Protein AF-A0A8T5IEB4-F1 (afdb_monomer_lite)

Foldseek 3Di:
DDWPKDKDKDWDDDPAWIKIKMWIFTDDPQVLLLCCLVPQNCSPQVDWDQCCVAQPPFDDDQFDWDDDRQKTKTFPAWDDDPPFIWTWMKIWRVVCVLQVQFTKMKIFTDTPVDSTTQKIWIWDKGAPPDDPDGDDCVVPDDPDDDDHGMDIDTDMDHHPDDDDDPDDDPPPDDDCPPVHLCVLFPPPVQWDPCLVVLHAEAAAPAPLDQQTPVQVLQLVCQDPDLSNCQSPPFSKHFQKWKWQQLDVFWIWIWTWIDGPVQSTWIWIWIAGDRHHDPVGIGTDDIDGDPDDDDADSVLWAIFGYSNCLLPVPQQPCVRVVCCHNCPHPQHHNSHGDSQKMKMKHKFRAPDDDDSSCSSDPDHGRIFIKMKIWGWDDDVQKTKIKIWMATRNRSGTRIMMIMIMGD

pLDDT: mean 74.97, std 18.85, range [31.42, 97.75]

Radius of gyration: 24.38 Å; chains: 1; bounding box: 56×57×67 Å

Structure (mmCIF, N/CA/C/O backbone):
data_AF-A0A8T5IEB4-F1
#
_entry.id   AF-A0A8T5IEB4-F1
#
loop_
_atom_site.group_PDB
_atom_site.id
_atom_site.type_symbol
_atom_site.label_atom_id
_atom_site.label_alt_id
_atom_site.label_comp_id
_atom_site.label_asym_id
_atom_site.label_entity_id
_atom_site.label_seq_id
_atom_site.pdbx_PDB_ins_code
_atom_site.Cartn_x
_atom_site.Cartn_y
_atom_site.Cartn_z
_atom_site.occupancy
_atom_site.B_iso_or_equiv
_atom_site.auth_seq_id
_atom_site.auth_comp_id
_atom_site.auth_asym_id
_atom_site.auth_atom_id
_atom_site.pdbx_PDB_model_num
ATOM 1 N N . GLN A 1 1 ? 4.380 19.940 -11.286 1.00 42.59 1 GLN A N 1
ATOM 2 C CA . GLN A 1 1 ? 5.316 19.016 -10.615 1.00 42.59 1 GLN A CA 1
ATOM 3 C C . GLN A 1 1 ? 5.285 17.727 -11.413 1.00 42.59 1 GLN A C 1
ATOM 5 O O . GLN A 1 1 ? 4.195 17.287 -11.747 1.00 42.59 1 GLN A O 1
ATOM 10 N N . ASN A 1 2 ? 6.443 17.199 -11.809 1.00 40.97 2 ASN A N 1
ATOM 11 C CA . ASN A 1 2 ? 6.516 16.039 -12.698 1.00 40.97 2 ASN A CA 1
ATOM 12 C C . ASN A 1 2 ? 6.726 14.788 -11.843 1.00 40.97 2 ASN A C 1
ATOM 14 O O . ASN A 1 2 ? 7.862 14.468 -11.496 1.00 40.97 2 ASN A O 1
ATOM 18 N N . THR A 1 3 ? 5.641 14.118 -11.463 1.00 50.25 3 THR A N 1
ATOM 19 C CA . THR A 1 3 ? 5.719 12.775 -10.880 1.00 50.25 3 THR A CA 1
ATOM 20 C C . THR A 1 3 ? 5.933 11.788 -12.026 1.00 50.25 3 THR A C 1
ATOM 22 O O . THR A 1 3 ? 5.178 11.803 -12.996 1.00 50.25 3 THR A O 1
ATOM 25 N N . LEU A 1 4 ? 6.979 10.962 -11.951 1.00 52.56 4 LEU A N 1
ATOM 26 C CA . LEU A 1 4 ? 7.161 9.840 -12.875 1.00 52.56 4 LEU A CA 1
ATOM 27 C C . LEU A 1 4 ? 6.049 8.826 -12.598 1.00 52.56 4 LEU A C 1
ATOM 29 O O . LEU A 1 4 ? 6.089 8.156 -11.569 1.00 52.56 4 LEU A O 1
ATOM 33 N N . ARG A 1 5 ? 5.050 8.792 -13.482 1.00 65.81 5 ARG A N 1
ATOM 34 C CA . ARG A 1 5 ? 3.918 7.862 -13.468 1.00 65.81 5 ARG A CA 1
ATOM 35 C C . ARG A 1 5 ? 4.162 6.789 -14.522 1.00 65.81 5 ARG A C 1
ATOM 37 O O . ARG A 1 5 ? 4.405 7.127 -15.680 1.00 65.81 5 ARG A O 1
ATOM 44 N N . SER A 1 6 ? 4.031 5.534 -14.124 1.00 59.50 6 SER A N 1
ATOM 45 C CA . SER A 1 6 ? 3.951 4.391 -15.032 1.00 59.50 6 SER A CA 1
ATOM 46 C C . SER A 1 6 ? 2.578 3.761 -14.875 1.00 59.50 6 SER A C 1
ATOM 48 O O . SER A 1 6 ? 2.150 3.537 -13.746 1.00 59.50 6 SER A O 1
ATOM 50 N N . GLN A 1 7 ? 1.910 3.490 -15.988 1.00 66.81 7 GLN A N 1
ATOM 51 C CA . GLN A 1 7 ? 0.615 2.822 -16.027 1.00 66.81 7 GLN A CA 1
ATOM 52 C C . GLN A 1 7 ? 0.702 1.626 -16.971 1.00 66.81 7 GLN A C 1
ATOM 54 O O . GLN A 1 7 ? 1.338 1.715 -18.024 1.00 66.81 7 GLN A O 1
ATOM 59 N N . PHE A 1 8 ? 0.087 0.523 -16.567 1.00 59.47 8 PHE A N 1
ATOM 60 C CA . PHE A 1 8 ? -0.029 -0.702 -17.337 1.00 59.47 8 PHE A CA 1
ATOM 61 C C . PHE A 1 8 ? -1.463 -1.205 -17.264 1.00 59.47 8 PHE A C 1
ATOM 63 O O . PHE A 1 8 ? -1.978 -1.431 -16.172 1.00 59.47 8 PHE A O 1
ATOM 70 N N . ASP A 1 9 ? -2.058 -1.427 -18.428 1.00 68.31 9 ASP A N 1
ATOM 71 C CA . ASP A 1 9 ? -3.417 -1.932 -18.557 1.00 68.31 9 ASP A CA 1
ATOM 72 C C . ASP A 1 9 ? -3.362 -3.323 -19.202 1.00 68.31 9 ASP A C 1
ATOM 74 O O . ASP A 1 9 ? -2.585 -3.551 -20.137 1.00 68.31 9 ASP A O 1
ATOM 78 N N . TYR A 1 10 ? -4.174 -4.259 -18.714 1.00 53.97 10 TYR A N 1
ATOM 79 C CA . TYR A 1 10 ? -4.272 -5.618 -19.238 1.00 53.97 10 TYR A CA 1
ATOM 80 C C . TYR A 1 10 ? -5.721 -6.092 -19.339 1.00 53.97 10 TYR A C 1
ATOM 82 O O . TYR A 1 10 ? -6.597 -5.675 -18.586 1.00 53.97 10 TYR A O 1
ATOM 90 N N . GLU A 1 11 ? -5.950 -7.007 -20.276 1.00 64.75 11 GLU A N 1
ATOM 91 C CA . GLU A 1 11 ? -7.227 -7.676 -20.501 1.00 64.75 11 GLU A CA 1
ATOM 92 C C . GLU A 1 11 ? -6.958 -9.158 -20.782 1.00 64.75 11 GLU A C 1
ATOM 94 O O . GLU A 1 11 ? -6.132 -9.512 -21.626 1.00 64.75 11 GLU A O 1
ATOM 99 N N . LEU A 1 12 ? -7.659 -10.024 -20.061 1.00 49.59 12 LEU A N 1
ATOM 100 C CA . LEU A 1 12 ? -7.647 -11.471 -20.183 1.00 49.59 12 LEU A CA 1
ATOM 101 C C . LEU A 1 12 ? -9.087 -11.931 -20.425 1.00 49.59 12 LEU A C 1
ATOM 103 O O . LEU A 1 12 ? -9.993 -11.603 -19.668 1.00 49.59 12 LEU A O 1
ATOM 107 N N . THR A 1 13 ? -9.307 -12.691 -21.493 1.00 54.78 13 THR A N 1
ATOM 108 C CA . THR A 1 13 ? -10.626 -13.240 -21.836 1.00 54.78 13 THR A CA 1
ATOM 109 C C . THR A 1 13 ? -10.595 -14.762 -21.716 1.00 54.78 13 THR A C 1
ATOM 111 O O . THR A 1 13 ? -9.750 -15.405 -22.341 1.00 54.78 13 THR A O 1
ATOM 114 N N . HIS A 1 14 ? -11.520 -15.323 -20.938 1.00 47.62 14 HIS A N 1
ATOM 115 C CA . HIS A 1 14 ? -11.763 -16.752 -20.739 1.00 47.62 14 HIS A CA 1
ATOM 116 C C . HIS A 1 14 ? -13.161 -17.125 -21.288 1.00 47.62 14 HIS A C 1
ATOM 118 O O . HIS A 1 14 ? -14.043 -16.270 -21.339 1.00 47.62 14 HIS A O 1
ATOM 124 N N . PRO A 1 15 ? -13.418 -18.381 -21.707 1.00 48.12 15 PRO A N 1
ATOM 125 C CA . PRO A 1 15 ? -14.772 -18.842 -22.047 1.00 48.12 15 PRO A CA 1
ATOM 126 C C . PRO A 1 15 ? -15.841 -18.605 -20.967 1.00 48.12 15 PRO A C 1
ATOM 128 O O . PRO A 1 15 ? -17.014 -18.473 -21.306 1.00 48.12 15 PRO A O 1
ATOM 131 N N . ASP A 1 16 ? -15.411 -18.536 -19.707 1.00 55.03 16 ASP A N 1
ATOM 132 C CA . ASP A 1 16 ? -16.242 -18.369 -18.505 1.00 55.03 16 ASP A CA 1
ATOM 133 C C . ASP A 1 16 ? -16.079 -16.978 -17.862 1.00 55.03 16 ASP A C 1
ATOM 135 O O . ASP A 1 16 ? -16.284 -16.843 -16.660 1.00 55.03 16 ASP A O 1
ATOM 139 N N . GLY A 1 17 ? -15.589 -15.983 -18.614 1.00 58.25 17 GLY A N 1
ATOM 140 C CA . GLY A 1 17 ? -15.538 -14.611 -18.114 1.00 58.25 17 GLY A CA 1
ATOM 141 C C . GLY A 1 17 ? -14.442 -13.724 -18.697 1.00 58.25 17 GLY A C 1
ATOM 142 O O . GLY A 1 17 ? -13.566 -14.145 -19.455 1.00 58.25 17 GLY A O 1
ATOM 143 N N . HIS A 1 18 ? -14.463 -12.457 -18.306 1.00 71.19 18 HIS A N 1
ATOM 144 C CA . HIS A 1 18 ? -13.460 -11.462 -18.675 1.00 71.19 18 HIS A CA 1
ATOM 145 C C . HIS A 1 18 ? -12.782 -10.911 -17.425 1.00 71.19 18 HIS A C 1
ATOM 147 O O . HIS A 1 18 ? -13.446 -10.648 -16.430 1.00 71.19 18 HIS A O 1
ATOM 153 N N . LEU A 1 19 ? -11.475 -10.675 -17.488 1.00 57.91 19 LEU A N 1
ATOM 154 C CA . LEU A 1 19 ? -10.684 -10.032 -16.444 1.00 57.91 19 LEU A CA 1
ATOM 155 C C . LEU A 1 19 ? -9.922 -8.864 -17.059 1.00 57.91 19 LEU A C 1
ATOM 157 O O . LEU A 1 19 ? -9.132 -9.043 -17.979 1.00 57.91 19 LEU A O 1
ATOM 161 N N . LEU A 1 20 ? -10.121 -7.670 -16.529 1.00 73.94 20 LEU A N 1
ATOM 162 C CA . LEU A 1 20 ? -9.359 -6.487 -16.888 1.00 73.94 20 LEU A CA 1
ATOM 163 C C . LEU A 1 20 ? -8.628 -5.973 -15.660 1.00 73.94 20 LEU A C 1
ATOM 165 O O . LEU A 1 20 ? -9.068 -6.167 -14.524 1.00 73.94 20 LEU A O 1
ATOM 169 N N . GLY A 1 21 ? -7.528 -5.273 -15.885 1.00 68.00 21 GLY A N 1
ATOM 170 C CA . GLY A 1 21 ? -6.918 -4.517 -14.818 1.00 68.00 21 GLY A CA 1
ATOM 171 C C . GLY A 1 21 ? -6.023 -3.394 -15.291 1.00 68.00 21 GLY A C 1
ATOM 172 O O . GLY A 1 21 ? -5.499 -3.392 -16.399 1.00 68.00 21 GLY A O 1
ATOM 173 N N . GLU A 1 22 ? -5.849 -2.442 -14.394 1.00 71.69 22 GLU A N 1
ATOM 174 C CA . GLU A 1 22 ? -4.975 -1.295 -14.513 1.00 71.69 22 GLU A CA 1
ATOM 175 C C . GLU A 1 22 ? -4.059 -1.266 -13.292 1.00 71.69 22 GLU A C 1
ATOM 177 O O . GLU A 1 22 ? -4.509 -1.369 -12.152 1.00 71.69 22 GLU A O 1
ATOM 182 N N . VAL A 1 23 ? -2.764 -1.082 -13.520 1.00 64.31 23 VAL A N 1
ATOM 183 C CA . VAL A 1 23 ? -1.768 -0.889 -12.469 1.00 64.31 23 VAL A CA 1
ATOM 184 C C . VAL A 1 23 ? -1.053 0.424 -12.723 1.00 64.31 23 VAL A C 1
ATOM 186 O O . VAL A 1 23 ? -0.411 0.610 -13.755 1.00 64.31 23 VAL A O 1
ATOM 189 N N . THR A 1 24 ? -1.123 1.330 -11.755 1.00 71.25 24 THR A N 1
ATOM 190 C CA . THR A 1 24 ? -0.371 2.582 -11.760 1.00 71.25 24 THR A CA 1
ATOM 191 C C . THR A 1 24 ? 0.684 2.545 -10.664 1.00 71.25 24 THR A C 1
ATOM 193 O O . THR A 1 24 ? 0.413 2.172 -9.527 1.00 71.25 24 THR A O 1
ATOM 196 N N . SER A 1 25 ? 1.895 3.000 -10.973 1.00 65.12 25 SER A N 1
ATOM 197 C CA . SER A 1 25 ? 2.944 3.218 -9.979 1.00 65.12 25 SER A CA 1
ATOM 198 C C . SER A 1 25 ? 3.641 4.557 -10.160 1.00 65.12 25 SER A C 1
ATOM 200 O O . SER A 1 25 ? 3.649 5.135 -11.253 1.00 65.12 25 SER A O 1
ATOM 202 N N . PHE A 1 26 ? 4.267 5.025 -9.085 1.00 65.00 26 PHE A N 1
ATOM 203 C CA . PHE A 1 26 ? 5.059 6.244 -9.071 1.00 65.00 26 PHE A CA 1
ATOM 204 C C . PHE A 1 26 ? 6.486 5.956 -8.618 1.00 65.00 26 PHE A C 1
ATOM 206 O O . PHE A 1 26 ? 6.715 5.343 -7.578 1.00 65.00 26 PHE A O 1
ATOM 213 N N . GLY A 1 27 ? 7.461 6.457 -9.375 1.00 53.88 27 GLY A N 1
ATOM 214 C CA . GLY A 1 27 ? 8.884 6.205 -9.129 1.00 53.88 27 GLY A CA 1
ATOM 215 C C . GLY A 1 27 ? 9.512 5.241 -10.138 1.00 53.88 27 GLY A C 1
ATOM 216 O O . GLY A 1 27 ? 8.890 4.851 -11.119 1.00 53.88 27 GLY A O 1
ATOM 217 N N . LEU A 1 28 ? 10.789 4.909 -9.930 1.00 39.34 28 LEU A N 1
ATOM 218 C CA . LEU A 1 28 ? 11.644 4.269 -10.941 1.00 39.34 28 LEU A CA 1
ATOM 219 C C . LEU A 1 28 ? 11.523 2.728 -11.036 1.00 39.34 28 LEU A C 1
ATOM 221 O O . LEU A 1 28 ? 12.288 2.143 -11.792 1.00 39.34 28 LEU A O 1
ATOM 225 N N . GLY A 1 29 ? 10.571 2.078 -10.344 1.00 48.66 29 GLY A N 1
ATOM 226 C CA . GLY A 1 29 ? 10.439 0.601 -10.350 1.00 48.66 29 GLY A CA 1
ATOM 227 C C . GLY A 1 29 ? 9.028 -0.002 -10.179 1.00 48.66 29 GLY A C 1
ATOM 228 O O . GLY A 1 29 ? 8.851 -1.204 -10.339 1.00 48.66 29 GLY A O 1
ATOM 229 N N . GLY A 1 30 ? 7.981 0.788 -9.911 1.00 42.53 30 GLY A N 1
ATOM 230 C CA . GLY A 1 30 ? 6.790 0.262 -9.215 1.00 42.53 30 GLY A CA 1
ATOM 231 C C . GLY A 1 30 ? 5.849 -0.710 -9.959 1.00 42.53 30 GLY A C 1
ATOM 232 O O . GLY A 1 30 ? 5.304 -1.611 -9.326 1.00 42.53 30 GLY A O 1
ATOM 233 N N . VAL A 1 31 ? 5.648 -0.602 -11.278 1.00 37.06 31 VAL A N 1
ATOM 234 C CA . VAL A 1 31 ? 4.861 -1.612 -12.032 1.00 37.06 31 VAL A CA 1
ATOM 235 C C . VAL A 1 31 ? 5.701 -2.861 -12.322 1.00 37.06 31 VAL A C 1
ATOM 237 O O . VAL A 1 31 ? 5.164 -3.942 -12.501 1.00 37.06 31 VAL A O 1
ATOM 240 N N . ILE A 1 32 ? 7.026 -2.734 -12.356 1.00 41.06 32 ILE A N 1
ATOM 241 C CA . ILE A 1 32 ? 7.934 -3.793 -12.815 1.00 41.06 32 ILE A CA 1
ATOM 242 C C . ILE A 1 32 ? 8.255 -4.759 -11.667 1.00 41.06 32 ILE A C 1
ATOM 244 O O . ILE A 1 32 ? 8.278 -5.970 -11.880 1.00 41.06 32 ILE A O 1
ATOM 248 N N . ASP A 1 33 ? 8.403 -4.230 -10.450 1.00 40.78 33 ASP A N 1
ATOM 249 C CA . ASP A 1 33 ? 8.692 -5.012 -9.242 1.00 40.78 33 ASP A CA 1
ATOM 250 C C . ASP A 1 33 ? 7.463 -5.794 -8.732 1.00 40.78 33 ASP A C 1
ATOM 252 O O . ASP A 1 33 ? 7.596 -6.824 -8.077 1.00 40.78 33 ASP A O 1
ATOM 256 N N . SER A 1 34 ? 6.241 -5.359 -9.066 1.00 37.28 34 SER A N 1
ATOM 257 C CA . SER A 1 34 ? 4.994 -6.025 -8.647 1.00 37.28 34 SER A CA 1
ATOM 258 C C . SER A 1 34 ? 4.655 -7.288 -9.454 1.00 37.28 34 SER A C 1
ATOM 260 O O . SER A 1 34 ? 3.882 -8.120 -8.980 1.00 37.28 34 SER A O 1
ATOM 262 N N . PHE A 1 35 ? 5.273 -7.499 -10.622 1.00 40.47 35 PHE A N 1
ATOM 263 C CA . PHE A 1 35 ? 5.134 -8.740 -11.400 1.00 40.47 35 PHE A CA 1
ATOM 264 C C . PHE A 1 35 ? 6.089 -9.858 -10.963 1.00 40.47 35 PHE A C 1
ATOM 266 O O . PHE A 1 35 ? 5.908 -11.002 -11.384 1.00 40.47 35 PHE A O 1
ATOM 273 N N . ASP A 1 36 ? 7.059 -9.582 -10.084 1.00 38.72 36 ASP A N 1
ATOM 274 C CA . ASP A 1 36 ? 7.892 -10.633 -9.477 1.00 38.72 36 ASP A CA 1
ATOM 275 C C . ASP A 1 36 ? 7.069 -11.562 -8.561 1.00 38.72 36 ASP A C 1
ATOM 277 O O . ASP A 1 36 ? 7.449 -12.712 -8.340 1.00 38.72 36 ASP A O 1
ATOM 281 N N . ALA A 1 37 ? 5.875 -11.123 -8.136 1.00 34.72 37 ALA A N 1
ATOM 282 C CA . ALA A 1 37 ? 4.880 -11.946 -7.448 1.00 34.72 37 ALA A CA 1
ATOM 283 C C . ALA A 1 37 ? 4.325 -13.106 -8.304 1.00 34.72 37 ALA A C 1
ATOM 285 O O . ALA A 1 37 ? 3.775 -14.053 -7.750 1.00 34.72 37 ALA A O 1
ATOM 286 N N . LEU A 1 38 ? 4.499 -13.077 -9.635 1.00 36.97 38 LEU A N 1
ATOM 287 C CA . LEU A 1 38 ? 4.199 -14.217 -10.515 1.00 36.97 38 LEU A CA 1
ATOM 288 C C . LEU A 1 38 ? 5.281 -15.311 -10.466 1.00 36.97 38 LEU A C 1
ATOM 290 O O . LEU A 1 38 ? 5.143 -16.325 -11.146 1.00 36.97 38 LEU A O 1
ATOM 294 N N . GLY A 1 39 ? 6.352 -15.107 -9.687 1.00 41.00 39 GLY A N 1
ATOM 295 C CA . GLY A 1 39 ? 7.313 -16.140 -9.317 1.00 41.00 39 GLY A CA 1
ATOM 296 C C . GLY A 1 39 ? 7.940 -16.856 -10.508 1.00 41.00 39 GLY A C 1
ATOM 297 O O . GLY A 1 39 ? 7.761 -18.054 -10.626 1.00 41.00 39 GLY A O 1
ATOM 298 N N . MET A 1 40 ? 8.646 -16.141 -11.397 1.00 40.06 40 MET A N 1
ATOM 299 C CA . MET A 1 40 ? 9.375 -16.731 -12.548 1.00 40.06 40 MET A CA 1
ATOM 300 C C . MET A 1 40 ? 10.380 -15.760 -13.223 1.00 40.06 40 MET A C 1
ATOM 302 O O . MET A 1 40 ? 10.795 -15.973 -14.364 1.00 40.06 40 MET A O 1
ATOM 306 N N . GLY A 1 41 ? 10.746 -14.646 -12.573 1.00 47.81 41 GLY A N 1
ATOM 307 C CA . GLY A 1 41 ? 11.531 -13.575 -13.211 1.00 47.81 41 GLY A CA 1
ATOM 308 C C . GLY A 1 41 ? 10.791 -12.915 -14.385 1.00 47.81 41 GLY A C 1
ATOM 309 O O . GLY A 1 41 ? 11.411 -12.496 -15.364 1.00 47.81 41 GLY A O 1
ATOM 310 N N . ALA A 1 42 ? 9.454 -12.886 -14.327 1.00 52.91 42 ALA A N 1
ATOM 311 C CA . ALA A 1 42 ? 8.584 -12.370 -15.382 1.00 52.91 42 ALA A CA 1
ATOM 312 C C . ALA A 1 42 ? 8.748 -10.854 -15.584 1.00 52.91 42 ALA A C 1
ATOM 314 O O . ALA A 1 42 ? 8.547 -10.359 -16.689 1.00 52.91 42 ALA A O 1
ATOM 315 N N . SER A 1 43 ? 9.214 -10.126 -14.570 1.00 54.97 43 SER A N 1
ATOM 316 C CA . SER A 1 43 ? 9.605 -8.712 -14.653 1.00 54.97 43 SER A CA 1
ATOM 317 C C . SER A 1 43 ? 10.497 -8.408 -15.873 1.00 54.97 43 SER A C 1
ATOM 319 O O . SER A 1 43 ? 10.263 -7.430 -16.589 1.00 54.97 43 SER A O 1
ATOM 321 N N . MET A 1 44 ? 11.429 -9.311 -16.214 1.00 64.69 44 MET A N 1
ATOM 322 C CA . MET A 1 44 ? 12.304 -9.201 -17.393 1.00 64.69 44 MET A CA 1
ATOM 323 C C . MET A 1 44 ? 11.546 -9.172 -18.731 1.00 64.69 44 MET A C 1
ATOM 325 O O . MET A 1 44 ? 12.021 -8.585 -19.703 1.00 64.69 44 MET A O 1
ATOM 329 N N . THR A 1 45 ? 10.369 -9.800 -18.803 1.00 63.66 45 THR A N 1
ATOM 330 C CA . THR A 1 45 ? 9.556 -9.856 -20.029 1.00 63.66 45 THR A CA 1
ATOM 331 C C . THR A 1 45 ? 8.802 -8.560 -20.305 1.00 63.66 45 THR A C 1
ATOM 333 O O . THR A 1 45 ? 8.555 -8.256 -21.473 1.00 63.66 45 THR A O 1
ATOM 336 N N . PHE A 1 46 ? 8.510 -7.771 -19.269 1.00 58.31 46 PHE A N 1
ATOM 337 C CA . PHE A 1 46 ? 7.632 -6.597 -19.341 1.00 58.31 46 PHE A CA 1
ATOM 338 C C . PHE A 1 46 ? 8.369 -5.255 -19.248 1.00 58.31 46 PHE A C 1
ATOM 340 O O . PHE A 1 46 ? 7.787 -4.217 -19.554 1.00 58.31 46 PHE A O 1
ATOM 347 N N . ALA A 1 47 ? 9.653 -5.260 -18.880 1.00 60.62 47 ALA A N 1
ATOM 348 C CA . ALA A 1 47 ? 10.454 -4.052 -18.714 1.00 60.62 47 ALA A CA 1
ATOM 349 C C . ALA A 1 47 ? 11.733 -4.054 -19.559 1.00 60.62 47 ALA A C 1
ATOM 351 O O . ALA A 1 47 ? 12.292 -5.121 -19.821 1.00 60.62 47 ALA A O 1
ATOM 352 N N . PRO A 1 48 ? 12.251 -2.869 -19.939 1.00 61.84 48 PRO A N 1
ATOM 353 C CA . PRO A 1 48 ? 13.580 -2.753 -20.525 1.00 61.84 48 PRO A CA 1
ATOM 354 C C . PRO A 1 48 ? 14.651 -3.295 -19.571 1.00 61.84 48 PRO A C 1
ATOM 356 O O . PRO A 1 48 ? 14.760 -2.835 -18.435 1.00 61.84 48 PRO A O 1
ATOM 359 N N . LEU A 1 49 ? 15.480 -4.227 -20.039 1.00 68.31 49 LEU A N 1
ATOM 360 C CA . LEU A 1 49 ? 16.560 -4.789 -19.231 1.00 68.31 49 LEU A CA 1
ATOM 361 C C . LEU A 1 49 ? 17.661 -3.752 -18.966 1.00 68.31 49 LEU A C 1
ATOM 363 O O . LEU A 1 49 ? 18.246 -3.184 -19.901 1.00 68.31 49 LEU A O 1
ATOM 367 N N . GLN A 1 50 ? 17.990 -3.562 -17.686 1.00 71.31 50 GLN A N 1
ATOM 368 C CA . GLN A 1 50 ? 19.231 -2.916 -17.268 1.00 71.31 50 GLN A CA 1
ATOM 369 C C . GLN A 1 50 ? 20.383 -3.899 -17.438 1.00 71.31 50 GLN A C 1
ATOM 371 O O . GLN A 1 50 ? 20.391 -4.996 -16.885 1.00 71.31 50 GLN A O 1
ATOM 376 N N . VAL A 1 51 ? 21.375 -3.503 -18.230 1.00 77.19 51 VAL A N 1
ATOM 377 C CA . VAL A 1 51 ? 22.474 -4.382 -18.643 1.00 77.19 51 VAL A CA 1
ATOM 378 C C . VAL A 1 51 ? 23.277 -4.839 -17.428 1.00 77.19 51 VAL A C 1
ATOM 380 O O . VAL A 1 51 ? 23.629 -6.011 -17.330 1.00 77.19 51 VAL A O 1
ATOM 383 N N . HIS A 1 52 ? 23.544 -3.924 -16.494 1.00 69.88 52 HIS A N 1
ATOM 384 C CA . HIS A 1 52 ? 24.337 -4.227 -15.308 1.00 69.88 52 HIS A CA 1
ATOM 385 C C . HIS A 1 52 ? 23.594 -5.125 -14.317 1.00 69.88 52 HIS A C 1
ATOM 387 O O . HIS A 1 52 ? 24.186 -6.073 -13.814 1.00 69.88 52 HIS A O 1
ATOM 393 N N . ASP A 1 53 ? 22.303 -4.887 -14.094 1.00 65.12 53 ASP A N 1
ATOM 394 C CA . ASP A 1 53 ? 21.508 -5.689 -13.156 1.00 65.12 53 ASP A CA 1
ATOM 395 C C . ASP A 1 53 ? 21.406 -7.148 -13.618 1.00 65.12 53 ASP A C 1
ATOM 397 O O . ASP A 1 53 ? 21.414 -8.073 -12.811 1.00 65.12 53 ASP A O 1
ATOM 401 N N . VAL A 1 54 ? 21.368 -7.357 -14.937 1.00 69.69 54 VAL A N 1
ATOM 402 C CA . VAL A 1 54 ? 21.130 -8.673 -15.533 1.00 69.69 54 VAL A CA 1
ATOM 403 C C . VAL A 1 54 ? 22.423 -9.433 -15.843 1.00 69.69 54 VAL A C 1
ATOM 405 O O . VAL A 1 54 ? 22.491 -10.652 -15.689 1.00 69.69 54 VAL A O 1
ATOM 408 N N . LEU A 1 55 ? 23.460 -8.732 -16.304 1.00 76.81 55 LEU A N 1
ATOM 409 C CA . LEU A 1 5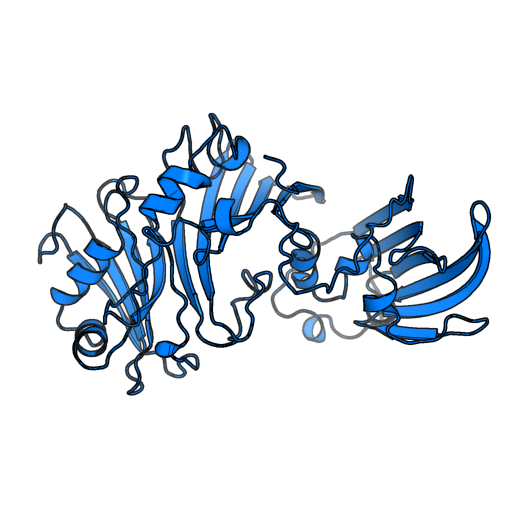5 ? 24.726 -9.339 -16.740 1.00 76.81 55 LEU A CA 1
ATOM 410 C C . LEU A 1 55 ? 25.857 -9.148 -15.717 1.00 76.81 55 LEU A C 1
ATOM 412 O O . LEU A 1 55 ? 26.933 -9.743 -15.849 1.00 76.81 55 LEU A O 1
ATOM 416 N N . GLY A 1 56 ? 25.628 -8.335 -14.683 1.00 72.62 56 GLY A N 1
ATOM 417 C CA . GLY A 1 56 ? 26.592 -8.019 -13.638 1.00 72.62 56 GLY A CA 1
ATOM 418 C C . GLY A 1 56 ? 27.847 -7.346 -14.191 1.00 72.62 56 GLY A C 1
ATOM 419 O O . GLY A 1 56 ? 27.796 -6.399 -14.977 1.00 72.62 56 GLY A O 1
ATOM 420 N N . ASN A 1 57 ? 28.999 -7.869 -13.768 1.00 74.44 57 ASN A N 1
ATOM 421 C CA . ASN A 1 57 ? 30.324 -7.454 -14.236 1.00 74.44 57 ASN A CA 1
ATOM 422 C C . ASN A 1 57 ? 30.871 -8.351 -15.360 1.00 74.44 57 ASN A C 1
ATOM 424 O O . ASN A 1 57 ? 32.074 -8.333 -15.628 1.00 74.44 57 ASN A O 1
ATOM 428 N N . THR A 1 58 ? 30.026 -9.179 -15.979 1.00 75.38 58 THR A N 1
ATOM 429 C CA . THR A 1 58 ? 30.469 -10.107 -17.024 1.00 75.38 58 THR A CA 1
ATOM 430 C C . THR A 1 58 ? 30.874 -9.322 -18.264 1.00 75.38 58 THR A C 1
ATOM 432 O O . THR A 1 58 ? 30.113 -8.494 -18.765 1.00 75.38 58 THR A O 1
ATOM 435 N N . LEU A 1 59 ? 32.083 -9.579 -18.766 1.00 80.00 59 LEU A N 1
ATOM 436 C CA . LEU A 1 59 ? 32.510 -9.025 -20.044 1.00 80.00 59 LEU A CA 1
ATOM 437 C C . LEU A 1 59 ? 31.637 -9.625 -21.153 1.00 80.00 59 LEU A C 1
ATOM 439 O O . LEU A 1 59 ? 31.526 -10.842 -21.258 1.00 80.00 59 LEU A O 1
ATOM 443 N N . ILE A 1 60 ? 31.008 -8.766 -21.954 1.00 81.50 60 ILE A N 1
ATOM 444 C CA . ILE A 1 60 ? 30.178 -9.185 -23.087 1.00 81.50 60 ILE A CA 1
ATOM 445 C C . ILE A 1 60 ? 31.082 -9.302 -24.315 1.00 81.50 60 ILE A C 1
ATOM 447 O O . ILE A 1 60 ? 31.499 -8.286 -24.878 1.00 81.50 60 ILE A O 1
ATOM 451 N N . ASP A 1 61 ? 31.382 -10.533 -24.712 1.00 83.12 61 ASP A N 1
ATOM 452 C CA . ASP A 1 61 ? 32.148 -10.881 -25.907 1.00 83.12 61 ASP A CA 1
ATOM 453 C C . ASP A 1 61 ? 31.506 -12.050 -26.678 1.00 83.12 61 ASP A C 1
ATOM 455 O O . ASP A 1 61 ? 30.412 -12.524 -26.350 1.00 83.12 61 ASP A O 1
ATOM 459 N N . GLU A 1 62 ? 32.152 -12.461 -27.771 1.00 77.25 62 GLU A N 1
ATOM 460 C CA . GLU A 1 62 ? 31.738 -13.632 -28.544 1.00 77.25 62 GLU A CA 1
ATOM 461 C C . GLU A 1 62 ? 31.819 -14.866 -27.631 1.00 77.25 62 GLU A C 1
ATOM 463 O O . GLU A 1 62 ? 32.884 -15.176 -27.112 1.00 77.25 62 GLU A O 1
ATOM 468 N N . ASP A 1 63 ? 30.682 -15.539 -27.434 1.00 83.81 63 ASP A N 1
ATOM 469 C CA . ASP A 1 63 ? 30.479 -16.705 -26.555 1.00 83.81 63 ASP A CA 1
ATOM 470 C C . ASP A 1 63 ? 30.172 -16.427 -25.066 1.00 83.81 63 ASP A C 1
ATOM 472 O O . ASP A 1 63 ? 29.952 -17.381 -24.311 1.00 83.81 63 ASP A O 1
ATOM 476 N N . ALA A 1 64 ? 30.050 -15.166 -24.629 1.00 87.31 64 ALA A N 1
ATOM 477 C CA . ALA A 1 64 ? 29.617 -14.867 -23.260 1.00 87.31 64 ALA A CA 1
ATOM 478 C C . ALA A 1 64 ? 28.210 -15.424 -22.961 1.00 87.31 64 ALA A C 1
ATOM 480 O O . ALA A 1 64 ? 27.274 -15.278 -23.754 1.00 87.31 64 ALA A O 1
ATOM 481 N N . ALA A 1 65 ? 28.049 -16.043 -21.790 1.00 90.12 65 ALA A N 1
ATOM 482 C CA . ALA A 1 65 ? 26.795 -16.634 -21.333 1.00 90.12 65 ALA A CA 1
ATOM 483 C C . ALA A 1 65 ? 26.696 -16.651 -19.801 1.00 90.12 65 ALA A C 1
ATOM 485 O O . ALA A 1 65 ? 27.708 -16.600 -19.100 1.00 90.12 65 ALA A O 1
ATOM 486 N N . GLY A 1 66 ? 25.479 -16.783 -19.278 1.00 86.88 66 GLY A N 1
ATOM 487 C CA . GLY A 1 66 ? 25.227 -16.845 -17.841 1.00 86.88 66 GLY A CA 1
ATOM 488 C C . GLY A 1 66 ? 23.796 -17.249 -17.500 1.00 86.88 66 GLY A C 1
ATOM 489 O O . GLY A 1 66 ? 23.006 -17.583 -18.381 1.00 86.88 66 GLY A O 1
ATOM 490 N N . ASN A 1 67 ? 23.471 -17.235 -16.206 1.00 81.25 67 ASN A N 1
ATOM 491 C CA . ASN A 1 67 ? 22.123 -17.495 -15.705 1.00 81.25 67 ASN A CA 1
ATOM 492 C C . ASN A 1 67 ? 21.744 -16.462 -14.639 1.00 81.25 67 ASN A C 1
ATOM 494 O O . ASN A 1 67 ? 22.595 -16.085 -13.833 1.00 81.25 67 ASN A O 1
ATOM 498 N N . ILE A 1 68 ? 20.480 -16.045 -14.614 1.00 70.69 68 ILE A N 1
ATOM 499 C CA . ILE A 1 68 ? 19.916 -15.127 -13.621 1.00 70.69 68 ILE A CA 1
ATOM 500 C C . ILE A 1 68 ? 18.417 -15.397 -13.439 1.00 70.69 68 ILE A C 1
ATOM 502 O O . ILE A 1 68 ? 17.690 -15.473 -14.420 1.00 70.69 68 ILE A O 1
ATOM 506 N N . SER A 1 69 ? 17.958 -15.570 -12.195 1.00 65.50 69 SER A N 1
ATOM 507 C CA . SER A 1 69 ? 16.528 -15.655 -11.829 1.00 65.50 69 SER A CA 1
ATOM 508 C C . SER A 1 69 ? 15.660 -16.569 -12.722 1.00 65.50 69 SER A C 1
ATOM 510 O O . SER A 1 69 ? 14.587 -16.166 -13.157 1.00 65.50 69 SER A O 1
ATOM 512 N N . GLY A 1 70 ? 16.137 -17.780 -13.047 1.00 67.31 70 GLY A N 1
ATOM 513 C CA . GLY A 1 70 ? 15.427 -18.747 -13.916 1.00 67.31 70 GLY A CA 1
ATOM 514 C C . GLY A 1 70 ? 15.681 -18.581 -15.426 1.00 67.31 70 GLY A C 1
ATOM 515 O O . GLY A 1 70 ? 15.298 -19.425 -16.243 1.00 67.31 70 GLY A O 1
ATOM 516 N N . TRP A 1 71 ? 16.404 -17.532 -15.819 1.00 78.00 71 TRP A N 1
ATOM 517 C CA . TRP A 1 71 ? 16.776 -17.235 -17.199 1.00 78.00 71 TRP A CA 1
ATOM 518 C C . TRP A 1 71 ? 18.217 -17.622 -17.494 1.00 78.00 71 TRP A C 1
ATOM 520 O O . TRP A 1 71 ? 19.144 -17.225 -16.794 1.00 78.00 71 TRP A O 1
ATOM 530 N N . SER A 1 72 ? 18.415 -18.343 -18.590 1.00 88.12 72 SER A N 1
ATOM 531 C CA . SER A 1 72 ? 19.726 -18.521 -19.216 1.00 88.12 72 SER A CA 1
ATOM 532 C C . SER A 1 72 ? 19.927 -17.461 -20.287 1.00 88.12 72 SER A C 1
ATOM 534 O O . SER A 1 72 ? 19.000 -17.179 -21.046 1.00 88.12 72 SER A O 1
ATOM 536 N N . TRP A 1 73 ? 21.118 -16.880 -20.379 1.00 91.88 73 TRP A N 1
ATOM 537 C CA . TRP A 1 73 ? 21.436 -15.886 -21.396 1.00 91.88 73 TRP A CA 1
ATOM 538 C C . TRP A 1 73 ? 22.727 -16.210 -22.127 1.00 91.88 73 TRP A C 1
ATOM 540 O O . TRP A 1 73 ? 23.637 -16.819 -21.565 1.00 91.88 73 TRP A O 1
ATOM 550 N N . ARG A 1 74 ? 22.804 -15.811 -23.399 1.00 93.38 74 ARG A N 1
ATOM 551 C CA . ARG A 1 74 ? 24.009 -15.954 -24.225 1.00 93.38 74 ARG A CA 1
ATOM 552 C C . ARG A 1 74 ? 24.106 -14.883 -25.299 1.00 93.38 74 ARG A C 1
ATOM 554 O O . ARG A 1 74 ? 23.093 -14.474 -25.872 1.00 93.38 74 ARG A O 1
ATOM 561 N N . VAL A 1 75 ? 25.329 -14.491 -25.629 1.00 93.50 75 VAL A N 1
ATOM 562 C CA . VAL A 1 75 ? 25.626 -13.686 -26.812 1.00 93.50 75 VAL A CA 1
ATOM 563 C C . VAL A 1 75 ? 25.446 -14.557 -28.054 1.00 93.50 75 VAL A C 1
ATOM 565 O O . VAL A 1 75 ? 25.913 -15.689 -28.130 1.00 93.50 75 VAL A O 1
ATOM 568 N N . THR A 1 76 ? 24.711 -14.035 -29.029 1.00 94.00 76 THR A N 1
ATOM 569 C CA . THR A 1 76 ? 24.371 -14.723 -30.287 1.00 94.00 76 THR A CA 1
ATOM 570 C C . THR A 1 76 ? 25.020 -14.075 -31.506 1.00 94.00 76 THR A C 1
ATOM 572 O O . THR A 1 76 ? 24.919 -14.596 -32.615 1.00 94.00 76 THR A O 1
ATOM 575 N N . GLY A 1 77 ? 25.689 -12.940 -31.308 1.00 92.44 77 GLY A N 1
ATOM 576 C CA . GLY A 1 77 ? 26.408 -12.200 -32.333 1.00 92.44 77 GLY A CA 1
ATOM 577 C C . GLY A 1 77 ? 26.372 -10.706 -32.053 1.00 92.44 77 GLY A C 1
ATOM 578 O O . GLY A 1 77 ? 26.053 -10.269 -30.947 1.00 92.44 77 GLY A O 1
ATOM 579 N N . SER A 1 78 ? 26.652 -9.918 -33.080 1.00 91.56 78 SER A N 1
ATOM 580 C CA . SER A 1 78 ? 26.603 -8.461 -33.030 1.00 91.56 78 SER A CA 1
ATOM 581 C C . SER A 1 78 ? 25.944 -7.889 -34.287 1.00 91.56 78 SER A C 1
ATOM 583 O O . SER A 1 78 ? 25.760 -8.584 -35.290 1.00 91.56 78 SER A O 1
ATOM 585 N N . GLU A 1 79 ? 25.509 -6.635 -34.220 1.00 92.44 79 GLU A N 1
ATOM 586 C CA . GLU A 1 79 ? 25.097 -5.850 -35.385 1.00 92.44 79 GLU A CA 1
ATOM 587 C C . GLU A 1 79 ? 25.406 -4.369 -35.210 1.00 92.44 79 GLU A C 1
ATOM 589 O O . GLU A 1 79 ? 25.602 -3.894 -34.094 1.00 92.44 79 GLU A O 1
ATOM 594 N N . ASP A 1 80 ? 25.401 -3.634 -36.317 1.00 89.44 80 ASP A N 1
ATOM 595 C CA . ASP A 1 80 ? 25.479 -2.181 -36.279 1.00 89.44 80 ASP A CA 1
ATOM 596 C C . ASP A 1 80 ? 24.150 -1.595 -35.783 1.00 89.44 80 ASP A C 1
ATOM 598 O O . ASP A 1 80 ? 23.081 -1.861 -36.340 1.00 89.44 80 ASP A O 1
ATOM 602 N N . PHE A 1 81 ? 24.220 -0.751 -34.754 1.00 82.81 81 PHE A N 1
ATOM 603 C CA . PHE A 1 81 ? 23.096 0.028 -34.247 1.00 82.81 81 PHE A CA 1
ATOM 604 C C . PHE A 1 81 ? 23.477 1.513 -34.229 1.00 82.81 81 PHE A C 1
ATOM 606 O O . PHE A 1 81 ? 24.148 2.014 -33.323 1.00 82.81 81 PHE A O 1
ATOM 613 N N . GLY A 1 82 ? 23.064 2.237 -35.271 1.00 83.69 82 GLY A N 1
ATOM 614 C CA . GLY A 1 82 ? 23.521 3.607 -35.501 1.00 83.69 82 GLY A CA 1
ATOM 615 C C . GLY A 1 82 ? 25.008 3.637 -35.862 1.00 83.69 82 GLY A C 1
ATOM 616 O O . GLY A 1 82 ? 25.391 3.117 -36.903 1.00 83.69 82 GLY A O 1
ATOM 617 N N . ASN A 1 83 ? 25.832 4.250 -35.007 1.00 85.06 83 ASN A N 1
ATOM 618 C CA . ASN A 1 83 ? 27.288 4.359 -35.193 1.00 85.06 83 ASN A CA 1
ATOM 619 C C . ASN A 1 83 ? 28.087 3.446 -34.242 1.00 85.06 83 ASN A C 1
ATOM 621 O O . ASN A 1 83 ? 29.305 3.589 -34.139 1.00 85.06 83 ASN A O 1
ATOM 625 N N . GLU A 1 84 ? 27.413 2.565 -33.502 1.00 85.81 84 GLU A N 1
ATOM 626 C CA . GLU A 1 84 ? 28.022 1.663 -32.523 1.00 85.81 84 GLU A CA 1
ATOM 627 C C . GLU A 1 84 ? 27.713 0.205 -32.864 1.00 85.81 84 GLU A C 1
ATOM 629 O O . GLU A 1 84 ? 26.687 -0.099 -33.474 1.00 85.81 84 GLU A O 1
ATOM 634 N N . ILE A 1 85 ? 28.589 -0.698 -32.424 1.00 87.75 85 ILE A N 1
ATOM 635 C CA . ILE A 1 85 ? 28.341 -2.138 -32.479 1.00 87.75 85 ILE A CA 1
ATOM 636 C C . ILE A 1 85 ? 27.481 -2.512 -31.270 1.00 87.75 85 ILE A C 1
ATOM 638 O O . ILE A 1 85 ? 27.853 -2.243 -30.125 1.00 87.75 85 ILE A O 1
ATOM 642 N N . ALA A 1 86 ? 26.341 -3.139 -31.535 1.00 91.25 86 ALA A N 1
ATOM 643 C CA . ALA A 1 86 ? 25.461 -3.719 -30.538 1.00 91.25 86 ALA A CA 1
ATOM 644 C C . ALA A 1 86 ? 25.669 -5.230 -30.440 1.00 91.25 86 ALA A C 1
ATOM 646 O O . ALA A 1 86 ? 25.675 -5.934 -31.449 1.00 91.25 86 ALA A O 1
ATOM 647 N N . TRP A 1 87 ? 25.770 -5.741 -29.218 1.00 93.00 87 TRP A N 1
ATOM 648 C CA . TRP A 1 87 ? 25.755 -7.172 -28.940 1.00 93.00 87 TRP A CA 1
ATOM 649 C C . TRP A 1 87 ? 24.322 -7.693 -28.901 1.00 93.00 87 TRP A C 1
ATOM 651 O O . TRP A 1 87 ? 23.467 -7.124 -28.221 1.00 93.00 87 TRP A O 1
ATOM 661 N N . LYS A 1 88 ? 24.076 -8.789 -29.620 1.00 94.56 88 LYS A N 1
ATOM 662 C CA . LYS A 1 88 ? 22.812 -9.528 -29.628 1.00 94.56 88 LYS A CA 1
ATOM 663 C C . LYS A 1 88 ? 22.837 -10.557 -28.522 1.00 94.56 88 LYS A C 1
ATOM 665 O O . LYS A 1 88 ? 23.603 -11.518 -28.600 1.00 94.56 88 LYS A O 1
ATOM 670 N N . ILE A 1 89 ? 21.972 -10.408 -27.534 1.00 93.50 89 ILE A N 1
ATOM 671 C CA . ILE A 1 89 ? 21.894 -11.334 -26.405 1.00 93.50 89 ILE A CA 1
ATOM 672 C C . ILE A 1 89 ? 20.510 -11.972 -26.401 1.00 93.50 89 ILE A C 1
ATOM 674 O O . ILE A 1 89 ? 19.501 -11.285 -26.545 1.00 93.50 89 ILE A O 1
ATOM 678 N N . LEU A 1 90 ? 20.477 -13.294 -26.279 1.00 93.44 90 LEU A N 1
ATOM 679 C CA . LEU A 1 90 ? 19.255 -14.074 -26.142 1.00 93.44 90 LEU A CA 1
ATOM 680 C C . LEU A 1 90 ? 19.138 -14.547 -24.699 1.00 93.44 90 LEU A C 1
ATOM 682 O O . LEU A 1 90 ? 20.043 -15.221 -24.213 1.00 93.44 90 LEU A O 1
ATOM 686 N N . PHE A 1 91 ? 18.003 -14.259 -24.078 1.00 90.44 91 PHE A N 1
ATOM 687 C CA . PHE A 1 91 ? 17.557 -14.818 -22.811 1.00 90.44 91 PHE A CA 1
ATOM 688 C C . PHE A 1 91 ? 16.482 -15.871 -23.067 1.00 90.44 91 PHE A C 1
ATOM 690 O O . PHE A 1 91 ? 15.600 -15.669 -23.902 1.00 90.44 91 PHE A O 1
ATOM 697 N N . GLN A 1 92 ? 16.543 -16.982 -22.342 1.00 88.56 92 GLN A N 1
ATOM 698 C CA . GLN A 1 92 ? 15.552 -18.055 -22.377 1.00 88.56 92 GLN A CA 1
ATOM 699 C C . GLN A 1 92 ? 15.251 -18.515 -20.954 1.00 88.56 92 GLN A C 1
ATOM 701 O O . GLN A 1 92 ? 16.180 -18.892 -20.232 1.00 88.56 92 GLN A O 1
ATOM 706 N N . ASN A 1 93 ? 13.977 -18.511 -20.567 1.00 81.06 93 ASN A N 1
ATOM 707 C CA . ASN A 1 93 ? 13.550 -19.042 -19.277 1.00 81.06 93 ASN A CA 1
ATOM 708 C C . ASN A 1 93 ? 13.567 -20.574 -19.332 1.00 81.06 93 ASN A C 1
ATOM 710 O O . ASN A 1 93 ? 12.866 -21.182 -20.145 1.00 81.06 93 ASN A O 1
ATOM 714 N N . LYS A 1 94 ? 14.413 -21.195 -18.508 1.00 74.56 94 LYS A N 1
ATOM 715 C CA . LYS A 1 94 ? 14.604 -22.652 -18.520 1.00 74.56 94 LYS A CA 1
ATOM 716 C C . LYS A 1 94 ? 13.593 -23.390 -17.661 1.00 74.56 94 LYS A C 1
ATOM 718 O O . LYS A 1 94 ? 13.389 -24.580 -17.886 1.00 74.56 94 LYS A O 1
ATOM 723 N N . ASP A 1 95 ? 12.936 -22.692 -16.746 1.00 64.31 95 ASP A N 1
ATOM 724 C CA . ASP A 1 95 ? 11.929 -23.282 -15.878 1.00 64.31 95 ASP A CA 1
ATOM 725 C C . ASP A 1 95 ? 10.646 -23.571 -16.668 1.00 64.31 95 ASP A C 1
ATOM 727 O O . ASP A 1 95 ? 10.148 -24.693 -16.616 1.00 64.31 95 ASP A O 1
ATOM 731 N N . LEU A 1 96 ? 10.191 -22.653 -17.529 1.00 65.75 96 LEU A N 1
ATOM 732 C CA . LEU A 1 96 ? 9.060 -22.912 -18.436 1.00 65.75 96 LEU A CA 1
ATOM 733 C C . LEU A 1 96 ? 9.320 -24.091 -19.386 1.00 65.75 96 LEU A C 1
ATOM 735 O O . LEU A 1 96 ? 8.442 -24.930 -19.580 1.00 65.75 96 LEU A O 1
ATOM 739 N N . GLU A 1 97 ? 10.537 -24.186 -19.932 1.00 65.62 97 GLU A N 1
ATOM 740 C CA . GLU A 1 97 ? 10.946 -25.291 -20.811 1.00 65.62 97 GLU A CA 1
ATOM 741 C C . GLU A 1 97 ? 10.984 -26.627 -20.050 1.00 65.62 97 GLU A C 1
ATOM 743 O O . GLU A 1 97 ? 10.501 -27.644 -20.542 1.00 65.62 97 GLU A O 1
ATOM 748 N N . LYS A 1 98 ? 11.523 -26.628 -18.825 1.00 64.00 98 LYS A N 1
ATOM 749 C CA . LYS A 1 98 ? 11.622 -27.814 -17.961 1.00 64.00 98 LYS A CA 1
ATOM 750 C C . LYS A 1 98 ? 10.257 -28.316 -17.490 1.00 64.00 98 LYS A C 1
ATOM 752 O O . LYS A 1 98 ? 10.081 -29.522 -17.324 1.00 64.00 98 LYS A O 1
ATOM 757 N N . HIS A 1 99 ? 9.325 -27.400 -17.248 1.00 58.16 99 HIS A N 1
ATOM 758 C CA . HIS A 1 99 ? 7.989 -27.697 -16.735 1.00 58.16 99 HIS A CA 1
ATOM 759 C C . HIS A 1 99 ? 6.926 -27.786 -17.833 1.00 58.16 99 HIS A C 1
ATOM 761 O O . HIS A 1 99 ? 5.764 -28.026 -17.527 1.00 58.16 99 HIS A O 1
ATOM 767 N N . CYS A 1 100 ? 7.332 -27.661 -19.101 1.00 65.62 100 CYS A N 1
ATOM 768 C CA . CYS A 1 100 ? 6.467 -27.816 -20.271 1.00 65.62 100 CYS A CA 1
ATOM 769 C C . CYS A 1 100 ? 5.285 -26.841 -20.288 1.00 65.62 100 CYS A C 1
ATOM 771 O O . CYS A 1 100 ? 4.264 -27.105 -20.909 1.00 65.62 100 CYS A O 1
ATOM 773 N N . LEU A 1 101 ? 5.459 -25.689 -19.640 1.00 65.06 101 LEU A N 1
ATOM 774 C CA . LEU A 1 101 ? 4.442 -24.651 -19.521 1.00 65.06 101 LEU A CA 1
ATOM 775 C C . LEU A 1 101 ? 4.461 -23.687 -20.711 1.00 65.06 101 LEU A C 1
ATOM 777 O O . LEU A 1 101 ? 3.737 -22.706 -20.689 1.00 65.06 101 LEU A O 1
ATOM 781 N N . GLY A 1 102 ? 5.294 -23.922 -21.730 1.00 74.44 102 GLY A N 1
ATOM 782 C CA . GLY A 1 102 ? 5.459 -23.055 -22.898 1.00 74.44 102 GLY A CA 1
ATOM 783 C C . GLY A 1 102 ? 6.893 -22.543 -23.045 1.00 74.44 102 GLY A C 1
ATOM 784 O O . GLY A 1 102 ? 7.852 -23.282 -22.812 1.00 74.44 102 GLY A O 1
ATOM 785 N N . HIS A 1 103 ? 7.060 -21.287 -23.462 1.00 81.25 103 HIS A N 1
ATOM 786 C CA . HIS A 1 103 ? 8.374 -20.669 -23.653 1.00 81.25 103 HIS A CA 1
ATOM 787 C C . HIS A 1 103 ? 8.378 -19.200 -23.252 1.00 81.25 103 HIS A C 1
ATOM 789 O O . HIS A 1 103 ? 7.400 -18.488 -23.432 1.00 81.25 103 HIS A O 1
ATOM 795 N N . ALA A 1 104 ? 9.523 -18.712 -22.786 1.00 80.06 104 ALA A N 1
ATOM 796 C CA . ALA A 1 104 ? 9.763 -17.281 -22.686 1.00 80.06 104 ALA A CA 1
ATOM 797 C C . ALA A 1 104 ? 11.158 -16.955 -23.198 1.00 80.06 104 ALA A C 1
ATOM 799 O O . ALA A 1 104 ? 12.154 -17.542 -22.763 1.00 80.06 104 ALA A O 1
ATOM 800 N N . THR A 1 105 ? 11.219 -16.027 -24.147 1.00 89.31 105 THR A N 1
ATOM 801 C CA . THR A 1 105 ? 12.457 -15.584 -24.775 1.00 89.31 105 THR A CA 1
ATOM 802 C C . THR A 1 105 ? 12.516 -14.069 -24.838 1.00 89.31 105 THR A C 1
ATOM 804 O O . THR A 1 105 ? 11.512 -13.400 -25.081 1.00 89.31 105 THR A O 1
ATOM 807 N N . ILE A 1 106 ? 13.706 -13.522 -24.607 1.00 88.69 106 ILE A N 1
ATOM 808 C CA . ILE A 1 106 ? 13.962 -12.089 -24.740 1.00 88.69 106 ILE A CA 1
ATOM 809 C C . ILE A 1 106 ? 15.210 -11.920 -25.597 1.00 88.69 106 ILE A C 1
ATOM 811 O O . ILE A 1 106 ? 16.282 -12.425 -25.272 1.00 88.69 106 ILE A O 1
ATOM 815 N N . HIS A 1 107 ? 15.077 -11.196 -26.698 1.00 92.88 107 HIS A N 1
ATOM 816 C CA . HIS A 1 107 ? 16.190 -10.750 -27.518 1.00 92.88 107 HIS A CA 1
ATOM 817 C C . HIS A 1 107 ? 16.521 -9.315 -27.156 1.00 92.88 107 HIS A C 1
ATOM 819 O O . HIS A 1 107 ? 15.647 -8.456 -27.228 1.00 92.88 107 HIS A O 1
ATOM 825 N N . VAL A 1 108 ? 17.776 -9.028 -26.830 1.00 91.75 108 VAL A N 1
ATOM 826 C CA . VAL A 1 108 ? 18.225 -7.655 -26.597 1.00 91.75 108 VAL A CA 1
ATOM 827 C C . VAL A 1 108 ? 19.401 -7.270 -27.473 1.00 91.75 108 VAL A C 1
ATOM 829 O O . VAL A 1 108 ? 20.233 -8.098 -27.847 1.00 91.75 108 VAL A O 1
ATOM 832 N N . LEU A 1 109 ? 19.465 -5.974 -27.759 1.00 92.06 109 LEU A N 1
ATOM 833 C CA . LEU A 1 109 ? 20.633 -5.292 -28.290 1.00 92.06 109 LEU A CA 1
ATOM 834 C C . LEU A 1 109 ? 21.243 -4.431 -27.195 1.00 92.06 109 LEU A C 1
ATOM 836 O O . LEU A 1 109 ? 20.559 -3.589 -26.611 1.00 92.06 109 LEU A O 1
ATOM 840 N N . VAL A 1 110 ? 22.535 -4.606 -26.950 1.00 89.38 110 VAL A N 1
ATOM 841 C CA . VAL A 1 110 ? 23.279 -3.860 -25.930 1.00 89.38 110 VAL A CA 1
ATOM 842 C C . VAL A 1 110 ? 24.450 -3.138 -26.579 1.00 89.38 110 VAL A C 1
ATOM 844 O O . VAL A 1 110 ? 25.243 -3.763 -27.275 1.00 89.38 110 VAL A O 1
ATOM 847 N N . ILE A 1 111 ? 24.579 -1.833 -26.328 1.00 86.81 111 ILE A N 1
ATOM 848 C CA . ILE A 1 111 ? 25.733 -1.033 -26.766 1.00 86.81 111 ILE A CA 1
ATOM 849 C C . ILE A 1 111 ? 26.508 -0.508 -25.551 1.00 86.81 111 ILE A C 1
ATOM 851 O O . ILE A 1 111 ? 25.888 -0.238 -24.519 1.00 86.81 111 ILE A O 1
ATOM 855 N N . PRO A 1 112 ? 27.827 -0.268 -25.665 1.00 80.56 112 PRO A N 1
ATOM 856 C CA . PRO A 1 112 ? 28.640 0.233 -24.552 1.00 80.56 112 PRO A CA 1
ATOM 857 C C . PRO A 1 112 ? 28.161 1.581 -23.998 1.00 80.56 112 PRO A C 1
ATOM 859 O O . PRO A 1 112 ? 28.290 1.867 -22.807 1.00 80.56 112 PRO A O 1
ATOM 862 N N . SER A 1 113 ? 27.597 2.435 -24.857 1.00 76.06 113 SER A N 1
ATOM 863 C CA . SER A 1 113 ? 27.136 3.766 -24.470 1.00 76.06 113 SER A CA 1
ATOM 864 C C . SER A 1 113 ? 25.758 3.789 -23.800 1.00 76.06 113 SER A C 1
ATOM 866 O O . SER A 1 113 ? 25.293 4.880 -23.458 1.00 76.06 113 SER A O 1
ATOM 868 N N . SER A 1 114 ? 25.117 2.648 -23.532 1.00 77.19 114 SER A N 1
ATOM 869 C CA . SER A 1 114 ? 23.790 2.582 -22.909 1.00 77.19 114 SER A CA 1
ATOM 870 C C . SER A 1 114 ? 23.787 1.648 -21.694 1.00 77.19 114 SER A C 1
ATOM 872 O O . SER A 1 114 ? 24.183 0.496 -21.835 1.00 77.19 114 SER A O 1
ATOM 874 N N . PRO A 1 115 ? 23.310 2.095 -20.514 1.00 70.12 115 PRO A N 1
ATOM 875 C CA . PRO A 1 115 ? 23.120 1.203 -19.366 1.00 70.12 115 PRO A CA 1
ATOM 876 C C . PRO A 1 115 ? 21.896 0.279 -19.523 1.00 70.12 115 PRO A C 1
ATOM 878 O O . PRO A 1 115 ? 21.743 -0.675 -18.766 1.00 70.12 115 PRO A O 1
ATOM 881 N N . TRP A 1 116 ? 21.054 0.538 -20.527 1.00 80.56 116 TRP A N 1
ATOM 882 C CA . TRP A 1 116 ? 19.856 -0.233 -20.871 1.00 80.56 116 TRP A CA 1
ATOM 883 C C . TRP A 1 116 ? 20.011 -0.915 -22.230 1.00 80.56 116 TRP A C 1
ATOM 885 O O . TRP A 1 116 ? 20.737 -0.409 -23.098 1.00 80.56 116 TRP A O 1
ATOM 895 N N . ALA A 1 117 ? 19.258 -1.993 -22.453 1.00 81.88 117 ALA A N 1
ATOM 896 C CA . ALA A 1 117 ? 19.061 -2.546 -23.788 1.00 81.88 117 ALA A CA 1
ATOM 897 C C . ALA A 1 117 ? 18.521 -1.464 -24.745 1.00 81.88 117 ALA A C 1
ATOM 899 O O . ALA A 1 117 ? 17.539 -0.781 -24.456 1.00 81.88 117 ALA A O 1
ATOM 900 N N . VAL A 1 118 ? 19.174 -1.280 -25.895 1.00 85.25 118 VAL A N 1
ATOM 901 C CA . VAL A 1 118 ? 18.754 -0.292 -26.907 1.00 85.25 118 VAL A CA 1
ATOM 902 C C . VAL A 1 118 ? 17.621 -0.795 -27.785 1.00 85.25 118 VAL A C 1
ATOM 904 O O . VAL A 1 118 ? 16.924 0.002 -28.406 1.00 85.25 118 VAL A O 1
ATOM 907 N N . ARG A 1 119 ? 17.433 -2.109 -27.814 1.00 86.25 119 ARG A N 1
ATOM 908 C CA . ARG A 1 119 ? 16.261 -2.784 -28.352 1.00 86.25 119 ARG A CA 1
ATOM 909 C C . ARG A 1 119 ? 16.033 -4.029 -27.519 1.00 86.25 119 ARG A C 1
ATOM 911 O O . ARG A 1 119 ? 16.998 -4.708 -27.175 1.00 86.25 119 ARG A O 1
ATOM 918 N N . GLN A 1 120 ? 14.780 -4.327 -27.238 1.00 86.25 120 GLN A N 1
ATOM 919 C CA . GLN A 1 120 ? 14.349 -5.538 -26.570 1.00 86.25 120 GLN A CA 1
ATOM 920 C C . GLN A 1 120 ? 13.119 -6.075 -27.283 1.00 86.25 120 GLN A C 1
ATOM 922 O O . GLN A 1 120 ? 12.169 -5.329 -27.490 1.00 86.25 120 GLN A O 1
ATOM 927 N N . SER A 1 121 ? 13.125 -7.354 -27.632 1.00 89.31 121 SER A N 1
ATOM 928 C CA . SER A 1 121 ? 11.977 -8.066 -28.180 1.00 89.31 121 SER A CA 1
ATOM 929 C C . SER A 1 121 ? 11.689 -9.273 -27.301 1.00 89.31 121 SER A C 1
ATOM 931 O O . SER A 1 121 ? 12.530 -10.159 -27.177 1.00 89.31 121 SER A O 1
ATOM 933 N N . THR A 1 122 ? 10.510 -9.294 -26.697 1.00 81.81 122 THR A N 1
ATOM 934 C CA . THR A 1 122 ? 10.040 -10.364 -25.820 1.00 81.81 122 THR A CA 1
ATOM 935 C C . THR A 1 122 ? 9.011 -11.215 -26.556 1.00 81.81 122 THR A C 1
ATOM 937 O O . THR A 1 122 ? 8.103 -10.668 -27.186 1.00 81.81 122 THR A O 1
ATOM 940 N N . ASP A 1 123 ? 9.127 -12.533 -26.421 1.00 85.31 123 ASP A N 1
ATOM 941 C CA . ASP A 1 123 ? 8.124 -13.515 -26.828 1.00 85.31 123 ASP A CA 1
ATOM 942 C C . ASP A 1 123 ? 7.895 -14.503 -25.677 1.00 85.31 123 ASP A C 1
ATOM 944 O O . ASP A 1 123 ? 8.795 -15.267 -25.317 1.00 85.31 123 ASP A O 1
ATOM 948 N N . LEU A 1 124 ? 6.712 -14.435 -25.071 1.00 78.75 124 LEU A N 1
ATOM 949 C CA . LEU A 1 124 ? 6.283 -15.256 -23.944 1.00 78.75 124 LEU A CA 1
ATOM 950 C C . LEU A 1 124 ? 4.994 -15.983 -24.322 1.00 78.75 124 LEU A C 1
ATOM 952 O O . LEU A 1 124 ? 4.023 -15.374 -24.765 1.00 78.75 124 LEU A O 1
ATOM 956 N N . LEU A 1 125 ? 4.993 -17.284 -24.086 1.00 76.44 125 LEU A N 1
ATOM 957 C CA . LEU A 1 125 ? 3.864 -18.179 -24.212 1.00 76.44 125 LEU A CA 1
ATOM 958 C C . LEU A 1 125 ? 3.809 -19.037 -22.953 1.00 76.44 125 LEU A C 1
ATOM 960 O O . LEU A 1 125 ? 4.748 -19.785 -22.686 1.00 76.44 125 LEU A O 1
ATOM 964 N N . ILE A 1 126 ? 2.702 -18.961 -22.221 1.00 68.00 126 ILE A N 1
ATOM 965 C CA . ILE A 1 126 ? 2.396 -19.899 -21.145 1.00 68.00 126 ILE A CA 1
ATOM 966 C C . ILE A 1 126 ? 1.103 -20.634 -21.490 1.00 68.00 126 ILE A C 1
ATOM 968 O O . ILE A 1 126 ? 0.104 -19.998 -21.822 1.00 68.00 126 ILE A O 1
ATOM 972 N N . SER A 1 127 ? 1.115 -21.962 -21.449 1.00 65.38 127 SER A N 1
ATOM 973 C CA . SER A 1 127 ? -0.051 -22.796 -21.738 1.00 65.38 127 SER A CA 1
ATOM 974 C C . SER A 1 127 ? -0.033 -24.072 -20.903 1.00 65.38 127 SER A C 1
ATOM 976 O O . SER A 1 127 ? 1.029 -24.634 -20.646 1.00 65.38 127 SER A O 1
ATOM 978 N N . SER A 1 128 ? -1.222 -24.514 -20.493 1.00 54.00 128 SER A N 1
ATOM 979 C CA . SER A 1 128 ? -1.451 -25.753 -19.744 1.00 54.00 128 SER A CA 1
ATOM 980 C C . SER A 1 128 ? -1.796 -26.965 -20.628 1.00 54.00 128 SER A C 1
ATOM 982 O O . SER A 1 128 ? -2.204 -27.996 -20.100 1.00 54.00 128 SER A O 1
ATOM 984 N N . GLU A 1 129 ? -1.663 -26.871 -21.959 1.00 52.53 129 GLU A N 1
ATOM 985 C CA . GLU A 1 129 ? -2.025 -27.969 -22.868 1.00 52.53 129 GLU A CA 1
ATOM 986 C C . GLU A 1 129 ? -1.086 -29.189 -22.722 1.00 52.53 129 GLU A C 1
ATOM 988 O O . GLU A 1 129 ? 0.098 -29.122 -23.047 1.00 52.53 129 GLU A O 1
ATOM 993 N N . ASP A 1 130 ? -1.666 -30.293 -22.228 1.00 50.75 130 ASP A N 1
ATOM 994 C CA . ASP A 1 130 ? -1.192 -31.687 -22.152 1.00 50.75 130 ASP A CA 1
ATOM 995 C C . ASP A 1 130 ? 0.273 -31.951 -22.549 1.00 50.75 130 ASP A C 1
ATOM 997 O O . ASP A 1 130 ? 0.603 -32.248 -23.703 1.00 50.75 130 ASP A O 1
ATOM 1001 N N . SER A 1 131 ? 1.154 -31.987 -21.547 1.00 49.38 131 SER A N 1
ATOM 1002 C CA . SER A 1 131 ? 2.463 -32.628 -21.670 1.00 49.38 131 SER A CA 1
ATOM 1003 C C . SER A 1 131 ? 2.529 -33.878 -20.786 1.00 49.38 131 SER A C 1
ATOM 1005 O O . SER A 1 131 ? 2.756 -33.790 -19.580 1.00 49.38 131 SER A O 1
ATOM 1007 N N . ASP A 1 132 ? 2.380 -35.053 -21.399 1.00 49.78 132 ASP A N 1
ATOM 1008 C CA . ASP A 1 132 ? 2.302 -36.387 -20.768 1.00 49.78 132 ASP A CA 1
ATOM 1009 C C . ASP A 1 132 ? 3.526 -36.822 -19.914 1.00 49.78 132 ASP A C 1
ATOM 1011 O O . ASP A 1 132 ? 3.594 -37.969 -19.475 1.00 49.78 132 ASP A O 1
ATOM 1015 N N . ASN A 1 133 ? 4.535 -35.970 -19.687 1.00 51.69 133 ASN A N 1
ATOM 1016 C CA . ASN A 1 133 ? 5.810 -36.370 -19.066 1.00 51.69 133 ASN A CA 1
ATOM 1017 C C . ASN A 1 133 ? 6.479 -35.317 -18.164 1.00 51.69 133 ASN A C 1
ATOM 1019 O O . ASN A 1 133 ? 7.652 -35.476 -17.813 1.00 51.69 133 ASN A O 1
ATOM 1023 N N . CYS A 1 134 ? 5.776 -34.249 -17.793 1.00 55.50 134 CYS A N 1
ATOM 1024 C CA . CYS A 1 134 ? 6.354 -33.160 -17.004 1.00 55.50 134 CYS A CA 1
ATOM 1025 C C . CYS A 1 134 ? 5.825 -33.242 -15.559 1.00 55.50 134 CYS A C 1
ATOM 1027 O O . CYS A 1 134 ? 4.685 -33.644 -15.341 1.00 55.50 134 CYS A O 1
ATOM 1029 N N . GLY A 1 135 ? 6.705 -33.019 -14.571 1.00 47.34 135 GLY A N 1
ATOM 1030 C CA . GLY A 1 135 ? 6.455 -33.309 -13.148 1.00 47.34 135 GLY A CA 1
ATOM 1031 C C . GLY A 1 135 ? 5.156 -32.701 -12.609 1.00 47.34 135 GLY A C 1
ATOM 1032 O O . GLY A 1 135 ? 4.678 -31.692 -13.118 1.00 47.34 135 GLY A O 1
ATOM 1033 N N . THR A 1 136 ? 4.578 -33.336 -11.588 1.00 42.81 136 THR A N 1
ATOM 1034 C CA . THR A 1 136 ? 3.267 -32.971 -11.036 1.00 42.81 136 THR A CA 1
ATOM 1035 C C . THR A 1 136 ? 3.231 -31.511 -10.588 1.00 42.81 136 THR A C 1
ATOM 1037 O O . THR A 1 136 ? 4.022 -31.089 -9.748 1.00 42.81 136 THR A O 1
ATOM 1040 N N . LEU A 1 137 ? 2.264 -30.773 -11.138 1.00 41.62 137 LEU A N 1
ATOM 1041 C CA . LEU A 1 137 ? 1.983 -29.349 -10.925 1.00 41.62 137 LEU A CA 1
ATOM 1042 C C . LEU A 1 137 ? 1.854 -28.949 -9.436 1.00 41.62 137 LEU A C 1
ATOM 1044 O O . LEU A 1 137 ? 2.118 -27.803 -9.084 1.00 41.62 137 LEU A O 1
ATOM 1048 N N . GLU A 1 138 ? 1.527 -29.906 -8.558 1.00 42.66 138 GLU A N 1
ATOM 1049 C CA . GLU A 1 138 ? 1.497 -29.753 -7.092 1.00 42.66 138 GLU A CA 1
ATOM 1050 C C . GLU A 1 138 ? 2.868 -29.415 -6.471 1.00 42.66 138 GLU A C 1
ATOM 1052 O O . GLU A 1 138 ? 2.911 -28.810 -5.404 1.00 42.66 138 GLU A O 1
ATOM 1057 N N . GLU A 1 139 ? 3.992 -29.753 -7.121 1.00 41.69 139 GLU A N 1
ATOM 1058 C CA . GLU A 1 139 ? 5.333 -29.334 -6.669 1.00 41.69 139 GLU A CA 1
ATOM 1059 C C . GLU A 1 139 ? 5.692 -27.899 -7.100 1.00 41.69 139 GLU A C 1
ATOM 1061 O O . GLU A 1 139 ? 6.651 -27.333 -6.578 1.00 41.69 139 GLU A O 1
ATOM 1066 N N . ILE A 1 140 ? 4.959 -27.316 -8.059 1.00 44.62 140 ILE A N 1
ATOM 1067 C CA . ILE A 1 140 ? 5.370 -26.098 -8.776 1.00 44.62 140 ILE A CA 1
ATOM 1068 C C . ILE A 1 140 ? 4.648 -24.853 -8.240 1.00 44.62 140 ILE A C 1
ATOM 1070 O O . ILE A 1 140 ? 5.266 -23.797 -8.146 1.00 44.62 140 ILE A O 1
ATOM 1074 N N . LEU A 1 141 ? 3.365 -24.951 -7.870 1.00 45.34 141 LEU A N 1
ATOM 1075 C CA . LEU A 1 141 ? 2.535 -23.793 -7.510 1.00 45.34 141 LEU A CA 1
ATOM 1076 C C . LEU A 1 141 ? 1.589 -24.136 -6.350 1.00 45.34 141 LEU A C 1
ATOM 1078 O O . LEU A 1 141 ? 0.466 -24.590 -6.553 1.00 45.34 141 LEU A O 1
ATOM 1082 N N . GLY A 1 142 ? 2.030 -23.914 -5.111 1.00 39.38 142 GLY A N 1
ATOM 1083 C CA . GLY A 1 142 ? 1.106 -23.864 -3.976 1.00 39.38 142 GLY A CA 1
ATOM 1084 C C . GLY A 1 142 ? 0.110 -22.702 -4.130 1.00 39.38 142 GLY A C 1
ATOM 1085 O O . GLY A 1 142 ? 0.514 -21.590 -4.462 1.00 39.38 142 GLY A O 1
ATOM 1086 N N . GLU A 1 143 ? -1.177 -22.991 -3.903 1.00 32.28 143 GLU A N 1
ATOM 1087 C CA . GLU A 1 143 ? -2.371 -22.111 -3.823 1.00 32.28 143 GLU A CA 1
ATOM 1088 C C . GLU A 1 143 ? -2.657 -21.068 -4.930 1.00 32.28 143 GLU A C 1
ATOM 1090 O O . GLU A 1 143 ? -3.736 -20.476 -4.916 1.00 32.28 143 GLU A O 1
ATOM 1095 N N . TYR A 1 144 ? -1.805 -20.874 -5.940 1.00 37.09 144 TYR A N 1
ATOM 1096 C CA . TYR A 1 144 ? -2.144 -20.039 -7.101 1.00 37.09 144 TYR A CA 1
ATOM 1097 C C . TYR A 1 144 ? -2.839 -20.862 -8.191 1.00 37.09 144 TYR A C 1
ATOM 1099 O O . TYR A 1 144 ? -2.219 -21.677 -8.873 1.00 37.09 144 TYR A O 1
ATOM 1107 N N . ALA A 1 145 ? -4.143 -20.632 -8.365 1.00 38.44 145 ALA A N 1
ATOM 1108 C CA . ALA A 1 145 ? -4.911 -21.176 -9.479 1.00 38.44 145 ALA A CA 1
ATOM 1109 C C . ALA A 1 145 ? -4.376 -20.600 -10.801 1.00 38.44 145 ALA A C 1
ATOM 1111 O O . ALA A 1 145 ? -4.573 -19.424 -11.108 1.00 38.44 145 ALA A O 1
ATOM 1112 N N . MET A 1 146 ? -3.667 -21.425 -11.573 1.00 41.44 146 MET A N 1
ATOM 1113 C CA . MET A 1 146 ? -3.291 -21.097 -12.945 1.00 41.44 146 MET A CA 1
ATOM 1114 C C . MET A 1 146 ? -4.580 -21.012 -13.780 1.00 41.44 146 MET A C 1
ATOM 1116 O O . MET A 1 146 ? -5.383 -21.946 -13.710 1.00 41.44 146 MET A O 1
ATOM 1120 N N . PRO A 1 147 ? -4.820 -19.928 -14.539 1.00 38.53 147 PRO A N 1
ATOM 1121 C CA . PRO A 1 147 ? -6.001 -19.850 -15.389 1.00 38.53 147 PRO A CA 1
ATOM 1122 C C . PRO A 1 147 ? -5.969 -20.991 -16.412 1.00 38.53 147 PRO A C 1
ATOM 1124 O O . PRO A 1 147 ? -4.928 -21.251 -17.021 1.00 38.53 147 PRO A O 1
ATOM 1127 N N . GLU A 1 148 ? -7.098 -21.671 -16.610 1.00 42.12 148 GLU A N 1
ATOM 1128 C CA . GLU A 1 148 ? -7.264 -22.550 -17.767 1.00 42.12 148 GLU A CA 1
ATOM 1129 C C . GLU A 1 148 ? -7.089 -21.692 -19.033 1.00 42.12 148 GLU A C 1
ATOM 1131 O O . GLU A 1 148 ? -7.747 -20.667 -19.200 1.00 42.12 148 GLU A O 1
ATOM 1136 N N . GLY A 1 149 ? -6.135 -22.035 -19.905 1.00 49.47 149 GLY A N 1
ATOM 1137 C CA . GLY A 1 149 ? -5.929 -21.307 -21.158 1.00 49.47 149 GLY A CA 1
ATOM 1138 C C . GLY A 1 149 ? -4.477 -20.995 -21.510 1.00 49.47 149 GLY A C 1
ATOM 1139 O O . GLY A 1 149 ? -3.537 -21.703 -21.145 1.00 49.47 149 GLY A O 1
ATOM 1140 N N . ARG A 1 150 ? -4.307 -19.952 -22.326 1.00 57.81 150 ARG A N 1
ATOM 1141 C CA . ARG A 1 150 ? -3.042 -19.575 -22.964 1.00 57.81 150 ARG A CA 1
ATOM 1142 C C . ARG A 1 150 ? -2.765 -18.092 -22.741 1.00 57.81 150 ARG A C 1
ATOM 1144 O O . ARG A 1 150 ? -3.535 -17.251 -23.195 1.00 57.81 150 ARG A O 1
ATOM 1151 N N . LEU A 1 151 ? -1.634 -17.779 -22.116 1.00 56.53 151 LEU A N 1
ATOM 1152 C CA . LEU A 1 151 ? -1.076 -16.431 -22.039 1.00 56.53 151 LEU A CA 1
ATOM 1153 C C . LEU A 1 151 ? -0.056 -16.257 -23.167 1.00 56.53 151 LEU A C 1
ATOM 1155 O O . LEU A 1 151 ? 0.895 -17.028 -23.256 1.00 56.53 151 LEU A O 1
ATOM 1159 N N . GLU A 1 152 ? -0.231 -15.244 -24.014 1.00 64.62 152 GLU A N 1
ATOM 1160 C CA . GLU A 1 152 ? 0.735 -14.892 -25.058 1.00 64.62 152 GLU A CA 1
ATOM 1161 C C . GLU A 1 152 ? 1.081 -13.402 -24.996 1.00 64.62 152 GLU A C 1
ATOM 1163 O O . GLU A 1 152 ? 0.199 -12.547 -25.018 1.00 64.62 152 GLU A O 1
ATOM 1168 N N . LEU A 1 153 ? 2.375 -13.091 -24.965 1.00 65.12 153 LEU A N 1
ATOM 1169 C CA . LEU A 1 153 ? 2.909 -11.735 -24.994 1.00 65.12 153 LEU A CA 1
ATOM 1170 C C . LEU A 1 153 ? 3.978 -11.641 -26.079 1.00 65.12 153 LEU A C 1
ATOM 1172 O O . LEU A 1 153 ? 4.987 -12.343 -26.045 1.00 65.12 153 LEU A O 1
ATOM 1176 N N . ARG A 1 154 ? 3.793 -10.683 -26.989 1.00 78.56 154 ARG A N 1
ATOM 1177 C CA . ARG A 1 154 ? 4.810 -10.267 -27.958 1.00 78.56 154 ARG A CA 1
ATOM 1178 C C . ARG A 1 154 ? 5.028 -8.773 -27.834 1.00 78.56 154 ARG A C 1
ATOM 1180 O O . ARG A 1 154 ? 4.152 -7.986 -28.184 1.00 78.56 154 ARG A O 1
ATOM 1187 N N . MET A 1 155 ? 6.198 -8.378 -27.352 1.00 70.62 155 MET A N 1
ATOM 1188 C CA . MET A 1 155 ? 6.529 -6.976 -27.100 1.00 70.62 155 MET A CA 1
ATOM 1189 C C . MET A 1 155 ? 7.838 -6.610 -27.789 1.00 70.62 155 MET A C 1
ATOM 1191 O O . MET A 1 155 ? 8.754 -7.422 -27.876 1.00 70.62 155 MET A O 1
ATOM 1195 N N . THR A 1 156 ? 7.953 -5.379 -28.286 1.00 79.19 156 THR A N 1
ATOM 1196 C CA . THR A 1 156 ? 9.242 -4.812 -28.696 1.00 79.19 156 THR A CA 1
ATOM 1197 C C . THR A 1 156 ? 9.372 -3.386 -28.181 1.00 79.19 156 THR A C 1
ATOM 1199 O O . THR A 1 156 ? 8.504 -2.554 -28.429 1.00 79.19 156 THR A O 1
ATOM 1202 N N . VAL A 1 157 ? 10.468 -3.111 -27.481 1.00 71.62 157 VAL A N 1
ATOM 1203 C CA . VAL A 1 157 ? 10.843 -1.797 -26.955 1.00 71.62 157 VAL A CA 1
ATOM 1204 C C . VAL A 1 157 ? 12.144 -1.367 -27.621 1.00 71.62 157 VAL A C 1
ATOM 1206 O O . VAL A 1 157 ? 13.081 -2.156 -27.725 1.00 71.62 157 VAL A O 1
ATOM 1209 N N . GLU A 1 158 ? 12.224 -0.120 -28.080 1.00 80.44 158 GLU A N 1
ATOM 1210 C CA . GLU A 1 158 ? 13.407 0.409 -28.762 1.00 80.44 158 GLU A CA 1
ATOM 1211 C C . GLU A 1 158 ? 13.749 1.822 -28.283 1.00 80.44 158 GLU A C 1
ATOM 1213 O O . GLU A 1 158 ? 12.883 2.680 -28.104 1.00 80.44 158 GLU A O 1
ATOM 1218 N N . LYS A 1 159 ? 15.045 2.070 -28.090 1.00 74.38 159 LYS A N 1
ATOM 1219 C CA . LYS A 1 159 ? 15.591 3.352 -27.660 1.00 74.38 159 LYS A CA 1
ATOM 1220 C C . LYS A 1 159 ? 15.488 4.383 -28.782 1.00 74.38 159 LYS A C 1
ATOM 1222 O O . LYS A 1 159 ? 16.188 4.288 -29.787 1.00 74.38 159 LYS A O 1
ATOM 1227 N N . THR A 1 160 ? 14.711 5.437 -28.554 1.00 70.69 160 THR A N 1
ATOM 1228 C CA . THR A 1 160 ? 14.577 6.563 -29.493 1.00 70.69 160 THR A CA 1
ATOM 1229 C C . THR A 1 160 ? 15.655 7.635 -29.305 1.00 70.69 160 THR A C 1
ATOM 1231 O O . THR A 1 160 ? 16.142 8.201 -30.280 1.00 70.69 160 THR A O 1
ATOM 1234 N N . SER A 1 161 ? 16.061 7.922 -28.065 1.00 68.81 161 SER A N 1
ATOM 1235 C CA . SER A 1 161 ? 17.119 8.890 -27.748 1.00 68.81 161 SER A CA 1
ATOM 1236 C C . SER A 1 161 ? 17.798 8.565 -26.412 1.00 68.81 161 SER A C 1
ATOM 1238 O O . SER A 1 161 ? 17.245 7.835 -25.593 1.00 68.81 161 SER A O 1
ATOM 1240 N N . LEU A 1 162 ? 19.018 9.075 -26.201 1.00 66.19 162 LEU A N 1
ATOM 1241 C CA . LEU A 1 162 ? 19.755 8.956 -24.939 1.00 66.19 162 LEU A CA 1
ATOM 1242 C C . LEU A 1 162 ? 20.435 10.285 -24.624 1.00 66.19 162 LEU A C 1
ATOM 1244 O O . LEU A 1 162 ? 21.294 10.732 -25.380 1.00 66.19 162 LEU A O 1
ATOM 1248 N N . SER A 1 163 ? 20.084 10.880 -23.489 1.00 62.59 163 SER A N 1
ATOM 1249 C CA . SER A 1 163 ? 20.786 12.036 -22.938 1.00 62.59 163 SER A CA 1
ATOM 1250 C C . SER A 1 163 ? 21.439 11.621 -21.629 1.00 62.59 163 SER A C 1
ATOM 1252 O O . SER A 1 163 ? 20.746 11.252 -20.683 1.00 62.59 163 SER A O 1
ATOM 1254 N N . ARG A 1 164 ? 22.773 11.656 -21.571 1.00 60.41 164 ARG A N 1
ATOM 1255 C CA . ARG A 1 164 ? 23.519 11.388 -20.337 1.00 60.41 164 ARG A CA 1
ATOM 1256 C C . ARG A 1 164 ? 23.563 12.662 -19.497 1.00 60.41 164 ARG A C 1
ATOM 1258 O O . ARG A 1 164 ? 23.836 13.735 -20.028 1.00 60.41 164 ARG A O 1
ATOM 1265 N N . GLY A 1 165 ? 23.283 12.537 -18.203 1.00 58.47 165 GLY A N 1
ATOM 1266 C CA . GLY A 1 165 ? 23.533 13.615 -17.248 1.00 58.47 165 GLY A CA 1
ATOM 1267 C C . GLY A 1 165 ? 25.035 13.854 -17.060 1.00 58.47 165 GLY A C 1
ATOM 1268 O O . GLY A 1 165 ? 25.856 13.005 -17.402 1.00 58.47 165 GLY A O 1
ATOM 1269 N N . GLU A 1 166 ? 25.397 15.006 -16.498 1.00 60.84 166 GLU A N 1
ATOM 1270 C CA . GLU A 1 166 ? 26.798 15.374 -16.222 1.00 60.84 166 GLU A CA 1
ATOM 1271 C C . GLU A 1 166 ? 27.371 14.684 -14.966 1.00 60.84 166 GLU A C 1
ATOM 1273 O O . GLU A 1 166 ? 28.577 14.725 -14.723 1.00 60.84 166 GLU A O 1
ATOM 1278 N N . HIS A 1 167 ? 26.519 14.012 -14.186 1.00 45.38 167 HIS A N 1
ATOM 1279 C CA . HIS A 1 167 ? 26.866 13.340 -12.935 1.00 45.38 167 HIS A CA 1
ATOM 1280 C C . HIS A 1 167 ? 26.450 11.862 -12.968 1.00 45.38 167 HIS A C 1
ATOM 1282 O O . HIS A 1 167 ? 25.443 11.508 -13.584 1.00 45.38 167 HIS A O 1
ATOM 1288 N N . LEU A 1 168 ? 27.239 10.999 -12.316 1.00 43.72 168 LEU A N 1
ATOM 1289 C CA . LEU A 1 168 ? 26.910 9.584 -12.116 1.00 43.72 168 LEU A CA 1
ATOM 1290 C C . LEU A 1 168 ? 25.683 9.449 -11.197 1.00 43.72 168 LEU A C 1
ATOM 1292 O O . LEU A 1 168 ? 25.500 10.245 -10.280 1.00 43.72 168 LEU A O 1
ATOM 1296 N N . VAL A 1 169 ? 24.862 8.435 -11.465 1.00 39.31 169 VAL A N 1
ATOM 1297 C CA . VAL A 1 169 ? 23.625 8.110 -10.741 1.00 39.31 169 VAL A CA 1
ATOM 1298 C C . VAL A 1 169 ? 23.893 6.811 -9.946 1.00 39.31 169 VAL A C 1
ATOM 1300 O O . VAL A 1 169 ? 23.830 5.731 -10.522 1.00 39.31 169 VAL A O 1
ATOM 1303 N N . ASP A 1 170 ? 24.251 6.901 -8.653 1.00 38.38 170 ASP A N 1
ATOM 1304 C CA . ASP A 1 170 ? 24.236 5.796 -7.650 1.00 38.38 170 ASP A CA 1
ATOM 1305 C C . ASP A 1 170 ? 22.848 5.157 -7.407 1.00 38.38 170 ASP A C 1
ATOM 1307 O O . ASP A 1 170 ? 22.099 5.598 -6.523 1.00 38.38 170 ASP A O 1
ATOM 1311 N N . LEU A 1 171 ? 22.404 4.241 -8.265 1.00 34.16 171 LEU A N 1
ATOM 1312 C CA . LEU A 1 171 ? 21.069 3.635 -8.160 1.00 34.16 171 LEU A CA 1
ATOM 1313 C C . LEU A 1 171 ? 20.843 3.067 -6.740 1.00 34.16 171 LEU A C 1
ATOM 1315 O O . LEU A 1 171 ? 21.715 2.405 -6.186 1.00 34.16 171 LEU A O 1
ATOM 1319 N N . GLY A 1 172 ? 19.695 3.380 -6.127 1.00 31.84 172 GLY A N 1
ATOM 1320 C CA . GLY A 1 172 ? 19.391 3.031 -4.728 1.00 31.84 172 GLY A CA 1
ATOM 1321 C C . GLY A 1 172 ? 19.730 4.114 -3.690 1.00 31.84 172 GLY A C 1
ATOM 1322 O O . GLY A 1 172 ? 19.324 3.986 -2.535 1.00 31.84 172 GLY A O 1
ATOM 1323 N N . LEU A 1 173 ? 20.391 5.210 -4.082 1.00 31.42 173 LEU A N 1
ATOM 1324 C CA . LEU A 1 173 ? 20.546 6.415 -3.261 1.00 31.42 173 LEU A CA 1
ATOM 1325 C C . LEU A 1 173 ? 19.654 7.554 -3.775 1.00 31.42 173 LEU A C 1
ATOM 1327 O O . LEU A 1 173 ? 19.474 7.765 -4.972 1.00 31.42 173 LEU A O 1
ATOM 1331 N N . SER A 1 174 ? 19.084 8.313 -2.844 1.00 36.38 174 SER A N 1
ATOM 1332 C CA . SER A 1 174 ? 18.391 9.567 -3.140 1.00 36.38 174 SER A CA 1
ATOM 1333 C C . SER A 1 174 ? 19.416 10.655 -3.496 1.00 36.38 174 SER A C 1
ATOM 1335 O O . SER A 1 174 ? 20.264 10.955 -2.662 1.00 36.38 174 SER A O 1
ATOM 1337 N N . TYR A 1 175 ? 19.328 11.281 -4.679 1.00 37.44 175 TYR A N 1
ATOM 1338 C CA . TYR A 1 175 ? 20.198 12.415 -5.056 1.00 37.44 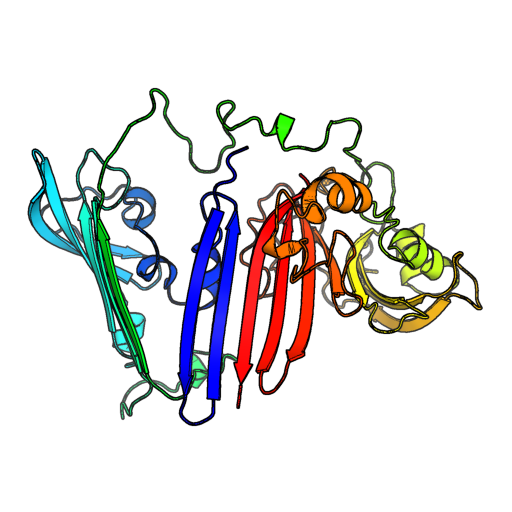175 TYR A CA 1
ATOM 1339 C C . TYR A 1 175 ? 19.570 13.774 -4.791 1.00 37.44 175 TYR A C 1
ATOM 1341 O O . TYR A 1 175 ? 18.377 13.980 -5.023 1.00 37.44 175 TYR A O 1
ATOM 1349 N N . ASP A 1 176 ? 20.434 14.737 -4.485 1.00 34.94 176 ASP A N 1
ATOM 1350 C CA . ASP A 1 176 ? 20.105 16.146 -4.246 1.00 34.94 176 ASP A CA 1
ATOM 1351 C C . ASP A 1 176 ? 19.541 16.887 -5.479 1.00 34.94 176 ASP A C 1
ATOM 1353 O O . ASP A 1 176 ? 18.969 17.965 -5.346 1.00 34.94 176 ASP A O 1
ATOM 1357 N N . SER A 1 177 ? 19.685 16.328 -6.689 1.00 35.66 177 SER A N 1
ATOM 1358 C CA . SER A 1 177 ? 19.142 16.877 -7.946 1.00 35.66 177 SER A CA 1
ATOM 1359 C C . SER A 1 177 ? 17.779 16.297 -8.347 1.00 35.66 177 SER A C 1
ATOM 1361 O O . SER A 1 177 ? 17.210 16.701 -9.367 1.00 35.66 177 SER A O 1
ATOM 1363 N N . LYS A 1 178 ? 17.220 15.382 -7.541 1.00 40.38 178 LYS A N 1
ATOM 1364 C CA . LYS A 1 178 ? 15.789 15.060 -7.585 1.00 40.38 178 LYS A CA 1
ATOM 1365 C C . LYS A 1 178 ? 15.008 16.372 -7.372 1.00 40.38 178 LYS A C 1
ATOM 1367 O O . LYS A 1 178 ? 15.468 17.199 -6.585 1.00 40.38 178 LYS A O 1
ATOM 1372 N N . PRO A 1 179 ? 13.839 16.600 -8.009 1.00 37.47 179 PRO A N 1
ATOM 1373 C CA . PRO A 1 179 ? 12.898 17.585 -7.485 1.00 37.47 179 PRO A CA 1
ATOM 1374 C C . PRO A 1 179 ? 12.744 17.304 -5.991 1.00 37.47 179 PRO A C 1
ATOM 1376 O O . PRO A 1 179 ? 12.329 16.209 -5.615 1.00 37.47 179 PRO A O 1
ATOM 1379 N N . ASP A 1 180 ? 13.234 18.246 -5.193 1.00 33.38 180 ASP A N 1
ATOM 1380 C CA . ASP A 1 180 ? 13.749 18.024 -3.848 1.00 33.38 180 ASP A CA 1
ATOM 1381 C C . ASP A 1 180 ? 12.874 17.056 -3.030 1.00 33.38 180 ASP A C 1
ATOM 1383 O O . ASP A 1 180 ? 11.667 17.271 -2.885 1.00 33.38 180 ASP A O 1
ATOM 1387 N N . PHE A 1 181 ? 13.466 15.989 -2.479 1.00 36.91 181 PHE A N 1
ATOM 1388 C CA . PHE A 1 181 ? 12.779 15.177 -1.472 1.00 36.91 181 PHE A CA 1
ATOM 1389 C C . PHE A 1 181 ? 12.387 16.047 -0.276 1.00 36.91 181 PHE A C 1
ATOM 1391 O O . PHE A 1 181 ? 11.449 15.686 0.396 1.00 36.91 181 PHE A O 1
ATOM 1398 N N . SER A 1 182 ? 13.010 17.200 -0.019 1.00 35.72 182 SER A N 1
ATOM 1399 C CA . SER A 1 182 ? 12.535 18.163 0.982 1.00 35.72 182 SER A CA 1
ATOM 1400 C C . SER A 1 182 ? 11.272 18.929 0.546 1.00 35.72 182 SER A C 1
ATOM 1402 O O . SER A 1 182 ? 10.488 19.348 1.393 1.00 35.72 182 SER A O 1
ATOM 1404 N N . ALA A 1 183 ? 11.008 19.046 -0.763 1.00 39.94 183 ALA A N 1
ATOM 1405 C CA . ALA A 1 183 ? 9.758 19.596 -1.297 1.00 39.94 183 ALA A CA 1
ATOM 1406 C C . ALA A 1 183 ? 8.628 18.548 -1.351 1.00 39.94 183 ALA A C 1
ATOM 1408 O O . ALA A 1 183 ? 7.452 18.910 -1.328 1.00 39.94 183 ALA A O 1
ATOM 1409 N N . LEU A 1 184 ? 8.986 17.257 -1.420 1.00 50.91 184 LEU A N 1
ATOM 1410 C CA . LEU A 1 184 ? 8.086 16.096 -1.370 1.00 50.91 184 LEU A CA 1
ATOM 1411 C C . LEU A 1 184 ? 8.194 15.287 -0.071 1.00 50.91 184 LEU A C 1
ATOM 1413 O O . LEU A 1 184 ? 7.574 14.236 0.036 1.00 50.91 184 LEU A O 1
ATOM 1417 N N . ARG A 1 185 ? 8.868 15.764 0.963 1.00 62.66 185 ARG A N 1
ATOM 1418 C CA . ARG A 1 185 ? 8.772 15.231 2.323 1.00 62.66 185 ARG A CA 1
ATOM 1419 C C . ARG A 1 185 ? 7.893 16.209 3.085 1.00 62.66 185 ARG A C 1
ATOM 1421 O O . ARG A 1 185 ? 7.923 17.406 2.786 1.00 62.66 185 ARG A O 1
ATOM 1428 N N . PRO A 1 186 ? 7.059 15.740 4.017 1.00 74.56 186 PRO A N 1
ATOM 1429 C CA . PRO A 1 186 ? 6.377 16.650 4.911 1.00 74.56 186 PRO A CA 1
ATOM 1430 C C . PRO A 1 186 ? 7.420 17.580 5.546 1.00 74.56 186 PRO A C 1
ATOM 1432 O O . PRO A 1 186 ? 8.534 17.129 5.845 1.00 74.56 186 PRO A O 1
ATOM 1435 N N . PRO A 1 187 ? 7.106 18.872 5.727 1.00 81.31 187 PRO A N 1
ATOM 1436 C CA . PRO A 1 187 ? 7.968 19.769 6.481 1.00 81.31 187 PRO A CA 1
ATOM 1437 C C . PRO A 1 187 ? 8.374 19.112 7.801 1.00 81.31 187 PRO A C 1
ATOM 1439 O O . PRO A 1 187 ? 7.574 18.398 8.401 1.00 81.31 187 PRO A O 1
ATOM 1442 N N . SER A 1 188 ? 9.585 19.367 8.297 1.00 82.00 188 SER A N 1
ATOM 1443 C CA . SER A 1 188 ? 10.040 18.766 9.561 1.00 82.00 188 SER A CA 1
ATOM 1444 C C . SER A 1 188 ? 9.121 19.078 10.749 1.00 82.00 188 SER A C 1
ATOM 1446 O O . SER A 1 188 ? 9.100 18.317 11.705 1.00 82.00 188 SER A O 1
ATOM 1448 N N . SER A 1 189 ? 8.330 20.156 10.680 1.00 87.12 189 SER A N 1
ATOM 1449 C CA . SER A 1 189 ? 7.286 20.482 11.661 1.00 87.12 189 SER A CA 1
ATOM 1450 C C . SER A 1 189 ? 6.107 19.506 11.677 1.00 87.12 189 SER A C 1
ATOM 1452 O O . SER A 1 189 ? 5.387 19.453 12.667 1.00 87.12 189 SER A O 1
ATOM 1454 N N . GLU A 1 190 ? 5.888 18.780 10.584 1.00 89.50 190 GLU A N 1
ATOM 1455 C CA . GLU A 1 190 ? 4.814 17.796 10.421 1.00 89.50 190 GLU A CA 1
ATOM 1456 C C . GLU A 1 190 ? 5.292 16.372 10.720 1.00 89.50 190 GLU A C 1
ATOM 1458 O O . GLU A 1 190 ? 4.476 15.504 11.024 1.00 89.50 190 GLU A O 1
ATOM 1463 N N . MET A 1 191 ? 6.605 16.131 10.648 1.00 88.38 191 MET A N 1
ATOM 1464 C CA . MET A 1 191 ? 7.227 14.848 10.975 1.00 88.38 191 MET A CA 1
ATOM 1465 C C . MET A 1 191 ? 7.181 14.605 12.488 1.00 88.38 191 MET A C 1
ATOM 1467 O O . MET A 1 191 ? 7.623 15.442 13.274 1.00 88.38 191 MET A O 1
ATOM 1471 N N . GLN A 1 192 ? 6.658 13.450 12.900 1.00 90.50 192 GLN A N 1
ATOM 1472 C CA . GLN A 1 192 ? 6.524 13.074 14.305 1.00 90.50 192 GLN A CA 1
ATOM 1473 C C . GLN A 1 192 ? 7.318 11.801 14.597 1.00 90.50 192 GLN A C 1
ATOM 1475 O O . GLN A 1 192 ? 7.038 10.740 14.038 1.00 90.50 192 GLN A O 1
ATOM 1480 N N . ASP A 1 193 ? 8.266 11.892 15.532 1.00 88.81 193 ASP A N 1
ATOM 1481 C CA . ASP A 1 193 ? 8.913 10.732 16.157 1.00 88.81 193 ASP A CA 1
ATOM 1482 C C . ASP A 1 193 ? 8.001 10.150 17.250 1.00 88.81 193 ASP A C 1
ATOM 1484 O O . ASP A 1 193 ? 8.217 10.302 18.456 1.00 88.81 193 ASP A O 1
ATOM 1488 N N . TRP A 1 194 ? 6.887 9.561 16.830 1.00 90.31 194 TRP A N 1
ATOM 1489 C CA . TRP A 1 194 ? 5.869 9.043 17.741 1.00 90.31 194 TRP A CA 1
ATOM 1490 C C . TRP A 1 194 ? 6.401 7.877 18.590 1.00 90.31 194 TRP A C 1
ATOM 1492 O O . TRP A 1 194 ? 6.107 7.786 19.787 1.00 90.31 194 TRP A O 1
ATOM 1502 N N . ALA A 1 195 ? 7.250 7.026 18.010 1.00 85.50 195 ALA A N 1
ATOM 1503 C CA . ALA A 1 195 ? 7.800 5.853 18.676 1.00 85.50 195 ALA A CA 1
ATOM 1504 C C . ALA A 1 195 ? 8.708 6.219 19.858 1.00 85.50 195 ALA A C 1
ATOM 1506 O O . ALA A 1 195 ? 8.525 5.653 20.946 1.00 85.50 195 ALA A O 1
ATOM 1507 N N . SER A 1 196 ? 9.627 7.182 19.676 1.00 84.12 196 SER A N 1
ATOM 1508 C CA . SER A 1 196 ? 10.508 7.677 20.747 1.00 84.12 196 SER A CA 1
ATOM 1509 C C . SER A 1 196 ? 9.764 8.507 21.793 1.00 84.12 196 SER A C 1
ATOM 1511 O O . SER A 1 196 ? 10.183 8.559 22.949 1.00 84.12 196 SER A O 1
ATOM 1513 N N . ASN A 1 197 ? 8.629 9.111 21.426 1.00 81.56 197 ASN A N 1
ATOM 1514 C CA . ASN A 1 197 ? 7.754 9.853 22.339 1.00 81.56 197 ASN A CA 1
ATOM 1515 C C . ASN A 1 197 ? 6.768 8.956 23.115 1.00 81.56 197 ASN A C 1
ATOM 1517 O O . ASN A 1 197 ? 5.786 9.451 23.668 1.00 81.56 197 ASN A O 1
ATOM 1521 N N . ASN A 1 198 ? 7.025 7.643 23.182 1.00 81.00 198 ASN A N 1
ATOM 1522 C CA . ASN A 1 198 ? 6.188 6.645 23.860 1.00 81.00 198 ASN A CA 1
ATOM 1523 C C . ASN A 1 198 ? 4.733 6.578 23.351 1.00 81.00 198 ASN A C 1
ATOM 1525 O O . ASN A 1 198 ? 3.860 6.088 24.066 1.00 81.00 198 ASN A O 1
ATOM 1529 N N . GLN A 1 199 ? 4.447 7.030 22.125 1.00 89.50 199 GLN A N 1
ATOM 1530 C CA . GLN A 1 199 ? 3.126 6.838 21.522 1.00 89.50 199 GLN A CA 1
ATOM 1531 C C . GLN A 1 199 ? 2.981 5.414 20.989 1.00 89.50 199 GLN A C 1
ATOM 1533 O O . GLN A 1 199 ? 3.946 4.794 20.551 1.00 89.50 199 GLN A O 1
ATOM 1538 N N . MET A 1 200 ? 1.774 4.865 21.044 1.00 92.19 200 MET A N 1
ATOM 1539 C CA . MET A 1 200 ? 1.545 3.441 20.790 1.00 92.19 200 MET A CA 1
ATOM 1540 C C . MET A 1 200 ? 1.252 3.117 19.323 1.00 92.19 200 MET A C 1
ATOM 1542 O O . MET A 1 200 ? 1.177 1.948 18.980 1.00 92.19 200 MET A O 1
ATOM 1546 N N . HIS A 1 201 ? 1.061 4.106 18.456 1.00 93.81 201 HIS A N 1
ATOM 1547 C CA . HIS A 1 201 ? 0.671 3.892 17.065 1.00 93.81 201 HIS A CA 1
ATOM 1548 C C . HIS A 1 201 ? 1.090 5.080 16.194 1.00 93.81 201 HIS A C 1
ATOM 1550 O O . HIS A 1 201 ? 1.381 6.162 16.706 1.00 93.81 201 HIS A O 1
ATOM 1556 N N . THR A 1 202 ? 1.072 4.885 14.874 1.00 92.56 202 THR A N 1
ATOM 1557 C CA . THR A 1 202 ? 1.227 5.968 13.896 1.00 92.56 202 THR A CA 1
ATOM 1558 C C . THR A 1 202 ? 0.151 7.041 14.114 1.00 92.56 202 THR A C 1
ATOM 1560 O O . THR A 1 202 ? -1.025 6.678 14.216 1.00 92.56 202 THR A O 1
ATOM 1563 N N . PRO A 1 203 ? 0.502 8.342 14.167 1.00 94.62 203 PRO A N 1
ATOM 1564 C CA . PRO A 1 203 ? -0.471 9.416 14.326 1.00 94.62 203 PRO A CA 1
ATOM 1565 C C . PRO A 1 203 ? -1.454 9.427 13.158 1.00 94.62 203 PRO A C 1
ATOM 1567 O O . PRO A 1 203 ? -1.067 9.586 12.003 1.00 94.62 203 PRO A O 1
ATOM 1570 N N . ASP A 1 204 ? -2.733 9.284 13.445 1.00 94.88 204 ASP A N 1
ATOM 1571 C CA . ASP A 1 204 ? -3.798 9.308 12.462 1.00 94.88 204 ASP A CA 1
ATOM 1572 C C . ASP A 1 204 ? -4.380 10.722 12.381 1.00 94.88 204 ASP A C 1
ATOM 1574 O O . ASP A 1 204 ? -4.163 11.409 11.380 1.00 94.88 204 ASP A O 1
ATOM 1578 N N . ASN A 1 205 ? -5.022 11.213 13.446 1.00 94.62 205 ASN A N 1
ATOM 1579 C CA . ASN A 1 205 ? -5.628 12.552 13.525 1.00 94.62 205 ASN A CA 1
ATOM 1580 C C . ASN A 1 205 ? -6.608 12.881 12.376 1.00 94.62 205 ASN A C 1
ATOM 1582 O O . ASN A 1 205 ? -6.901 14.060 12.125 1.00 94.62 205 ASN A O 1
ATOM 1586 N N . SER A 1 206 ? -7.080 11.878 11.625 1.00 93.38 206 SER A N 1
ATOM 1587 C CA . SER A 1 206 ? -7.955 12.100 10.478 1.00 93.38 206 SER A CA 1
ATOM 1588 C C . SER A 1 206 ? -9.264 12.753 10.908 1.00 93.38 206 SER A C 1
ATOM 1590 O O . SER A 1 206 ? -9.875 12.388 11.910 1.00 93.38 206 SER A O 1
ATOM 1592 N N . THR A 1 207 ? -9.709 13.717 10.103 1.00 91.81 207 THR A N 1
ATOM 1593 C CA . THR A 1 207 ? -11.069 14.285 10.154 1.00 91.81 207 THR A CA 1
ATOM 1594 C C . THR A 1 207 ? -11.916 13.841 8.960 1.00 91.81 207 THR A C 1
ATOM 1596 O O . THR A 1 207 ? -13.083 14.211 8.843 1.00 91.81 207 THR A O 1
ATOM 1599 N N . LYS A 1 208 ? -11.326 13.044 8.060 1.00 91.06 208 LYS A N 1
ATOM 1600 C CA . LYS A 1 208 ? -11.971 12.462 6.877 1.00 91.06 208 LYS A CA 1
ATOM 1601 C C . LYS A 1 208 ? -12.669 11.143 7.197 1.00 91.06 208 LYS A C 1
ATOM 1603 O O . LYS A 1 208 ? -13.451 10.652 6.388 1.00 91.06 208 LYS A O 1
ATOM 1608 N N . ARG A 1 209 ? -12.376 10.559 8.362 1.00 91.38 209 ARG A N 1
ATOM 1609 C CA . ARG A 1 209 ? -12.914 9.284 8.843 1.00 91.38 209 ARG A CA 1
ATOM 1610 C C . ARG A 1 209 ? -13.529 9.484 10.227 1.00 91.38 209 ARG A C 1
ATOM 1612 O O . ARG A 1 209 ? -12.960 10.188 11.053 1.00 91.38 209 ARG A O 1
ATOM 1619 N N . SER A 1 210 ? -14.695 8.881 10.470 1.00 89.19 210 SER A N 1
ATOM 1620 C CA . SER A 1 210 ? -15.484 9.134 11.689 1.00 89.19 210 SER A CA 1
ATOM 1621 C C . SER A 1 210 ? -14.856 8.570 12.968 1.00 89.19 210 SER A C 1
ATOM 1623 O O . SER A 1 210 ? -14.957 9.198 14.017 1.00 89.19 210 SER A O 1
ATOM 1625 N N . HIS A 1 211 ? -14.203 7.407 12.889 1.00 94.88 211 HIS A N 1
ATOM 1626 C CA . HIS A 1 211 ? -13.560 6.748 14.029 1.00 94.88 211 HIS A CA 1
ATOM 1627 C C . HIS A 1 211 ? -12.103 6.441 13.661 1.00 94.88 211 HIS A C 1
ATOM 1629 O O . HIS A 1 211 ? -11.826 5.436 13.002 1.00 94.88 211 HIS A O 1
ATOM 1635 N N . ASN A 1 212 ? -11.199 7.350 14.022 1.00 95.31 212 ASN A N 1
ATOM 1636 C CA . ASN A 1 212 ? -9.768 7.258 13.730 1.00 95.31 212 ASN A CA 1
ATOM 1637 C C . ASN A 1 212 ? -9.042 6.254 14.649 1.00 95.31 212 ASN A C 1
ATOM 1639 O O . ASN A 1 212 ? -9.624 5.710 15.595 1.00 95.31 212 ASN A O 1
ATOM 1643 N N . LEU A 1 213 ? -7.765 6.007 14.356 1.00 96.00 213 LEU A N 1
ATOM 1644 C CA . LEU A 1 213 ? -6.937 5.064 15.103 1.00 96.00 213 LEU A CA 1
ATOM 1645 C C . LEU A 1 213 ? -6.736 5.491 16.564 1.00 96.00 213 LEU A C 1
ATOM 1647 O O . LEU A 1 213 ? -6.733 4.626 17.435 1.00 96.00 213 LEU A O 1
ATOM 1651 N N . GLU A 1 214 ? -6.646 6.794 16.868 1.00 95.94 214 GLU A N 1
ATOM 1652 C CA . GLU A 1 214 ? -6.568 7.267 18.260 1.00 95.94 214 GLU A CA 1
ATOM 1653 C C . GLU A 1 214 ? -7.784 6.814 19.076 1.00 95.94 214 GLU A C 1
ATOM 1655 O O . GLU A 1 214 ? -7.641 6.318 20.196 1.00 95.94 214 GLU A O 1
ATOM 1660 N N . LEU A 1 215 ? -8.990 6.964 18.514 1.00 96.12 215 LEU A N 1
ATOM 1661 C CA . LEU A 1 215 ? -10.219 6.549 19.180 1.00 96.12 215 LEU A CA 1
ATOM 1662 C C . LEU A 1 215 ? -10.246 5.026 19.366 1.00 96.12 215 LEU A C 1
ATOM 1664 O O . LEU A 1 215 ? -10.576 4.554 20.454 1.00 96.12 215 LEU A O 1
ATOM 1668 N N . ALA A 1 216 ? -9.835 4.264 18.352 1.00 96.50 216 ALA A N 1
ATOM 1669 C CA . ALA A 1 216 ? -9.753 2.807 18.432 1.00 96.50 216 ALA A CA 1
ATOM 1670 C C . ALA A 1 216 ? -8.761 2.326 19.500 1.00 96.50 216 ALA A C 1
ATOM 1672 O O . ALA A 1 216 ? -9.099 1.469 20.315 1.00 96.50 216 ALA A O 1
ATOM 1673 N N . VAL A 1 217 ? -7.569 2.919 19.566 1.00 96.12 217 VAL A N 1
ATOM 1674 C CA . VAL A 1 217 ? -6.577 2.595 20.600 1.00 96.12 217 VAL A CA 1
ATOM 1675 C C . VAL A 1 217 ? -7.087 2.995 21.985 1.00 96.12 217 VAL A C 1
ATOM 1677 O O . VAL A 1 217 ? -6.945 2.223 22.931 1.00 96.12 217 VAL A O 1
ATOM 1680 N N . SER A 1 218 ? -7.782 4.129 22.117 1.00 95.50 218 SER A N 1
ATOM 1681 C CA . SER A 1 218 ? -8.401 4.517 23.392 1.00 95.50 218 SER A CA 1
ATOM 1682 C C . SER A 1 218 ? -9.531 3.574 23.836 1.00 95.50 218 SER A C 1
ATOM 1684 O O . SER A 1 218 ? -9.765 3.423 25.033 1.00 95.50 218 SER A O 1
ATOM 1686 N N . CYS A 1 219 ? -10.200 2.881 22.907 1.00 96.62 219 CYS A N 1
ATOM 1687 C CA . CYS A 1 219 ? -11.162 1.834 23.247 1.00 96.62 219 CYS A CA 1
ATOM 1688 C C . CYS A 1 219 ? -10.499 0.608 23.893 1.00 96.62 219 CYS A C 1
ATOM 1690 O O . CYS A 1 219 ? -11.148 -0.060 24.694 1.00 96.62 219 CYS A O 1
ATOM 1692 N N . ILE A 1 220 ? -9.222 0.319 23.613 1.00 95.62 220 ILE A N 1
ATOM 1693 C CA . ILE A 1 220 ? -8.509 -0.810 24.238 1.00 95.62 220 ILE A CA 1
ATOM 1694 C C . ILE A 1 220 ? -8.450 -0.635 25.764 1.00 95.62 220 ILE A C 1
ATOM 1696 O O . ILE A 1 220 ? -8.619 -1.600 26.509 1.00 95.62 220 ILE A O 1
ATOM 1700 N N . ASP A 1 221 ? -8.322 0.607 26.238 1.00 93.31 221 ASP A N 1
ATOM 1701 C CA . ASP A 1 221 ? -8.305 0.947 27.665 1.00 93.31 221 ASP A CA 1
ATOM 1702 C C . ASP A 1 221 ? -9.631 0.681 28.396 1.00 93.31 221 ASP A C 1
ATOM 1704 O O . ASP A 1 221 ? -9.644 0.583 29.627 1.00 93.31 221 ASP A O 1
ATOM 1708 N N . VAL A 1 222 ? -10.742 0.565 27.662 1.00 94.81 222 VAL A N 1
ATOM 1709 C CA . VAL A 1 222 ? -12.067 0.249 28.222 1.00 94.81 222 VAL A CA 1
ATOM 1710 C C . VAL A 1 222 ? -12.153 -1.224 28.622 1.00 94.81 222 VAL A C 1
ATOM 1712 O O . VAL A 1 222 ? -12.887 -1.578 29.549 1.00 94.81 222 VAL A O 1
ATOM 1715 N N . PHE A 1 223 ? -11.400 -2.091 27.947 1.00 92.88 223 PHE A N 1
ATOM 1716 C CA . PHE A 1 223 ? -11.439 -3.528 28.175 1.00 92.88 223 PHE A CA 1
ATOM 1717 C C . PHE A 1 223 ? -10.402 -3.970 29.216 1.00 92.88 223 PHE A C 1
ATOM 1719 O O . PHE A 1 223 ? -9.499 -3.233 29.606 1.00 92.88 223 PHE A O 1
ATOM 1726 N N . ASN A 1 224 ? -10.540 -5.197 29.715 1.00 92.44 224 ASN A N 1
ATOM 1727 C CA . ASN A 1 224 ? -9.557 -5.821 30.599 1.00 92.44 224 ASN A CA 1
ATOM 1728 C C . ASN A 1 224 ? -8.862 -6.971 29.869 1.00 92.44 224 ASN A C 1
ATOM 1730 O O . ASN A 1 224 ? -9.104 -8.135 30.186 1.00 92.44 224 ASN A O 1
ATOM 1734 N N . THR A 1 225 ? -8.064 -6.609 28.865 1.00 91.88 225 THR A N 1
ATOM 1735 C CA . THR A 1 225 ? -7.464 -7.511 27.874 1.00 91.88 225 THR A CA 1
ATOM 1736 C C . THR A 1 225 ? -5.934 -7.497 27.935 1.00 91.88 225 THR A C 1
ATOM 1738 O O . THR A 1 225 ? -5.358 -6.486 28.351 1.00 91.88 225 THR A O 1
ATOM 1741 N N . PRO A 1 226 ? -5.254 -8.558 27.455 1.00 89.81 226 PRO A N 1
ATOM 1742 C CA . PRO A 1 226 ? -3.799 -8.562 27.289 1.00 89.81 226 PRO A CA 1
ATOM 1743 C C . PRO A 1 226 ? -3.291 -7.389 26.446 1.00 89.81 226 PRO A C 1
ATOM 1745 O O . PRO A 1 226 ? -2.256 -6.816 26.765 1.00 89.81 226 PRO A O 1
ATOM 1748 N N . ALA A 1 227 ? -4.054 -6.975 25.426 1.00 90.69 227 ALA A N 1
ATOM 1749 C CA . ALA A 1 227 ? -3.730 -5.817 24.592 1.00 90.69 227 ALA A CA 1
ATOM 1750 C C . ALA A 1 227 ? -3.523 -4.540 25.421 1.00 90.69 227 ALA A C 1
ATOM 1752 O O . ALA A 1 227 ? -2.564 -3.799 25.204 1.00 90.69 227 ALA A O 1
ATOM 1753 N N . ARG A 1 228 ? -4.404 -4.287 26.399 1.00 93.31 228 ARG A N 1
ATOM 1754 C CA . ARG A 1 228 ? -4.303 -3.115 27.277 1.00 93.31 228 ARG A CA 1
ATOM 1755 C C . ARG A 1 228 ? -3.025 -3.159 28.106 1.00 93.31 228 ARG A C 1
ATOM 1757 O O . ARG A 1 228 ? -2.322 -2.155 28.201 1.00 93.31 228 ARG A O 1
ATOM 1764 N N . ASP A 1 229 ? -2.749 -4.307 28.713 1.00 91.81 229 ASP A N 1
ATOM 1765 C CA . ASP A 1 229 ? -1.602 -4.475 29.600 1.00 91.81 229 ASP A CA 1
ATOM 1766 C C . ASP A 1 229 ? -0.288 -4.377 28.787 1.00 91.81 229 ASP A C 1
ATOM 1768 O O . ASP A 1 229 ? 0.608 -3.619 29.156 1.00 91.81 229 ASP A O 1
ATOM 1772 N N . ALA A 1 230 ? -0.216 -5.005 27.603 1.00 91.06 230 ALA A N 1
ATOM 1773 C CA . ALA A 1 230 ? 0.898 -4.900 26.650 1.00 91.06 230 ALA A CA 1
ATOM 1774 C C . ALA A 1 230 ? 1.217 -3.446 26.253 1.00 91.06 230 ALA A C 1
ATOM 1776 O O . ALA A 1 230 ? 2.365 -2.993 26.337 1.00 91.06 230 ALA A O 1
ATOM 1777 N N . LEU A 1 231 ? 0.194 -2.696 25.836 1.00 89.88 231 LEU A N 1
ATOM 1778 C CA . LEU A 1 231 ? 0.340 -1.314 25.375 1.00 89.88 231 LEU A CA 1
ATOM 1779 C C . LEU A 1 231 ? 0.756 -0.358 26.500 1.00 89.88 231 LEU A C 1
ATOM 1781 O O . LEU A 1 231 ? 1.556 0.546 26.258 1.00 89.88 231 LEU A O 1
ATOM 1785 N N . ARG A 1 232 ? 0.268 -0.563 27.730 1.00 87.75 232 ARG A N 1
ATOM 1786 C CA . ARG A 1 232 ? 0.588 0.298 28.881 1.00 87.75 232 ARG A CA 1
ATOM 1787 C C . ARG A 1 232 ? 1.928 -0.024 29.529 1.00 87.75 232 ARG A C 1
ATOM 1789 O O . ARG A 1 232 ? 2.700 0.895 29.804 1.00 87.75 232 ARG A O 1
ATOM 1796 N N . ASP A 1 233 ? 2.194 -1.303 29.769 1.00 85.12 233 ASP A N 1
ATOM 1797 C CA . ASP A 1 233 ? 3.240 -1.722 30.704 1.00 85.12 233 ASP A CA 1
ATOM 1798 C C . ASP A 1 233 ? 4.495 -2.257 30.000 1.00 85.12 233 ASP A C 1
ATOM 1800 O O . ASP A 1 233 ? 5.592 -2.190 30.557 1.00 85.12 233 ASP A O 1
ATOM 1804 N N . TYR A 1 234 ? 4.371 -2.712 28.748 1.00 82.81 234 TYR A N 1
ATOM 1805 C CA . TYR A 1 234 ? 5.443 -3.420 28.034 1.00 82.81 234 TYR A CA 1
ATOM 1806 C C . TYR A 1 234 ? 5.964 -2.680 26.801 1.00 82.81 234 TYR A C 1
ATOM 1808 O O . TYR A 1 234 ? 6.654 -3.254 25.955 1.00 82.81 234 TYR A O 1
ATOM 1816 N N . GLN A 1 235 ? 5.674 -1.376 26.721 1.00 84.12 235 GLN A N 1
ATOM 1817 C CA . GLN A 1 235 ? 6.057 -0.506 25.606 1.00 84.12 235 GLN A CA 1
ATOM 1818 C C . GLN A 1 235 ? 5.641 -1.078 24.243 1.00 84.12 235 GLN A C 1
ATOM 1820 O O . GLN A 1 235 ? 6.347 -0.876 23.245 1.00 84.12 235 GLN A O 1
ATOM 1825 N N . ALA A 1 236 ? 4.512 -1.789 24.187 1.00 90.50 236 ALA A N 1
ATOM 1826 C CA . ALA A 1 236 ? 4.012 -2.306 22.929 1.00 90.50 236 ALA A CA 1
ATOM 1827 C C . ALA A 1 236 ? 3.564 -1.168 22.002 1.00 90.50 236 ALA A C 1
ATOM 1829 O O . ALA A 1 236 ? 3.286 -0.040 22.430 1.00 90.50 236 ALA A O 1
ATOM 1830 N N . TYR A 1 237 ? 3.529 -1.455 20.709 1.00 92.00 237 TYR A N 1
ATOM 1831 C CA . TYR A 1 237 ? 2.968 -0.558 19.706 1.00 92.00 237 TYR A CA 1
ATOM 1832 C C . TYR A 1 237 ? 2.128 -1.342 18.708 1.00 92.00 237 TYR A C 1
ATOM 1834 O O . TYR A 1 237 ? 2.378 -2.521 18.456 1.00 92.00 237 TYR A O 1
ATOM 1842 N N . ILE A 1 238 ? 1.138 -0.667 18.138 1.00 92.56 238 ILE A N 1
ATOM 1843 C CA . ILE A 1 238 ? 0.316 -1.157 17.045 1.00 92.56 238 ILE A CA 1
ATOM 1844 C C . ILE A 1 238 ? 1.188 -1.202 15.793 1.00 92.56 238 ILE A C 1
ATOM 1846 O O . ILE A 1 238 ? 1.589 -0.162 15.269 1.00 92.56 238 ILE A O 1
ATOM 1850 N N . TRP A 1 239 ? 1.503 -2.412 15.339 1.00 85.88 239 TRP A N 1
ATOM 1851 C CA . TRP A 1 239 ? 2.327 -2.630 14.151 1.00 85.88 239 TRP A CA 1
ATOM 1852 C C . TRP A 1 239 ? 1.477 -2.847 12.899 1.00 85.88 239 TRP A C 1
ATOM 1854 O O . TRP A 1 239 ? 1.916 -2.519 11.804 1.00 85.88 239 TRP A O 1
ATOM 1864 N N . ARG A 1 240 ? 0.244 -3.342 13.053 1.00 87.69 240 ARG A N 1
ATOM 1865 C CA . ARG A 1 240 ? -0.755 -3.447 11.986 1.00 87.69 240 ARG A CA 1
ATOM 1866 C C . ARG A 1 240 ? -2.092 -2.948 12.514 1.00 87.69 240 ARG A C 1
ATOM 1868 O O . ARG A 1 240 ? -2.514 -3.349 13.593 1.00 87.69 240 ARG A O 1
ATOM 1875 N N . ALA A 1 241 ? -2.772 -2.106 11.752 1.00 91.31 241 ALA A N 1
ATOM 1876 C CA . ALA A 1 241 ? -4.151 -1.717 12.021 1.00 91.31 241 ALA A CA 1
ATOM 1877 C C . ALA A 1 241 ? -4.912 -1.638 10.706 1.00 91.31 241 ALA A C 1
ATOM 1879 O O . ALA A 1 241 ? -4.383 -1.093 9.748 1.00 91.31 241 ALA A O 1
ATOM 1880 N N . GLN A 1 242 ? -6.135 -2.149 10.647 1.00 90.69 242 GLN A N 1
ATOM 1881 C CA . GLN A 1 242 ? -6.986 -2.043 9.470 1.00 90.69 242 GLN A CA 1
ATOM 1882 C C . GLN A 1 242 ? -8.409 -1.685 9.879 1.00 90.69 242 GLN A C 1
ATOM 1884 O O . GLN A 1 242 ? -8.995 -2.340 10.746 1.00 90.69 242 GLN A O 1
ATOM 1889 N N . ASP A 1 243 ? -8.954 -0.654 9.240 1.00 93.94 243 ASP A N 1
ATOM 1890 C CA . ASP A 1 243 ? -10.332 -0.234 9.445 1.00 93.94 243 ASP A CA 1
ATOM 1891 C C . ASP A 1 243 ? -11.306 -0.941 8.494 1.00 93.94 243 ASP A C 1
ATOM 1893 O O . ASP A 1 243 ? -10.966 -1.390 7.397 1.00 93.94 243 ASP A O 1
ATOM 1897 N N . ASN A 1 244 ? -12.552 -1.061 8.939 1.00 91.94 244 ASN A N 1
ATOM 1898 C CA . ASN A 1 244 ? -13.689 -1.388 8.100 1.00 91.94 244 ASN A CA 1
ATOM 1899 C C . ASN A 1 244 ? -14.832 -0.433 8.439 1.00 91.94 244 ASN A C 1
ATOM 1901 O O . ASN A 1 244 ? -15.395 -0.476 9.534 1.00 91.94 244 ASN A O 1
ATOM 1905 N N . ARG A 1 245 ? -15.152 0.427 7.473 1.00 92.94 245 ARG A N 1
ATOM 1906 C CA . ARG A 1 245 ? -16.107 1.537 7.593 1.00 92.94 245 ARG A CA 1
ATOM 1907 C C . ARG A 1 245 ? -17.399 1.290 6.808 1.00 92.94 245 ARG A C 1
ATOM 1909 O O . ARG A 1 245 ? -18.167 2.221 6.576 1.00 92.94 245 ARG A O 1
ATOM 1916 N N . SER A 1 246 ? -17.644 0.036 6.415 1.00 87.62 246 SER A N 1
ATOM 1917 C CA . SER A 1 246 ? -18.818 -0.344 5.616 1.00 87.62 246 SER A CA 1
ATOM 1918 C C . SER A 1 246 ? -20.139 -0.073 6.351 1.00 87.62 246 SER A C 1
ATOM 1920 O O . SER A 1 246 ? -21.169 0.141 5.717 1.00 87.62 246 SER A O 1
ATOM 1922 N N . ASP A 1 247 ? -20.118 -0.065 7.688 1.00 90.38 247 ASP A N 1
ATOM 1923 C CA . ASP A 1 247 ? -21.239 0.360 8.527 1.00 90.38 247 ASP A CA 1
ATOM 1924 C C . ASP A 1 247 ? -21.080 1.841 8.899 1.00 90.38 247 ASP A C 1
ATOM 1926 O O . ASP A 1 247 ? -20.148 2.240 9.585 1.00 90.38 247 ASP A O 1
ATOM 1930 N N . SER A 1 248 ? -22.019 2.688 8.483 1.00 86.50 248 SER A N 1
ATOM 1931 C CA . SER A 1 248 ? -21.961 4.126 8.789 1.00 86.50 248 SER A CA 1
ATOM 1932 C C . SER A 1 248 ? -22.037 4.473 10.287 1.00 86.50 248 SER A C 1
ATOM 1934 O O . SER A 1 248 ? -21.692 5.591 10.670 1.00 86.50 248 SER A O 1
ATOM 1936 N N . SER A 1 249 ? -22.513 3.553 11.134 1.00 90.94 249 SER A N 1
ATOM 1937 C CA . SER A 1 249 ? -22.717 3.779 12.570 1.00 90.94 249 SER A CA 1
ATOM 1938 C C . SER A 1 249 ? -21.520 3.385 13.437 1.00 90.94 249 SER A C 1
ATOM 1940 O O . SER A 1 249 ? -21.434 3.818 14.589 1.00 90.94 249 SER A O 1
ATOM 1942 N N . LYS A 1 250 ? -20.590 2.590 12.896 1.00 95.00 250 LYS A N 1
ATOM 1943 C CA . LYS A 1 250 ? -19.433 2.057 13.622 1.00 95.00 250 LYS A CA 1
ATOM 1944 C C . LYS A 1 250 ? -18.277 1.724 12.682 1.00 95.00 250 LYS A C 1
ATOM 1946 O O . LYS A 1 250 ? -18.485 1.352 11.538 1.00 95.00 250 LYS A O 1
ATOM 1951 N N . THR A 1 251 ? -17.056 1.775 13.190 1.00 97.06 251 THR A N 1
ATOM 1952 C CA . THR A 1 251 ? -15.878 1.261 12.487 1.00 97.06 251 THR A CA 1
ATOM 1953 C C . THR A 1 251 ? -15.363 0.030 13.209 1.00 97.06 251 THR A C 1
ATOM 1955 O O . THR A 1 251 ? -15.055 0.104 14.400 1.00 97.06 251 THR A O 1
ATOM 1958 N N . THR A 1 252 ? -15.227 -1.081 12.491 1.00 97.00 252 THR A N 1
ATOM 1959 C CA . THR A 1 252 ? -14.510 -2.249 13.010 1.00 97.00 252 THR A CA 1
ATOM 1960 C C . THR A 1 252 ? -13.020 -2.043 12.779 1.00 97.00 252 THR A C 1
ATOM 1962 O O . THR A 1 252 ? -12.596 -1.817 11.647 1.00 97.00 252 THR A O 1
ATOM 1965 N N . TRP A 1 253 ? -12.225 -2.132 13.837 1.00 97.00 253 TRP A N 1
ATOM 1966 C CA . TRP A 1 253 ? -10.771 -2.060 13.787 1.00 97.00 253 TRP A CA 1
ATOM 1967 C C . TRP A 1 253 ? -10.180 -3.429 14.092 1.00 97.00 253 TRP A C 1
ATOM 1969 O O . TRP A 1 253 ? -10.453 -3.999 15.145 1.00 97.00 253 TRP A O 1
ATOM 1979 N N . ASN A 1 254 ? -9.360 -3.935 13.175 1.00 92.94 254 ASN A N 1
ATOM 1980 C CA . ASN A 1 254 ? -8.500 -5.091 13.399 1.00 92.94 254 ASN A CA 1
ATOM 1981 C C . ASN A 1 254 ? -7.077 -4.587 13.641 1.00 92.94 254 ASN A C 1
ATOM 1983 O O . ASN A 1 254 ? -6.480 -3.989 12.746 1.00 92.94 254 ASN A O 1
ATOM 1987 N N . MET A 1 255 ? -6.562 -4.777 14.850 1.00 95.50 255 MET A N 1
ATOM 1988 C CA . MET A 1 255 ? -5.269 -4.252 15.274 1.00 95.50 255 MET A CA 1
ATOM 1989 C C . MET A 1 255 ? -4.393 -5.367 15.824 1.00 95.50 255 MET A C 1
ATOM 1991 O O . MET A 1 255 ? -4.856 -6.224 16.569 1.00 95.50 255 MET A O 1
ATOM 1995 N N . SER A 1 256 ? -3.106 -5.305 15.520 1.00 91.19 256 SER A N 1
ATOM 1996 C CA . SER A 1 256 ? -2.086 -6.192 16.066 1.00 91.19 256 SER A CA 1
ATOM 1997 C C . SER A 1 256 ? -0.973 -5.364 16.690 1.00 91.19 256 SER A C 1
ATOM 1999 O O . SER A 1 256 ? -0.603 -4.307 16.167 1.00 91.19 256 SER A O 1
ATOM 2001 N N . TRP A 1 257 ? -0.421 -5.842 17.803 1.00 92.31 257 TRP A N 1
ATOM 2002 C CA . TRP A 1 257 ? 0.657 -5.170 18.527 1.00 92.31 257 TRP A CA 1
ATOM 2003 C C . TRP A 1 257 ? 1.874 -6.073 18.710 1.00 92.31 257 TRP A C 1
ATOM 2005 O O . TRP A 1 257 ? 1.758 -7.298 18.771 1.00 92.31 257 TRP A O 1
ATOM 2015 N N . LEU A 1 258 ? 3.042 -5.439 18.823 1.00 89.31 258 LEU A N 1
ATOM 2016 C CA . LEU A 1 258 ? 4.303 -6.096 19.159 1.00 89.31 258 LEU A CA 1
ATOM 2017 C C . LEU A 1 258 ? 4.801 -5.585 20.505 1.00 89.31 258 LEU A C 1
ATOM 2019 O O . LEU A 1 258 ? 4.891 -4.373 20.712 1.00 89.31 258 LEU A O 1
ATOM 2023 N N . ALA A 1 259 ? 5.116 -6.512 21.406 1.00 88.62 259 ALA A N 1
ATOM 2024 C CA . ALA A 1 259 ? 5.639 -6.252 22.742 1.00 88.62 259 ALA A CA 1
ATOM 2025 C C . ALA A 1 259 ? 7.043 -6.860 22.913 1.00 88.62 259 ALA A C 1
ATOM 2027 O O . ALA A 1 259 ? 7.454 -7.732 22.149 1.00 88.62 259 ALA A O 1
ATOM 2028 N N . ASN A 1 260 ? 7.808 -6.377 23.896 1.00 83.00 260 ASN A N 1
ATOM 2029 C CA . ASN A 1 260 ? 9.175 -6.858 24.158 1.00 83.00 260 ASN A CA 1
ATOM 2030 C C . ASN A 1 260 ? 9.237 -8.102 25.064 1.00 83.00 260 ASN A C 1
ATOM 2032 O O . ASN A 1 260 ? 10.312 -8.666 25.240 1.00 83.00 260 ASN A O 1
ATOM 2036 N N . ASP A 1 261 ? 8.127 -8.475 25.696 1.00 82.12 261 ASP A N 1
ATOM 2037 C CA . ASP A 1 261 ? 8.019 -9.536 26.705 1.00 82.12 261 ASP A CA 1
ATOM 2038 C C . ASP A 1 261 ? 7.251 -10.768 26.192 1.00 82.12 261 ASP A C 1
ATOM 2040 O O . ASP A 1 261 ? 6.675 -11.512 26.981 1.00 82.12 261 ASP A O 1
ATOM 2044 N N . ASP A 1 262 ? 7.209 -10.953 24.870 1.00 79.44 262 ASP A N 1
ATOM 2045 C CA . ASP A 1 262 ? 6.459 -12.005 24.171 1.00 79.44 262 ASP A CA 1
ATOM 2046 C C . ASP A 1 262 ? 4.926 -11.922 24.339 1.00 79.44 262 ASP A C 1
ATOM 2048 O O . ASP A 1 262 ? 4.200 -12.826 23.934 1.00 79.44 262 ASP A O 1
ATOM 2052 N N . SER A 1 263 ? 4.393 -10.805 24.854 1.00 88.25 263 SER A N 1
ATOM 2053 C CA . SER A 1 263 ? 2.945 -10.566 24.965 1.00 88.25 263 SER A CA 1
ATOM 2054 C C . SER A 1 263 ? 2.298 -10.009 23.685 1.00 88.25 263 SER A C 1
ATOM 2056 O O . SER A 1 263 ? 1.248 -9.369 23.736 1.00 88.25 263 SER A O 1
ATOM 2058 N N . SER A 1 264 ? 2.910 -10.230 22.521 1.00 89.94 264 SER A N 1
ATOM 2059 C CA . SER A 1 264 ? 2.399 -9.768 21.223 1.00 89.94 264 SER A CA 1
ATOM 2060 C C . SER A 1 264 ? 1.089 -10.468 20.848 1.00 89.94 264 SER A C 1
ATOM 2062 O O . SER A 1 264 ? 0.903 -11.657 21.110 1.00 89.94 264 SER A O 1
ATOM 2064 N N . GLY A 1 265 ? 0.181 -9.755 20.188 1.00 91.44 265 GLY A N 1
ATOM 2065 C CA . GLY A 1 265 ? -1.139 -10.296 19.869 1.00 91.44 265 GLY A CA 1
ATOM 2066 C C . GLY A 1 265 ? -1.955 -9.424 18.929 1.00 91.44 265 GLY A C 1
ATOM 2067 O O . GLY A 1 265 ? -1.440 -8.505 18.286 1.00 91.44 265 GLY A O 1
ATOM 2068 N N . TRP A 1 266 ? -3.244 -9.734 18.846 1.00 93.50 266 TRP A N 1
ATOM 2069 C CA . TRP A 1 266 ? -4.214 -9.042 18.010 1.00 93.50 266 TRP A CA 1
ATOM 2070 C C . TRP A 1 266 ? -5.562 -8.879 18.711 1.00 93.50 266 TRP A C 1
ATOM 2072 O O . TRP A 1 266 ? -5.930 -9.631 19.615 1.00 93.50 266 TRP A O 1
ATOM 2082 N N . ILE A 1 267 ? -6.303 -7.859 18.295 1.00 95.62 267 ILE A N 1
ATOM 2083 C CA . ILE A 1 267 ? -7.601 -7.485 18.842 1.00 95.62 267 ILE A CA 1
ATOM 2084 C C . ILE A 1 267 ? -8.488 -6.925 17.729 1.00 95.62 267 ILE A C 1
ATOM 2086 O O . ILE A 1 267 ? -8.050 -6.139 16.888 1.00 95.62 267 ILE A O 1
ATOM 2090 N N . ILE A 1 268 ? -9.755 -7.327 17.734 1.00 96.69 268 ILE A N 1
ATOM 2091 C CA . ILE A 1 268 ? -10.799 -6.824 16.846 1.00 96.69 268 ILE A CA 1
ATOM 2092 C C . ILE A 1 268 ? -11.860 -6.152 17.708 1.00 96.69 268 ILE A C 1
ATOM 2094 O O . ILE A 1 268 ? -12.433 -6.779 18.604 1.00 96.69 268 ILE A O 1
ATOM 2098 N N . ILE A 1 269 ? -12.133 -4.882 17.425 1.00 97.56 269 ILE A N 1
ATOM 2099 C CA . ILE A 1 269 ? -13.096 -4.070 18.171 1.00 97.56 269 ILE A CA 1
ATOM 2100 C C . ILE A 1 269 ? -14.029 -3.325 17.225 1.00 97.56 269 ILE A C 1
ATOM 2102 O O . ILE A 1 269 ? -13.625 -2.912 16.142 1.00 97.56 269 ILE A O 1
ATOM 2106 N N . ASP A 1 270 ? -15.257 -3.098 17.668 1.00 97.75 270 ASP A N 1
ATOM 2107 C CA . ASP A 1 270 ? -16.166 -2.133 17.062 1.00 97.75 270 ASP A CA 1
ATOM 2108 C C . ASP A 1 270 ? -16.109 -0.823 17.848 1.00 97.75 270 ASP A C 1
ATOM 2110 O O . ASP A 1 270 ? -16.214 -0.811 19.078 1.00 97.75 270 ASP A O 1
ATOM 2114 N N . VAL A 1 271 ? -15.961 0.281 17.121 1.00 97.44 271 VAL A N 1
ATOM 2115 C CA . VAL A 1 271 ? -15.883 1.639 17.661 1.00 97.44 271 VAL A CA 1
ATOM 2116 C C . VAL A 1 271 ? -17.033 2.460 17.101 1.00 97.44 271 VAL A C 1
ATOM 2118 O O . VAL A 1 271 ? -17.234 2.509 15.890 1.00 97.44 271 VAL A O 1
ATOM 2121 N N . SER A 1 272 ? -17.775 3.127 17.975 1.00 95.69 272 SER A N 1
ATOM 2122 C CA . SER A 1 272 ? -18.855 4.048 17.622 1.00 95.69 272 SER A CA 1
ATOM 2123 C C . SER A 1 272 ? -18.763 5.336 18.444 1.00 95.69 272 SER A C 1
ATOM 2125 O O . SER A 1 272 ? -18.028 5.412 19.427 1.00 95.69 272 SER A O 1
ATOM 2127 N N . GLY A 1 273 ? -19.509 6.372 18.057 1.00 91.56 273 GLY A N 1
ATOM 2128 C CA . GLY A 1 273 ? -19.516 7.646 18.781 1.00 91.56 273 GLY A CA 1
ATOM 2129 C C . GLY A 1 273 ? -18.205 8.430 18.638 1.00 91.56 273 GLY A C 1
ATOM 2130 O O . GLY A 1 273 ? -17.477 8.273 17.668 1.00 91.56 273 GLY A O 1
ATOM 2131 N N . THR A 1 274 ? -17.919 9.333 19.578 1.00 89.44 274 THR A N 1
ATOM 2132 C CA . THR A 1 274 ? -16.775 10.269 19.470 1.00 89.44 274 THR A CA 1
ATOM 2133 C C . THR A 1 274 ? -15.760 10.153 20.606 1.00 89.44 274 THR A C 1
ATOM 2135 O O . THR A 1 274 ? -14.765 10.870 20.614 1.00 89.44 274 THR A O 1
ATOM 2138 N N . THR A 1 275 ? -16.024 9.308 21.602 1.00 92.00 275 THR A N 1
ATOM 2139 C CA . THR A 1 275 ? -15.188 9.137 22.801 1.00 92.00 275 THR A CA 1
ATOM 2140 C C . THR A 1 275 ? -15.238 7.686 23.252 1.00 92.00 275 THR A C 1
ATOM 2142 O O . THR A 1 275 ? -16.321 7.104 23.253 1.00 92.00 275 THR A O 1
ATOM 2145 N N . ALA A 1 276 ? -14.109 7.127 23.690 1.00 93.25 276 ALA A N 1
ATOM 2146 C CA . ALA A 1 276 ? -14.075 5.762 24.201 1.00 93.25 276 ALA A CA 1
ATOM 2147 C C . ALA A 1 276 ? -14.884 5.614 25.500 1.00 93.25 276 ALA A C 1
ATOM 2149 O O . ALA A 1 276 ? -14.680 6.347 26.470 1.00 93.25 276 ALA A O 1
ATOM 2150 N N . SER A 1 277 ? -15.810 4.657 25.506 1.00 94.81 277 SER A N 1
ATOM 2151 C CA . SER A 1 277 ? -16.633 4.277 26.657 1.00 94.81 277 SER A CA 1
ATOM 2152 C C . SER A 1 277 ? -17.143 2.842 26.501 1.00 94.81 277 SER A C 1
ATOM 2154 O O . SER A 1 277 ? -17.028 2.249 25.428 1.00 94.81 277 SER A O 1
ATOM 2156 N N . SER A 1 278 ? -17.751 2.288 27.552 1.00 91.94 278 SER A N 1
ATOM 2157 C CA . SER A 1 278 ? -18.385 0.961 27.521 1.00 91.94 278 SER A CA 1
ATOM 2158 C C . SER A 1 278 ? -19.543 0.844 26.527 1.00 91.94 278 SER A C 1
ATOM 2160 O O . SER A 1 278 ? -19.882 -0.259 26.115 1.00 91.94 278 SER A O 1
ATOM 2162 N N . GLU A 1 279 ? -20.168 1.961 26.158 1.00 92.62 279 GLU A N 1
ATOM 2163 C CA . GLU A 1 279 ? -21.267 2.012 25.190 1.00 92.62 279 GLU A CA 1
ATOM 2164 C C . GLU A 1 279 ? -20.752 2.192 23.758 1.00 92.62 279 GLU A C 1
ATOM 2166 O O . GLU A 1 279 ? -21.378 1.719 22.814 1.00 92.62 279 GLU A O 1
ATOM 2171 N N . ALA A 1 280 ? -19.626 2.893 23.605 1.00 94.12 280 ALA A N 1
ATOM 2172 C CA . ALA A 1 280 ? -19.018 3.229 22.323 1.00 94.12 280 ALA A CA 1
ATOM 2173 C C . ALA A 1 280 ? -18.101 2.122 21.777 1.00 94.12 280 ALA A C 1
ATOM 2175 O O . ALA A 1 280 ? -17.971 1.984 20.560 1.00 94.12 280 ALA A O 1
ATOM 2176 N N . CYS A 1 281 ? -17.478 1.343 22.664 1.00 97.56 281 CYS A N 1
ATOM 2177 C CA . CYS A 1 281 ? -16.457 0.353 22.337 1.00 97.56 281 CYS A CA 1
ATOM 2178 C C . CYS A 1 281 ? -16.970 -1.065 22.618 1.00 97.56 281 CYS A C 1
ATOM 2180 O O . CYS A 1 281 ? -17.342 -1.382 23.746 1.00 97.56 281 CYS A O 1
ATOM 2182 N N . THR A 1 282 ? -16.933 -1.949 21.622 1.00 97.38 282 THR A N 1
ATOM 2183 C CA . THR A 1 282 ? -17.299 -3.367 21.782 1.00 97.38 282 THR A CA 1
ATOM 2184 C C . THR A 1 282 ? -16.141 -4.269 21.370 1.00 97.38 282 THR A C 1
ATOM 2186 O O . THR A 1 282 ? -15.629 -4.150 20.262 1.00 97.38 282 THR A O 1
ATOM 2189 N N . LEU A 1 283 ? -15.734 -5.191 22.247 1.00 96.81 283 LEU A N 1
ATOM 2190 C CA . LEU A 1 283 ? -14.748 -6.223 21.922 1.00 96.81 283 LEU A CA 1
ATOM 2191 C C . LEU A 1 283 ? -15.410 -7.324 21.084 1.00 96.81 283 LEU A C 1
ATOM 2193 O O . LEU A 1 283 ? -16.408 -7.902 21.514 1.00 96.81 283 LEU A O 1
ATOM 2197 N N . ILE A 1 284 ? -14.849 -7.619 19.911 1.00 96.38 284 ILE A N 1
ATOM 2198 C CA . ILE A 1 284 ? -15.336 -8.679 19.017 1.00 96.38 284 ILE A CA 1
ATOM 2199 C C . ILE A 1 284 ? -14.545 -9.964 19.236 1.00 96.38 284 ILE A C 1
ATOM 2201 O O . ILE A 1 284 ? -15.132 -11.023 19.447 1.00 96.38 284 ILE A O 1
ATOM 2205 N N . SER A 1 285 ? -13.217 -9.875 19.181 1.00 95.62 285 SER A N 1
ATOM 2206 C CA . SER A 1 285 ? -12.324 -11.017 19.370 1.00 95.62 285 SER A CA 1
ATOM 2207 C C . SER A 1 285 ? -10.912 -10.547 19.696 1.00 95.62 285 SER A C 1
ATOM 2209 O O . SER A 1 285 ? -10.535 -9.428 19.359 1.00 95.62 285 SER A O 1
ATOM 2211 N N . GLU A 1 286 ? -10.116 -11.413 20.309 1.00 94.88 286 GLU A N 1
ATOM 2212 C CA . GLU A 1 286 ? -8.699 -11.175 20.573 1.00 94.88 286 GLU A CA 1
ATOM 2213 C C . GLU A 1 286 ? -7.912 -12.485 20.558 1.00 94.88 286 GLU A C 1
ATOM 2215 O O . GLU A 1 286 ? -8.490 -13.572 20.657 1.00 94.88 286 GLU A O 1
ATOM 2220 N N . GLY A 1 287 ? -6.592 -12.374 20.463 1.00 91.75 287 GLY A N 1
ATOM 2221 C CA . GLY A 1 287 ? -5.681 -13.501 20.564 1.00 91.75 287 GLY A CA 1
ATOM 2222 C C . GLY A 1 287 ? -4.234 -13.055 20.736 1.00 91.75 287 GLY A C 1
ATOM 2223 O O . GLY A 1 287 ? -3.906 -11.877 20.611 1.00 91.75 287 GLY A O 1
ATOM 2224 N N . MET A 1 288 ? -3.370 -14.020 21.025 1.00 91.50 288 MET A N 1
ATOM 2225 C CA . MET A 1 288 ? -1.923 -13.823 21.126 1.00 91.50 288 MET A CA 1
ATOM 2226 C C . MET A 1 288 ? -1.246 -14.387 19.876 1.00 91.50 288 MET A C 1
ATOM 2228 O O . MET A 1 288 ? -1.807 -15.254 19.203 1.00 91.50 288 MET A O 1
ATOM 2232 N N . HIS A 1 289 ? -0.055 -13.890 19.560 1.00 83.12 289 HIS A N 1
ATOM 2233 C CA . HIS A 1 289 ? 0.799 -14.483 18.538 1.00 83.12 289 HIS A CA 1
ATOM 2234 C C . HIS A 1 289 ? 1.710 -15.529 19.181 1.00 83.12 289 HIS A C 1
ATOM 2236 O O . HIS A 1 289 ? 2.435 -15.204 20.116 1.00 83.12 289 HIS A O 1
ATOM 2242 N N . ASP A 1 290 ? 1.685 -16.758 18.663 1.00 76.62 290 ASP A N 1
ATOM 2243 C CA . ASP A 1 290 ? 2.599 -17.817 19.110 1.00 76.62 290 ASP A CA 1
ATOM 2244 C C . ASP A 1 290 ? 4.045 -17.524 18.666 1.00 76.62 290 ASP A C 1
ATOM 2246 O O . ASP A 1 290 ? 4.973 -17.690 19.451 1.00 76.62 290 ASP A O 1
ATOM 2250 N N . ASP A 1 291 ? 4.213 -17.008 17.441 1.00 75.94 291 ASP A N 1
ATOM 2251 C CA . ASP A 1 291 ? 5.489 -16.575 16.863 1.00 75.94 291 ASP A CA 1
ATOM 2252 C C . ASP A 1 291 ? 5.351 -15.139 16.336 1.00 75.94 291 ASP A C 1
ATOM 2254 O O . ASP A 1 291 ? 4.921 -14.892 15.206 1.00 75.94 291 ASP A O 1
ATOM 2258 N N . ALA A 1 292 ? 5.666 -14.159 17.183 1.00 71.81 292 ALA A N 1
ATOM 2259 C CA . ALA A 1 292 ? 5.616 -12.755 16.794 1.00 71.81 292 ALA A CA 1
ATOM 2260 C C . ALA A 1 292 ? 6.808 -12.375 15.890 1.00 71.81 292 ALA A C 1
ATOM 2262 O O . ALA A 1 292 ? 7.931 -12.826 16.135 1.00 71.81 292 ALA A O 1
ATOM 2263 N N . PRO A 1 293 ? 6.609 -11.497 14.888 1.00 69.62 293 PRO A N 1
ATOM 2264 C CA . PRO A 1 293 ? 7.705 -10.933 14.111 1.00 69.62 293 P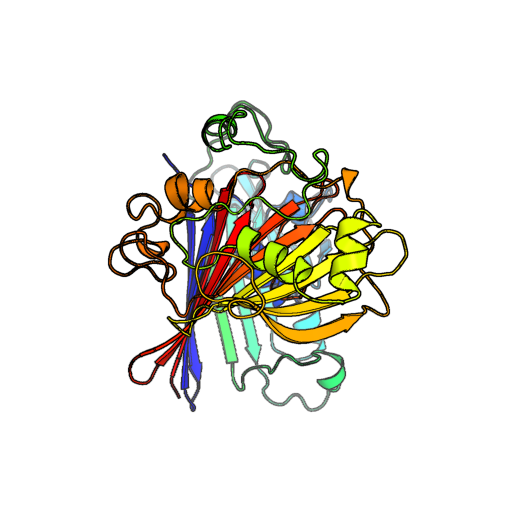RO A CA 1
ATOM 2265 C C . PRO A 1 293 ? 8.790 -10.309 14.995 1.00 69.62 293 PRO A C 1
ATOM 2267 O O . PRO A 1 293 ? 8.502 -9.629 15.986 1.00 69.62 293 PRO A O 1
ATOM 2270 N N . SER A 1 294 ? 10.050 -10.493 14.595 1.00 75.00 294 SER A N 1
ATOM 2271 C CA . SER A 1 294 ? 11.165 -9.758 15.198 1.00 75.00 294 SER A CA 1
ATOM 2272 C C . SER A 1 294 ? 10.961 -8.260 15.006 1.00 75.00 294 SER A C 1
ATOM 2274 O O . SER A 1 294 ? 10.550 -7.815 13.934 1.00 75.00 294 SER A O 1
ATOM 2276 N N . HIS A 1 295 ? 11.250 -7.476 16.045 1.00 79.75 295 HIS A N 1
ATOM 2277 C CA . HIS A 1 295 ? 11.026 -6.039 15.992 1.00 79.75 295 HIS A CA 1
ATOM 2278 C C . HIS A 1 295 ? 12.039 -5.228 16.787 1.00 79.75 295 HIS A C 1
ATOM 2280 O O . HIS A 1 295 ? 12.674 -5.704 17.726 1.00 79.75 295 HIS A O 1
ATOM 2286 N N . ASN A 1 296 ? 12.170 -3.964 16.398 1.00 78.50 296 ASN A N 1
ATOM 2287 C CA . ASN A 1 296 ? 12.950 -2.967 17.105 1.00 78.50 296 ASN A CA 1
ATOM 2288 C C . ASN A 1 296 ? 12.210 -1.631 17.100 1.00 78.50 296 ASN A C 1
ATOM 2290 O O . ASN A 1 296 ? 12.358 -0.827 16.183 1.00 78.50 296 ASN A O 1
ATOM 2294 N N . ARG A 1 297 ? 11.464 -1.343 18.169 1.00 83.25 297 ARG A N 1
ATOM 2295 C CA . ARG A 1 297 ? 10.730 -0.076 18.325 1.00 83.25 297 ARG A CA 1
ATOM 2296 C C . ARG A 1 297 ? 11.588 1.180 18.085 1.00 83.25 297 ARG A C 1
ATOM 2298 O O . ARG A 1 297 ? 11.069 2.189 17.627 1.00 83.25 297 ARG A O 1
ATOM 2305 N N . LYS A 1 298 ? 12.898 1.134 18.363 1.00 80.62 298 LYS A N 1
ATOM 2306 C CA . LYS A 1 298 ? 13.820 2.270 18.147 1.00 80.62 298 LYS A CA 1
ATOM 2307 C C . LYS A 1 298 ? 14.191 2.493 16.677 1.00 80.62 298 LYS A C 1
ATOM 2309 O O . LYS A 1 298 ? 14.814 3.501 16.371 1.00 80.62 298 LYS A O 1
ATOM 2314 N N . ALA A 1 299 ? 13.868 1.544 15.804 1.00 78.88 299 ALA A N 1
ATOM 2315 C CA . ALA A 1 299 ? 14.058 1.634 14.361 1.00 78.88 299 ALA A CA 1
ATOM 2316 C C . ALA A 1 299 ? 12.776 2.066 13.628 1.00 78.88 299 ALA A C 1
ATOM 2318 O O . ALA A 1 299 ? 12.752 2.070 12.403 1.00 78.88 299 ALA A O 1
ATOM 2319 N N . ILE A 1 300 ? 11.705 2.417 14.350 1.00 82.25 300 ILE A N 1
ATOM 2320 C CA . ILE A 1 300 ? 10.505 2.982 13.730 1.00 82.25 300 ILE A CA 1
ATOM 2321 C C . ILE A 1 300 ? 10.847 4.385 13.200 1.00 82.25 300 ILE A C 1
ATOM 2323 O O . ILE A 1 300 ? 11.297 5.224 13.986 1.00 82.25 300 ILE A O 1
ATOM 2327 N N . PRO A 1 301 ? 10.638 4.666 11.903 1.00 78.62 301 PRO A N 1
ATOM 2328 C CA . PRO A 1 301 ? 10.920 5.979 11.344 1.00 78.62 301 PRO A CA 1
ATOM 2329 C C . PRO A 1 301 ? 9.880 7.018 11.780 1.00 78.62 301 PRO A C 1
ATOM 2331 O O . PRO A 1 301 ? 8.715 6.702 12.034 1.00 78.62 301 PRO A O 1
ATOM 2334 N N . GLU A 1 302 ? 10.287 8.289 11.781 1.00 86.25 302 GLU A N 1
ATOM 2335 C CA . GLU A 1 302 ? 9.353 9.412 11.888 1.00 86.25 302 GLU A CA 1
ATOM 2336 C C . GLU A 1 302 ? 8.323 9.369 10.752 1.00 86.25 302 GLU A C 1
ATOM 2338 O O . GLU A 1 302 ? 8.645 9.013 9.616 1.00 86.25 302 GLU A O 1
ATOM 2343 N N . SER A 1 303 ? 7.100 9.813 11.029 1.00 88.81 303 SER A N 1
ATOM 2344 C CA . SER A 1 303 ? 6.056 9.943 10.010 1.00 88.81 303 SER A CA 1
ATOM 2345 C C . SER A 1 303 ? 5.204 11.195 10.242 1.00 88.81 303 SER A C 1
ATOM 2347 O O . SER A 1 303 ? 5.017 11.598 11.393 1.00 88.81 303 SER A O 1
ATOM 2349 N N . PRO A 1 304 ? 4.654 11.826 9.190 1.00 91.56 304 PRO A N 1
ATOM 2350 C CA . PRO A 1 304 ? 3.519 12.729 9.331 1.00 91.56 304 PRO A CA 1
ATOM 2351 C C . PRO A 1 304 ? 2.289 11.995 9.878 1.00 91.56 304 PRO A C 1
ATOM 2353 O O . PRO A 1 304 ? 2.252 10.765 9.962 1.00 91.56 304 PRO A O 1
ATOM 2356 N N . SER A 1 305 ? 1.250 12.764 10.209 1.00 94.44 305 SER A N 1
ATOM 2357 C CA . SER A 1 305 ? -0.057 12.177 10.518 1.00 94.44 305 SER A CA 1
ATOM 2358 C C . SER A 1 305 ? -0.798 11.716 9.260 1.00 94.44 305 SER A C 1
ATOM 2360 O O . SER A 1 305 ? -0.637 12.311 8.189 1.00 94.44 305 SER A O 1
ATOM 2362 N N . ILE A 1 306 ? -1.668 10.709 9.388 1.00 94.62 306 ILE A N 1
ATOM 2363 C CA . ILE A 1 306 ? -2.550 10.266 8.291 1.00 94.62 306 ILE A CA 1
ATOM 2364 C C . ILE A 1 306 ? -3.408 11.428 7.786 1.00 94.62 306 ILE A C 1
ATOM 2366 O O . ILE A 1 306 ? -3.496 11.646 6.583 1.00 94.62 306 ILE A O 1
ATOM 2370 N N . SER A 1 307 ? -3.931 12.254 8.689 1.00 94.94 307 SER A N 1
ATOM 2371 C CA . SER A 1 307 ? -4.670 13.484 8.379 1.00 94.94 307 SER A CA 1
ATOM 2372 C C . SER A 1 307 ? -3.905 14.439 7.463 1.00 94.94 307 SER A C 1
ATOM 2374 O O . SER A 1 307 ? -4.471 15.016 6.527 1.00 94.94 307 SER A O 1
ATOM 2376 N N . TRP A 1 308 ? -2.600 14.601 7.710 1.00 93.00 308 TRP A N 1
ATOM 2377 C CA . TRP A 1 308 ? -1.747 15.444 6.882 1.00 93.00 308 TRP A CA 1
ATOM 2378 C C . TRP A 1 308 ? -1.600 14.864 5.475 1.00 93.00 308 TRP A C 1
ATOM 2380 O O . TRP A 1 308 ? -1.730 15.608 4.502 1.00 93.00 308 TRP A O 1
ATOM 2390 N N . MET A 1 309 ? -1.373 13.551 5.366 1.00 91.31 309 MET A N 1
ATOM 2391 C CA . MET A 1 309 ? -1.225 12.857 4.083 1.00 91.31 309 MET A CA 1
ATOM 2392 C C . MET A 1 309 ? -2.528 12.873 3.279 1.00 91.31 309 MET A C 1
ATOM 2394 O O . MET A 1 309 ? -2.522 13.224 2.099 1.00 91.31 309 MET A O 1
ATOM 2398 N N . GLU A 1 310 ? -3.656 12.601 3.935 1.00 93.00 310 GLU A N 1
ATOM 2399 C CA . GLU A 1 310 ? -4.996 12.724 3.366 1.00 93.00 310 GLU A CA 1
ATOM 2400 C C . GLU A 1 310 ? -5.223 14.133 2.803 1.00 93.00 310 GLU A C 1
ATOM 2402 O O . GLU A 1 310 ? -5.602 14.281 1.646 1.00 93.00 310 GLU A O 1
ATOM 2407 N N . THR A 1 311 ? -4.955 15.175 3.593 1.00 88.75 311 THR A N 1
ATOM 2408 C CA . THR A 1 311 ? -5.301 16.562 3.240 1.00 88.75 311 THR A CA 1
ATOM 2409 C C . THR A 1 311 ? -4.370 17.177 2.200 1.00 88.75 311 THR A C 1
ATOM 2411 O O . THR A 1 311 ? -4.831 17.915 1.334 1.00 88.75 311 THR A O 1
ATOM 2414 N N . ASN A 1 312 ? -3.066 16.913 2.293 1.00 84.44 312 ASN A N 1
ATOM 2415 C CA . ASN A 1 312 ? -2.057 17.620 1.501 1.00 84.44 312 ASN A CA 1
ATOM 2416 C C . ASN A 1 312 ? -1.547 16.810 0.305 1.00 84.44 312 ASN A C 1
ATOM 2418 O O . ASN A 1 312 ? -0.762 17.345 -0.479 1.00 84.44 312 ASN A O 1
ATOM 2422 N N . ARG A 1 313 ? -1.925 15.528 0.180 1.00 82.50 313 ARG A N 1
ATOM 2423 C CA . ARG A 1 313 ? -1.415 14.649 -0.885 1.00 82.50 313 ARG A CA 1
ATOM 2424 C C . ARG A 1 313 ? -2.461 13.757 -1.508 1.00 82.50 313 ARG A C 1
ATOM 2426 O O . ARG A 1 313 ? -2.713 13.871 -2.700 1.00 82.50 313 ARG A O 1
ATOM 2433 N N . TRP A 1 314 ? -3.010 12.833 -0.731 1.00 87.62 314 TRP A N 1
ATOM 2434 C CA . TRP A 1 314 ? -3.722 11.695 -1.302 1.00 87.62 314 TRP A CA 1
ATOM 2435 C C . TRP A 1 314 ? -5.091 12.077 -1.830 1.00 87.62 314 TRP A C 1
ATOM 2437 O O . TRP A 1 314 ? -5.501 11.575 -2.866 1.00 87.62 314 TRP A O 1
ATOM 2447 N N . LEU A 1 315 ? -5.792 12.969 -1.129 1.00 90.69 315 LEU A N 1
ATOM 2448 C CA . LEU A 1 315 ? -7.166 13.332 -1.461 1.00 90.69 315 LEU A CA 1
ATOM 2449 C C . LEU A 1 315 ? -7.269 14.573 -2.358 1.00 90.69 315 LEU A C 1
ATOM 2451 O O . LEU A 1 315 ? -8.368 15.098 -2.555 1.00 90.69 315 LEU A O 1
ATOM 2455 N N . ASP A 1 316 ? -6.148 15.036 -2.917 1.00 83.94 316 ASP A N 1
ATOM 2456 C CA . ASP A 1 316 ? -6.129 16.104 -3.912 1.00 83.94 316 ASP A CA 1
ATOM 2457 C C . ASP A 1 316 ? -6.406 15.529 -5.311 1.00 83.94 316 ASP A C 1
ATOM 2459 O O . ASP A 1 316 ? -5.523 15.005 -5.993 1.00 83.94 316 ASP A O 1
ATOM 2463 N N . GLY A 1 317 ? -7.656 15.664 -5.764 1.00 82.62 317 GLY A N 1
ATOM 2464 C CA . GLY A 1 317 ? -8.077 15.232 -7.101 1.00 82.62 317 GLY A CA 1
ATOM 2465 C C . GLY A 1 317 ? -7.392 15.968 -8.261 1.00 82.62 317 GLY A C 1
ATOM 2466 O O . GLY A 1 317 ? -7.503 15.519 -9.396 1.00 82.62 317 GLY A O 1
ATOM 2467 N N . GLY A 1 318 ? -6.684 17.077 -8.018 1.00 79.50 318 GLY A N 1
ATOM 2468 C CA . GLY A 1 318 ? -5.830 17.718 -9.018 1.00 79.50 318 GLY A CA 1
ATOM 2469 C C . GLY A 1 318 ? -4.484 17.010 -9.200 1.00 79.50 318 GLY A C 1
ATOM 2470 O O . GLY A 1 318 ? -3.930 17.039 -10.299 1.00 79.50 318 GLY A O 1
ATOM 2471 N N . LEU A 1 319 ? -3.971 16.362 -8.147 1.00 77.25 319 LEU A N 1
ATOM 2472 C CA . LEU A 1 319 ? -2.735 15.574 -8.188 1.00 77.25 319 LEU A CA 1
ATOM 2473 C C . LEU A 1 319 ? -2.991 14.138 -8.645 1.00 77.25 319 LEU A C 1
ATOM 2475 O O . LEU A 1 319 ? -2.246 13.625 -9.480 1.00 77.25 319 LEU A O 1
ATOM 2479 N N . PHE A 1 320 ? -4.058 13.515 -8.138 1.00 83.81 320 PHE A N 1
ATOM 2480 C CA . PHE A 1 320 ? -4.431 12.140 -8.469 1.00 83.81 320 PHE A CA 1
ATOM 2481 C C . PHE A 1 320 ? -5.912 12.046 -8.884 1.00 83.81 320 PHE A C 1
ATOM 2483 O O . PHE A 1 320 ? -6.749 11.582 -8.105 1.00 83.81 320 PHE A O 1
ATOM 2490 N N . PRO A 1 321 ? -6.266 12.470 -10.115 1.00 85.81 321 PRO A N 1
ATOM 2491 C CA . PRO A 1 321 ? -7.657 12.495 -10.576 1.00 85.81 321 PRO A CA 1
ATOM 2492 C C . PRO A 1 321 ? -8.374 11.141 -10.496 1.00 85.81 321 PRO A C 1
ATOM 2494 O O . PRO A 1 321 ? -9.533 11.085 -10.097 1.00 85.81 321 PRO A O 1
ATOM 2497 N N . GLU A 1 322 ? -7.681 10.050 -10.814 1.00 87.06 322 GLU A N 1
ATOM 2498 C CA . GLU A 1 322 ? -8.233 8.684 -10.792 1.00 87.06 322 GLU A CA 1
ATOM 2499 C C . GLU A 1 322 ? -8.278 8.081 -9.381 1.00 87.06 322 GLU A C 1
ATOM 2501 O O . GLU A 1 322 ? -9.062 7.178 -9.105 1.00 87.06 322 GLU A O 1
ATOM 2506 N N . PHE A 1 323 ? -7.477 8.605 -8.451 1.00 89.38 323 PHE A N 1
ATOM 2507 C CA . PHE A 1 323 ? -7.459 8.148 -7.063 1.00 89.38 323 PHE A CA 1
ATOM 2508 C C . PHE A 1 323 ? -8.529 8.859 -6.222 1.00 89.38 323 PHE A C 1
ATOM 2510 O O . PHE A 1 323 ? -9.284 8.205 -5.502 1.00 89.38 323 PHE A O 1
ATOM 2517 N N . SER A 1 324 ? -8.612 10.193 -6.321 1.00 92.38 324 SER A N 1
ATOM 2518 C CA . SER A 1 324 ? -9.434 11.038 -5.437 1.00 92.38 324 SER A CA 1
ATOM 2519 C C . SER A 1 324 ? -10.302 12.095 -6.135 1.00 92.38 324 SER A C 1
ATOM 2521 O O . SER A 1 324 ? -10.880 12.958 -5.459 1.00 92.38 324 SER A O 1
ATOM 2523 N N . GLY A 1 325 ? -10.363 12.090 -7.470 1.00 89.50 325 GLY A N 1
ATOM 2524 C CA . GLY A 1 325 ? -11.136 13.044 -8.270 1.00 89.50 325 GLY A CA 1
ATOM 2525 C C . GLY A 1 325 ? -12.649 12.799 -8.248 1.00 89.50 325 GLY A C 1
ATOM 2526 O O . GLY A 1 325 ? -13.200 12.243 -7.296 1.00 89.50 325 GLY A O 1
ATOM 2527 N N . SER A 1 326 ? -13.351 13.248 -9.294 1.00 91.69 326 SER A N 1
ATOM 2528 C CA . SER A 1 326 ? -14.819 13.134 -9.386 1.00 91.69 326 SER A CA 1
ATOM 2529 C C . SER A 1 326 ? -15.311 11.692 -9.399 1.00 91.69 326 SER A C 1
ATOM 2531 O O . SER A 1 326 ? -16.373 11.402 -8.846 1.00 91.69 326 SER A O 1
ATOM 2533 N N . ASP A 1 327 ? -14.513 10.812 -9.991 1.00 88.81 327 ASP A N 1
ATOM 2534 C CA . ASP A 1 327 ? -14.782 9.387 -10.165 1.00 88.81 327 ASP A CA 1
ATOM 2535 C C . ASP A 1 327 ? -13.641 8.560 -9.559 1.00 88.81 327 ASP A C 1
ATOM 2537 O O . ASP A 1 327 ? -13.323 7.474 -10.028 1.00 88.81 327 ASP A O 1
ATOM 2541 N N . GLY A 1 328 ? -12.992 9.110 -8.524 1.00 91.88 328 GLY A N 1
ATOM 2542 C CA . GLY A 1 328 ? -11.824 8.494 -7.916 1.00 91.88 328 GLY A CA 1
ATOM 2543 C C . GLY A 1 328 ? -12.141 7.136 -7.287 1.00 91.88 328 GLY A C 1
ATOM 2544 O O . GLY A 1 328 ? -13.154 6.963 -6.598 1.00 91.88 328 GLY A O 1
ATOM 2545 N N . LEU A 1 329 ? -11.253 6.173 -7.526 1.00 92.25 329 LEU A N 1
ATOM 2546 C CA . LEU A 1 329 ? -11.396 4.782 -7.095 1.00 92.25 329 LEU A CA 1
ATOM 2547 C C . LEU A 1 329 ? -11.274 4.633 -5.577 1.00 92.25 329 LEU A C 1
ATOM 2549 O O . LEU A 1 329 ? -11.980 3.824 -4.971 1.00 92.25 329 LEU A O 1
ATOM 2553 N N . ALA A 1 330 ? -10.408 5.442 -4.960 1.00 92.25 330 ALA A N 1
ATOM 2554 C CA . ALA A 1 330 ? -10.162 5.417 -3.525 1.00 92.25 330 ALA A CA 1
ATOM 2555 C C . ALA A 1 330 ? -11.074 6.400 -2.774 1.00 92.25 330 ALA A C 1
ATOM 2557 O O . ALA A 1 330 ? -11.641 6.093 -1.720 1.00 92.25 330 ALA A O 1
ATOM 2558 N N . ALA A 1 331 ? -11.234 7.594 -3.340 1.00 93.81 331 ALA A N 1
ATOM 2559 C CA . ALA A 1 331 ? -12.015 8.678 -2.776 1.00 93.81 331 ALA A CA 1
ATOM 2560 C C . ALA A 1 331 ? -12.760 9.451 -3.865 1.00 93.81 331 ALA A C 1
ATOM 2562 O O . ALA A 1 331 ? -12.272 9.628 -4.974 1.00 93.81 331 ALA A O 1
ATOM 2563 N N . LYS A 1 332 ? -13.922 10.000 -3.518 1.00 94.06 332 LYS A N 1
ATOM 2564 C CA . LYS A 1 332 ? -14.702 10.868 -4.395 1.00 94.06 332 LYS A CA 1
ATOM 2565 C C . LYS A 1 332 ? -14.647 12.304 -3.898 1.00 94.06 332 LYS A C 1
ATOM 2567 O O . LYS A 1 332 ? -15.112 12.601 -2.799 1.00 94.06 332 LYS A O 1
ATOM 2572 N N . ASN A 1 333 ? -14.102 13.206 -4.712 1.00 88.56 333 ASN A N 1
ATOM 2573 C CA . ASN A 1 333 ? -13.952 14.631 -4.387 1.00 88.56 333 ASN A CA 1
ATOM 2574 C C . ASN A 1 333 ? -13.278 14.862 -3.020 1.00 88.56 333 ASN A C 1
ATOM 2576 O O . ASN A 1 333 ? -13.735 15.661 -2.198 1.00 88.56 333 ASN A O 1
ATOM 2580 N N . GLY A 1 334 ? -12.210 14.110 -2.763 1.00 85.56 334 GLY A N 1
ATOM 2581 C CA . GLY A 1 334 ? -11.437 14.189 -1.526 1.00 85.56 334 GLY A CA 1
ATOM 2582 C C . GLY A 1 334 ? -12.151 13.694 -0.258 1.00 85.56 334 GLY A C 1
ATOM 2583 O O . GLY A 1 334 ? -11.821 14.138 0.852 1.00 85.56 334 GLY A O 1
ATOM 2584 N N . GLN A 1 335 ? -13.135 12.804 -0.418 1.00 91.75 335 GLN A N 1
ATOM 2585 C CA . GLN A 1 335 ? -13.779 12.030 0.646 1.00 91.75 335 GLN A CA 1
ATOM 2586 C C . GLN A 1 335 ? -13.637 10.540 0.345 1.00 91.75 335 GLN A C 1
ATOM 2588 O O . GLN A 1 335 ? -13.991 10.102 -0.746 1.00 91.75 335 GLN A O 1
ATOM 2593 N N . TRP A 1 336 ? -13.117 9.765 1.295 1.00 94.12 336 TRP A N 1
ATOM 2594 C CA . TRP A 1 336 ? -12.972 8.318 1.138 1.00 94.12 336 TRP A CA 1
ATOM 2595 C C . TRP A 1 336 ? -14.313 7.643 0.857 1.00 94.12 336 TRP A C 1
ATOM 2597 O O . TRP A 1 336 ? -15.329 8.018 1.449 1.00 94.12 336 TRP A O 1
ATOM 2607 N N . HIS A 1 337 ? -14.307 6.604 0.022 1.00 94.31 337 HIS A N 1
ATOM 2608 C CA . HIS A 1 337 ? -15.459 5.709 -0.026 1.00 94.31 337 HIS A CA 1
ATOM 2609 C C . HIS A 1 337 ? -15.587 4.933 1.293 1.00 94.31 337 HIS A C 1
ATOM 2611 O O . HIS A 1 337 ? -14.588 4.597 1.932 1.00 94.31 337 HIS A O 1
ATOM 2617 N N . SER A 1 338 ? -16.820 4.669 1.725 1.00 91.56 338 SER A N 1
ATOM 2618 C CA . SER A 1 338 ? -17.099 3.975 2.993 1.00 91.56 338 SER A CA 1
ATOM 2619 C C . SER A 1 338 ? -16.744 2.486 2.961 1.00 91.56 338 SER A C 1
ATOM 2621 O O . SER A 1 338 ? -16.462 1.894 3.996 1.00 91.56 338 SER A O 1
ATOM 2623 N N . ASP A 1 339 ? -16.754 1.885 1.775 1.00 89.25 339 ASP A N 1
ATOM 2624 C CA . ASP A 1 339 ? -16.373 0.496 1.498 1.00 89.25 339 ASP A CA 1
ATOM 2625 C C . ASP A 1 339 ? -14.852 0.315 1.300 1.00 89.25 339 ASP A C 1
ATOM 2627 O O . ASP A 1 339 ? -14.379 -0.818 1.201 1.00 89.25 339 ASP A O 1
ATOM 2631 N N . LEU A 1 340 ? -14.065 1.400 1.287 1.00 92.56 340 LEU A N 1
ATOM 2632 C CA . LEU A 1 340 ? -12.606 1.324 1.281 1.00 92.56 340 LEU A CA 1
ATOM 2633 C C . LEU A 1 340 ? -12.083 1.089 2.700 1.00 92.56 340 LEU A C 1
ATOM 2635 O O . LEU A 1 340 ? -12.289 1.893 3.609 1.00 92.56 340 LEU A O 1
ATOM 2639 N N . LYS A 1 341 ? -11.349 -0.002 2.883 1.00 88.56 341 LYS A N 1
ATOM 2640 C CA . LYS A 1 341 ? -10.634 -0.330 4.118 1.00 88.56 341 LYS A CA 1
ATOM 2641 C C . LYS A 1 341 ? -9.247 0.283 4.048 1.00 88.56 341 LYS A C 1
ATOM 2643 O O . LYS A 1 341 ? -8.557 0.071 3.054 1.00 88.56 341 LYS A O 1
ATOM 2648 N N . LEU A 1 342 ? -8.850 1.028 5.074 1.00 90.88 342 LEU A N 1
ATOM 2649 C CA . LEU A 1 342 ? -7.517 1.619 5.176 1.00 90.88 342 LEU A CA 1
ATOM 2650 C C . LEU A 1 342 ? -6.700 0.878 6.233 1.00 90.88 342 LEU A C 1
ATOM 2652 O O . LEU A 1 342 ? -7.176 0.620 7.339 1.00 90.88 342 LEU A O 1
ATOM 2656 N N . GLY A 1 343 ? -5.478 0.522 5.863 1.00 85.44 343 GLY A N 1
ATOM 2657 C CA . GLY A 1 343 ? -4.525 -0.216 6.665 1.00 85.44 343 GLY A CA 1
ATOM 2658 C C . GLY A 1 343 ? -3.273 0.603 6.970 1.00 85.44 343 GLY A C 1
ATOM 2659 O O . GLY A 1 343 ? -2.796 1.356 6.132 1.00 85.44 343 GLY A O 1
ATOM 2660 N N . VAL A 1 344 ? -2.727 0.445 8.171 1.00 88.12 344 VAL A N 1
ATOM 2661 C CA . VAL A 1 344 ? -1.412 0.944 8.591 1.00 88.12 344 VAL A CA 1
ATOM 2662 C C . VAL A 1 344 ? -0.531 -0.257 8.899 1.00 88.12 344 VAL A C 1
ATOM 2664 O O . VAL A 1 344 ? -0.995 -1.193 9.553 1.00 88.12 344 VAL A O 1
ATOM 2667 N N . LEU A 1 345 ? 0.718 -0.244 8.445 1.00 82.75 345 LEU A N 1
ATOM 2668 C CA . LEU A 1 345 ? 1.717 -1.272 8.722 1.00 82.75 345 LEU A CA 1
ATOM 2669 C C . LEU A 1 345 ? 3.060 -0.625 9.081 1.00 82.75 345 LEU A C 1
ATOM 2671 O O . LEU A 1 345 ? 3.594 0.174 8.315 1.00 82.75 345 LEU A O 1
ATOM 2675 N N . VAL A 1 346 ? 3.616 -0.991 10.234 1.00 81.38 346 VAL A N 1
ATOM 2676 C CA . VAL A 1 346 ? 4.894 -0.498 10.757 1.00 81.38 346 VAL A CA 1
ATOM 2677 C C . VAL A 1 346 ? 5.919 -1.629 10.759 1.00 81.38 346 VAL A C 1
ATOM 2679 O O . VAL A 1 346 ? 5.753 -2.642 11.436 1.00 81.38 346 VAL A O 1
ATOM 2682 N N . ALA A 1 347 ? 7.009 -1.409 10.035 1.00 68.62 347 ALA A N 1
ATOM 2683 C CA . ALA A 1 347 ? 8.174 -2.268 9.926 1.00 68.62 347 ALA A CA 1
ATOM 2684 C C . ALA A 1 347 ? 9.393 -1.664 10.588 1.00 68.62 347 ALA A C 1
ATOM 2686 O O . ALA A 1 347 ? 9.690 -0.490 10.407 1.00 68.62 347 ALA A O 1
ATOM 2687 N N . THR A 1 348 ? 10.114 -2.486 11.347 1.00 64.06 348 THR A N 1
ATOM 2688 C CA . THR A 1 348 ? 11.304 -2.062 12.102 1.00 64.06 348 THR A CA 1
ATOM 2689 C C . THR A 1 348 ? 12.578 -2.787 11.688 1.00 64.06 348 THR A C 1
ATOM 2691 O O . THR A 1 348 ? 13.673 -2.320 11.981 1.00 64.06 348 THR A O 1
ATOM 2694 N N . THR A 1 349 ? 12.438 -3.902 10.981 1.00 53.78 349 THR A N 1
ATOM 2695 C CA . THR A 1 349 ? 13.497 -4.682 10.338 1.00 53.78 349 THR A CA 1
ATOM 2696 C C . THR A 1 349 ? 12.914 -5.270 9.053 1.00 53.78 349 THR A C 1
ATOM 2698 O O . THR A 1 349 ? 11.688 -5.313 8.929 1.00 53.78 349 THR A O 1
ATOM 2701 N N . GLY A 1 350 ? 13.749 -5.732 8.115 1.00 47.06 350 GLY A N 1
ATOM 2702 C CA . GLY A 1 350 ? 13.269 -6.566 7.010 1.00 47.06 350 GLY A CA 1
ATOM 2703 C C . GLY A 1 350 ? 12.514 -7.762 7.590 1.00 47.06 350 GLY A C 1
ATOM 2704 O O . GLY A 1 350 ? 13.119 -8.634 8.208 1.00 47.06 350 GLY A O 1
ATOM 2705 N N . PHE A 1 351 ? 11.190 -7.731 7.504 1.00 44.59 351 PHE A N 1
ATOM 2706 C CA . PHE A 1 351 ? 10.317 -8.829 7.880 1.00 44.59 351 PHE A CA 1
ATOM 2707 C C . PHE A 1 351 ? 9.670 -9.365 6.608 1.00 44.59 351 PHE A C 1
ATOM 2709 O O . PHE A 1 351 ? 9.502 -8.616 5.642 1.00 44.59 351 PHE A O 1
ATOM 2716 N N . ASP A 1 352 ? 9.286 -10.637 6.619 1.00 43.62 352 ASP A N 1
ATOM 2717 C CA . ASP A 1 352 ? 8.541 -11.227 5.512 1.00 43.62 352 ASP A CA 1
ATOM 2718 C C . ASP A 1 352 ? 7.154 -10.577 5.453 1.00 43.62 352 ASP A C 1
ATOM 2720 O O . ASP A 1 352 ? 6.305 -10.763 6.330 1.00 43.62 352 ASP A O 1
ATOM 2724 N N . LEU A 1 353 ? 6.957 -9.720 4.455 1.00 44.09 353 LEU A N 1
ATOM 2725 C CA . LEU A 1 353 ? 5.663 -9.126 4.160 1.00 44.09 353 LEU A CA 1
ATOM 2726 C C . LEU A 1 353 ? 4.703 -10.238 3.692 1.00 44.09 353 LEU A C 1
ATOM 2728 O O . LEU A 1 353 ? 5.133 -11.231 3.100 1.00 44.09 353 LEU A O 1
ATOM 2732 N N . PRO A 1 354 ? 3.385 -10.107 3.925 1.00 40.91 354 PRO A N 1
ATOM 2733 C CA . PRO A 1 354 ? 2.416 -10.921 3.202 1.00 40.91 354 PRO A CA 1
ATOM 2734 C C . PRO A 1 354 ? 2.666 -10.790 1.695 1.00 40.91 354 PRO A C 1
ATOM 2736 O O . PRO A 1 354 ? 2.975 -9.693 1.234 1.00 40.91 354 PRO A O 1
ATOM 2739 N N . ASN A 1 355 ? 2.470 -11.860 0.915 1.00 42.69 355 ASN A N 1
ATOM 2740 C CA . ASN A 1 355 ? 2.755 -11.868 -0.531 1.00 42.69 355 ASN A CA 1
ATOM 2741 C C . ASN A 1 355 ? 2.152 -10.674 -1.294 1.00 42.69 355 ASN A C 1
ATOM 2743 O O . ASN A 1 355 ? 2.755 -10.167 -2.235 1.00 42.69 355 ASN A O 1
ATOM 2747 N N . SER A 1 356 ? 0.997 -10.173 -0.848 1.00 38.16 356 SER A N 1
ATOM 2748 C CA . SER A 1 356 ? 0.322 -8.998 -1.408 1.00 38.16 356 SER A CA 1
ATOM 2749 C C . SER A 1 356 ? 1.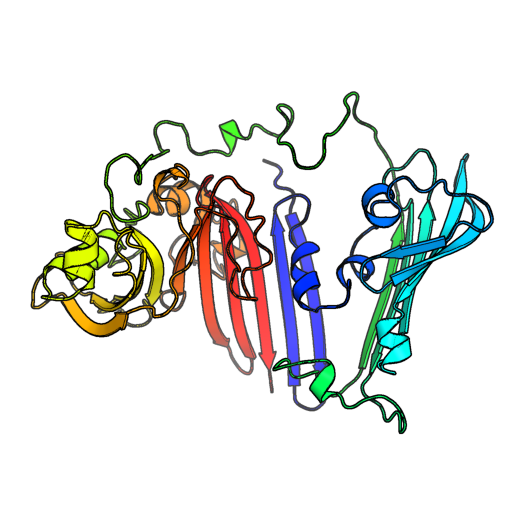059 -7.667 -1.208 1.00 38.16 356 SER A C 1
ATOM 2751 O O . SER A 1 356 ? 0.665 -6.677 -1.810 1.00 38.16 356 SER A O 1
ATOM 2753 N N . LEU A 1 357 ? 2.072 -7.612 -0.342 1.00 41.91 357 LEU A N 1
ATOM 2754 C CA . LEU A 1 357 ? 2.825 -6.412 0.029 1.00 41.91 357 LEU A CA 1
ATOM 2755 C C . LEU A 1 357 ? 4.326 -6.523 -0.283 1.00 41.91 357 LEU A C 1
ATOM 2757 O O . LEU A 1 357 ? 5.044 -5.548 -0.089 1.00 41.91 357 LEU A O 1
ATOM 2761 N N . ASN A 1 358 ? 4.796 -7.653 -0.828 1.00 47.44 358 ASN A N 1
ATOM 2762 C CA . ASN A 1 358 ? 6.210 -7.899 -1.161 1.00 47.44 358 ASN A CA 1
ATOM 2763 C C . ASN A 1 358 ? 6.809 -6.915 -2.183 1.00 47.44 358 ASN A C 1
ATOM 2765 O O . ASN A 1 358 ? 8.024 -6.847 -2.323 1.00 47.44 358 ASN A O 1
ATOM 2769 N N . PHE A 1 359 ? 5.976 -6.133 -2.874 1.00 44.53 359 PHE A N 1
ATOM 2770 C CA . PHE A 1 359 ? 6.422 -5.068 -3.776 1.00 44.53 359 PHE A CA 1
ATOM 2771 C C . PHE A 1 359 ? 6.960 -3.826 -3.038 1.00 44.53 359 PHE A C 1
ATOM 2773 O O . PHE A 1 359 ? 7.493 -2.913 -3.668 1.00 44.53 359 PHE A O 1
ATOM 2780 N N . LEU A 1 360 ? 6.777 -3.736 -1.715 1.00 42.53 360 LEU A N 1
ATOM 2781 C CA . LEU A 1 360 ? 7.238 -2.598 -0.927 1.00 42.53 360 LEU A CA 1
ATOM 2782 C C . LEU A 1 360 ? 8.757 -2.694 -0.700 1.00 42.53 360 LEU A C 1
ATOM 2784 O O . LEU A 1 360 ? 9.223 -3.687 -0.139 1.00 42.53 360 LEU A O 1
ATOM 2788 N N . PRO A 1 361 ? 9.546 -1.660 -1.053 1.00 43.12 361 PRO A N 1
ATOM 2789 C CA . PRO A 1 361 ? 10.984 -1.646 -0.812 1.00 43.12 361 PRO A CA 1
ATOM 2790 C C . PRO A 1 361 ? 11.263 -1.391 0.678 1.00 43.12 361 PRO A C 1
ATOM 2792 O O . PRO A 1 361 ? 11.571 -0.270 1.098 1.00 43.12 361 PRO A O 1
ATOM 2795 N N . VAL A 1 362 ? 11.121 -2.429 1.502 1.00 43.50 362 VAL A N 1
ATOM 2796 C CA . VAL A 1 362 ? 11.495 -2.392 2.919 1.00 43.50 362 VAL A CA 1
ATOM 2797 C C . VAL A 1 362 ? 13.000 -2.620 3.009 1.00 43.50 362 VAL A C 1
ATOM 2799 O O . VAL A 1 362 ? 13.498 -3.710 2.753 1.00 43.50 362 VAL A O 1
ATOM 2802 N N . ASN A 1 363 ? 13.741 -1.562 3.331 1.00 44.38 363 ASN A N 1
ATOM 2803 C CA . ASN A 1 363 ? 15.169 -1.638 3.622 1.00 44.38 363 ASN A CA 1
ATOM 2804 C C . ASN A 1 363 ? 15.411 -1.790 5.137 1.00 44.38 363 ASN A C 1
ATOM 2806 O O . ASN A 1 363 ? 14.485 -1.694 5.944 1.00 44.38 363 ASN A O 1
ATOM 2810 N N . ASP A 1 364 ? 16.673 -1.967 5.536 1.00 42.50 364 ASP A N 1
ATOM 2811 C CA . ASP A 1 364 ? 17.102 -2.131 6.937 1.00 42.50 364 ASP A CA 1
ATOM 2812 C C . ASP A 1 364 ? 16.725 -0.964 7.883 1.00 42.50 364 ASP A C 1
ATOM 2814 O O . ASP A 1 364 ? 16.954 -1.052 9.089 1.00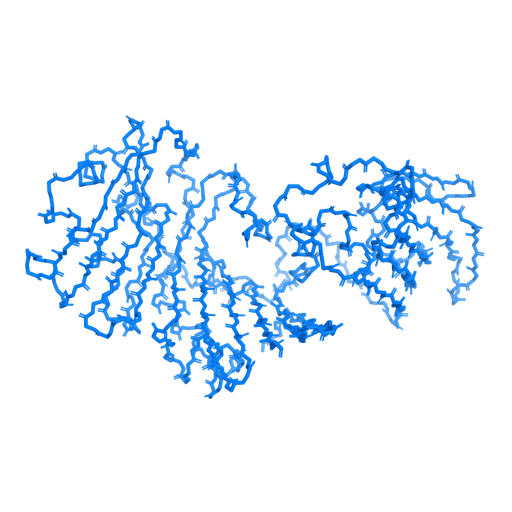 42.50 364 ASP A O 1
ATOM 2818 N N . ALA A 1 365 ? 16.171 0.142 7.371 1.00 51.59 365 ALA A N 1
ATOM 2819 C CA . ALA A 1 365 ? 15.901 1.364 8.132 1.00 51.59 365 ALA A CA 1
ATOM 2820 C C . ALA A 1 365 ? 14.507 1.428 8.789 1.00 51.59 365 ALA A C 1
ATOM 2822 O O . ALA A 1 365 ? 14.201 2.434 9.428 1.00 51.59 365 ALA A O 1
ATOM 2823 N N . GLY A 1 366 ? 13.678 0.389 8.647 1.00 61.84 366 GLY A N 1
ATOM 2824 C CA . GLY A 1 366 ? 12.282 0.421 9.088 1.00 61.84 366 GLY A CA 1
ATOM 2825 C C . GLY A 1 366 ? 11.409 1.328 8.208 1.00 61.84 366 GLY A C 1
ATOM 2826 O O . GLY A 1 366 ? 11.867 2.303 7.611 1.00 61.84 366 GLY A O 1
ATOM 2827 N N . LYS A 1 367 ? 10.125 0.990 8.076 1.00 72.19 367 LYS A N 1
ATOM 2828 C CA . LYS A 1 367 ? 9.169 1.665 7.188 1.00 72.19 367 LYS A CA 1
ATOM 2829 C C . LYS A 1 367 ? 7.784 1.701 7.806 1.00 72.19 367 LYS A C 1
ATOM 2831 O O . LYS A 1 367 ? 7.317 0.693 8.319 1.00 72.19 367 LYS A O 1
ATOM 2836 N N . THR A 1 368 ? 7.096 2.832 7.692 1.00 78.81 368 THR A N 1
ATOM 2837 C CA . THR A 1 368 ? 5.651 2.887 7.943 1.00 78.81 368 THR A CA 1
ATOM 2838 C C . THR A 1 368 ? 4.963 2.965 6.594 1.00 78.81 368 THR A C 1
ATOM 2840 O O . THR A 1 368 ? 5.319 3.800 5.770 1.00 78.81 368 THR A O 1
ATOM 2843 N N . THR A 1 369 ? 3.989 2.102 6.350 1.00 76.81 369 THR A N 1
ATOM 2844 C CA . THR A 1 369 ? 3.258 2.028 5.084 1.00 76.81 369 THR A CA 1
ATOM 2845 C C . THR A 1 369 ? 1.769 2.068 5.348 1.00 76.81 369 THR A C 1
ATOM 2847 O O . THR A 1 369 ? 1.298 1.666 6.416 1.00 76.81 369 THR A O 1
ATOM 2850 N N . ILE A 1 370 ? 1.039 2.623 4.389 1.00 84.38 370 ILE A N 1
ATOM 2851 C CA . ILE A 1 370 ? -0.414 2.679 4.419 1.00 84.38 370 ILE A CA 1
ATOM 2852 C C . ILE A 1 370 ? -0.935 2.035 3.153 1.00 84.38 370 ILE A C 1
ATOM 2854 O O . ILE A 1 370 ? -0.532 2.402 2.053 1.00 84.38 370 ILE A O 1
ATOM 2858 N N . ASP A 1 371 ? -1.822 1.074 3.327 1.00 79.06 371 ASP A N 1
ATOM 2859 C CA . ASP A 1 371 ? -2.485 0.352 2.256 1.00 79.06 371 ASP A CA 1
ATOM 2860 C C . ASP A 1 371 ? -3.985 0.615 2.295 1.00 79.06 371 ASP A C 1
ATOM 2862 O O . ASP A 1 371 ? -4.549 1.027 3.311 1.00 79.06 371 ASP A O 1
ATOM 2866 N N . GLY A 1 372 ? -4.656 0.367 1.182 1.00 80.62 372 GLY A N 1
ATOM 2867 C CA . GLY A 1 372 ? -6.102 0.289 1.204 1.00 80.62 372 GLY A CA 1
ATOM 2868 C C . GLY A 1 372 ? -6.641 -0.665 0.170 1.00 80.62 372 GLY A C 1
ATOM 2869 O O . GLY A 1 372 ? -6.010 -0.906 -0.856 1.00 80.62 372 GLY A O 1
ATOM 2870 N N . ILE A 1 373 ? -7.816 -1.206 0.468 1.00 81.88 373 ILE A N 1
ATOM 2871 C CA . ILE A 1 373 ? -8.534 -2.141 -0.390 1.00 81.88 373 ILE A CA 1
ATOM 2872 C C . ILE A 1 373 ? -10.017 -1.796 -0.415 1.00 81.88 373 ILE A C 1
ATOM 2874 O O . ILE A 1 373 ? -10.625 -1.525 0.622 1.00 81.88 373 ILE A O 1
ATOM 2878 N N . ARG A 1 374 ? -10.605 -1.826 -1.605 1.00 89.25 374 ARG A N 1
ATOM 2879 C CA . ARG A 1 374 ? -12.028 -1.604 -1.844 1.00 89.25 374 ARG A CA 1
ATOM 2880 C C . ARG A 1 374 ? -12.513 -2.611 -2.873 1.00 89.25 374 ARG A C 1
ATOM 2882 O O . ARG A 1 374 ? -11.869 -2.766 -3.904 1.00 89.25 374 ARG A O 1
ATOM 2889 N N . SER A 1 375 ? -13.653 -3.239 -2.618 1.00 85.44 375 SER A N 1
ATOM 2890 C CA . SER A 1 375 ? -14.304 -4.137 -3.575 1.00 85.44 375 SER A CA 1
ATOM 2891 C C . SER A 1 375 ? -15.771 -3.750 -3.723 1.00 85.44 375 SER A C 1
ATOM 2893 O O . SER A 1 375 ? -16.415 -3.434 -2.722 1.00 85.44 375 SER A O 1
ATOM 2895 N N . TRP A 1 376 ? -16.280 -3.735 -4.954 1.00 92.31 376 TRP A N 1
ATOM 2896 C CA . TRP A 1 376 ? -17.668 -3.380 -5.264 1.00 92.31 376 TRP A CA 1
ATOM 2897 C C . TRP A 1 376 ? -18.127 -4.046 -6.559 1.00 92.31 376 TRP A C 1
ATOM 2899 O O . TRP A 1 376 ? -17.308 -4.323 -7.429 1.00 92.31 376 TRP A O 1
ATOM 2909 N N . ASP A 1 377 ? -19.437 -4.222 -6.703 1.00 91.50 377 ASP A N 1
ATOM 2910 C CA . ASP A 1 377 ? -20.050 -4.713 -7.935 1.00 91.50 377 ASP A CA 1
ATOM 2911 C C . ASP A 1 377 ? -20.668 -3.549 -8.722 1.00 91.50 377 ASP A C 1
ATOM 2913 O O . ASP A 1 377 ? -21.343 -2.681 -8.154 1.00 91.50 377 ASP A O 1
ATOM 2917 N N . GLU A 1 378 ? -20.456 -3.528 -10.035 1.00 91.62 378 GLU A N 1
ATOM 2918 C CA . GLU A 1 378 ? -21.046 -2.567 -10.965 1.00 91.62 378 GLU A CA 1
ATOM 2919 C C . GLU A 1 378 ? -21.566 -3.285 -12.218 1.00 91.62 378 GLU A C 1
ATOM 2921 O O . GLU A 1 378 ? -20.822 -3.675 -13.116 1.00 91.62 378 GLU A O 1
ATOM 2926 N N . GLY A 1 379 ? -22.888 -3.460 -12.288 1.00 91.44 379 GLY A N 1
ATOM 2927 C CA . GLY A 1 379 ? -23.503 -4.259 -13.348 1.00 91.44 379 GLY A CA 1
ATOM 2928 C C . GLY A 1 379 ? -23.090 -5.725 -13.227 1.00 91.44 379 GLY A C 1
ATOM 2929 O O . GLY A 1 379 ? -23.298 -6.321 -12.174 1.00 91.44 379 GLY A O 1
ATOM 2930 N N . ASP A 1 380 ? -22.512 -6.270 -14.297 1.00 89.88 380 ASP A N 1
ATOM 2931 C CA . ASP A 1 380 ? -22.015 -7.652 -14.358 1.00 89.88 380 ASP A CA 1
ATOM 2932 C C . ASP A 1 380 ? -20.527 -7.763 -13.962 1.00 89.88 380 ASP A C 1
ATOM 2934 O O . ASP A 1 380 ? -19.930 -8.827 -14.093 1.00 89.88 380 ASP A O 1
ATOM 2938 N N . TRP A 1 381 ? -19.912 -6.666 -13.500 1.00 87.62 381 TRP A N 1
ATOM 2939 C CA . TRP A 1 381 ? -18.495 -6.614 -13.140 1.00 87.62 381 TRP A CA 1
ATOM 2940 C C . TRP A 1 381 ? -18.293 -6.530 -11.628 1.00 87.62 381 TRP A C 1
ATOM 2942 O O . TRP A 1 381 ? -18.860 -5.665 -10.961 1.00 87.62 381 TRP A O 1
ATOM 2952 N N . SER A 1 382 ? -17.416 -7.379 -11.103 1.00 80.62 382 SER A N 1
ATOM 2953 C CA . SER A 1 382 ? -16.865 -7.296 -9.751 1.00 80.62 382 SER A CA 1
ATOM 2954 C C . SER A 1 382 ? -15.517 -6.588 -9.809 1.00 80.62 382 SER A C 1
ATOM 2956 O O . SER A 1 382 ? -14.604 -7.029 -10.506 1.00 80.62 382 SER A O 1
ATOM 2958 N N . HIS A 1 383 ? -15.376 -5.494 -9.070 1.00 88.00 383 HIS A N 1
ATOM 2959 C CA . HIS A 1 383 ? -14.178 -4.666 -9.027 1.00 88.00 383 HIS A CA 1
ATOM 2960 C C . HIS A 1 383 ? -13.425 -4.847 -7.708 1.00 88.00 383 HIS A C 1
ATOM 2962 O O . HIS A 1 383 ? -14.018 -4.949 -6.634 1.00 88.00 383 HIS A O 1
ATOM 2968 N N . THR A 1 384 ? -12.098 -4.798 -7.771 1.00 79.06 384 THR A N 1
ATOM 2969 C CA . THR A 1 384 ? -11.201 -4.691 -6.621 1.00 79.06 384 THR A CA 1
ATOM 2970 C C . THR A 1 384 ? -10.143 -3.635 -6.898 1.00 79.06 384 THR A C 1
ATOM 2972 O O . THR A 1 384 ? -9.413 -3.701 -7.881 1.00 79.06 384 THR A O 1
ATOM 2975 N N . PHE A 1 385 ? -10.055 -2.652 -6.014 1.00 83.62 385 PHE A N 1
ATOM 2976 C CA . PHE A 1 385 ? -9.051 -1.602 -6.029 1.00 83.62 385 PHE A CA 1
ATOM 2977 C C . PHE A 1 385 ? -8.146 -1.738 -4.809 1.00 83.62 385 PHE A C 1
ATOM 2979 O O . PHE A 1 385 ? -8.642 -1.847 -3.685 1.00 83.62 385 PHE A O 1
ATOM 2986 N N . THR A 1 386 ? -6.835 -1.692 -5.016 1.00 75.06 386 THR A N 1
ATOM 2987 C CA . THR A 1 386 ? -5.826 -1.689 -3.955 1.00 75.06 386 THR A CA 1
ATOM 2988 C C . THR A 1 386 ? -4.818 -0.574 -4.166 1.00 75.06 386 THR A C 1
ATOM 2990 O O . THR A 1 386 ? -4.479 -0.244 -5.296 1.00 75.06 386 THR A O 1
ATOM 2993 N N . PHE A 1 387 ? -4.305 0.016 -3.092 1.00 78.12 387 PHE A N 1
ATOM 2994 C CA . PHE A 1 387 ? -3.210 0.981 -3.180 1.00 78.12 387 PHE A CA 1
ATOM 2995 C C . PHE A 1 387 ? -2.231 0.824 -2.030 1.00 78.12 387 PHE A C 1
ATOM 2997 O O . PHE A 1 387 ? -2.575 0.263 -0.989 1.00 78.12 387 PHE A O 1
ATOM 3004 N N . ALA A 1 388 ? -1.035 1.378 -2.212 1.00 76.31 388 ALA A N 1
ATOM 3005 C CA . ALA A 1 388 ? -0.082 1.561 -1.132 1.00 76.31 388 ALA A CA 1
ATOM 3006 C C . ALA A 1 388 ? 0.612 2.922 -1.196 1.00 76.31 388 ALA A C 1
ATOM 3008 O O . ALA A 1 388 ? 0.841 3.502 -2.262 1.00 76.31 388 ALA A O 1
ATOM 3009 N N . ALA A 1 389 ? 0.976 3.409 -0.019 1.00 77.75 389 ALA A N 1
ATOM 3010 C CA . ALA A 1 389 ? 1.703 4.636 0.210 1.00 77.75 389 ALA A CA 1
ATOM 3011 C C . ALA A 1 389 ? 2.811 4.406 1.245 1.00 77.75 389 ALA A C 1
ATOM 3013 O O . ALA A 1 389 ? 2.630 3.680 2.226 1.00 77.75 389 ALA A O 1
ATOM 3014 N N . ASP A 1 390 ? 3.951 5.058 1.040 1.00 77.88 390 ASP A N 1
ATOM 3015 C CA . ASP A 1 390 ? 4.986 5.183 2.056 1.00 77.88 390 ASP A CA 1
ATOM 3016 C C . ASP A 1 390 ? 4.550 6.285 3.024 1.00 77.88 390 ASP A C 1
ATOM 3018 O O . ASP A 1 390 ? 4.408 7.452 2.660 1.00 77.88 390 ASP A O 1
ATOM 3022 N N . ALA A 1 391 ? 4.274 5.910 4.267 1.00 81.25 391 ALA A N 1
ATOM 3023 C CA . ALA A 1 391 ? 3.844 6.842 5.293 1.00 81.25 391 ALA A CA 1
ATOM 3024 C C . ALA A 1 391 ? 5.023 7.563 5.956 1.00 81.25 391 ALA A C 1
ATOM 3026 O O . ALA A 1 391 ? 4.784 8.498 6.705 1.00 81.25 391 ALA A O 1
ATOM 3027 N N . THR A 1 392 ? 6.281 7.187 5.699 1.00 75.94 392 THR A N 1
ATOM 3028 C CA . THR A 1 392 ? 7.463 7.924 6.180 1.00 75.94 392 THR A CA 1
ATOM 3029 C C . THR A 1 392 ? 7.636 9.258 5.445 1.00 75.94 392 THR A C 1
ATOM 3031 O O . THR A 1 392 ? 8.163 10.216 6.011 1.00 75.94 392 THR A O 1
ATOM 3034 N N . ASP A 1 393 ? 7.159 9.373 4.206 1.00 73.12 393 ASP A N 1
ATOM 3035 C CA . ASP A 1 393 ? 7.179 10.626 3.438 1.00 73.12 393 ASP A CA 1
ATOM 3036 C C . ASP A 1 393 ? 5.822 11.008 2.812 1.00 73.12 393 ASP A C 1
ATOM 3038 O O . ASP A 1 393 ? 5.690 12.064 2.186 1.00 73.12 393 ASP A O 1
ATOM 3042 N N . GLY A 1 394 ? 4.786 10.194 3.017 1.00 76.69 394 GLY A N 1
ATOM 3043 C CA . GLY A 1 394 ? 3.436 10.404 2.505 1.00 76.69 394 GLY A CA 1
ATOM 3044 C C . GLY A 1 394 ? 3.300 10.230 0.994 1.00 76.69 394 GLY A C 1
ATOM 3045 O O . GLY A 1 394 ? 2.326 10.720 0.415 1.00 76.69 394 GLY A O 1
ATOM 3046 N N . GLN A 1 395 ? 4.267 9.605 0.324 1.00 77.38 395 GLN A N 1
ATOM 3047 C CA . GLN A 1 395 ? 4.215 9.342 -1.110 1.00 77.38 395 GLN A CA 1
ATOM 3048 C C . GLN A 1 395 ? 3.279 8.165 -1.428 1.00 77.38 395 GLN A C 1
ATOM 3050 O O . GLN A 1 395 ? 3.405 7.090 -0.853 1.00 77.38 395 GLN A O 1
ATOM 3055 N N . ILE A 1 396 ? 2.381 8.330 -2.407 1.00 77.75 396 ILE A N 1
ATOM 3056 C CA . ILE A 1 396 ? 1.677 7.189 -3.015 1.00 77.75 396 ILE A CA 1
ATOM 3057 C C . ILE A 1 396 ? 2.677 6.408 -3.869 1.00 77.75 396 ILE A C 1
ATOM 3059 O O . ILE A 1 396 ? 3.310 6.979 -4.761 1.00 77.75 396 ILE A O 1
ATOM 3063 N N . LEU A 1 397 ? 2.811 5.113 -3.596 1.00 73.62 397 LEU A N 1
ATOM 3064 C CA . LEU A 1 397 ? 3.693 4.209 -4.335 1.00 73.62 397 LEU A CA 1
ATOM 3065 C C . LEU A 1 397 ? 3.015 3.718 -5.614 1.00 73.62 397 LEU A C 1
ATOM 3067 O O . LEU A 1 397 ? 3.646 3.640 -6.667 1.00 73.62 397 LEU A O 1
ATOM 3071 N N . GLY A 1 398 ? 1.716 3.446 -5.534 1.00 70.44 398 GLY A N 1
ATOM 3072 C CA . GLY A 1 398 ? 0.917 2.990 -6.658 1.00 70.44 398 GLY A CA 1
ATOM 3073 C C . GLY A 1 398 ? -0.429 2.428 -6.228 1.00 70.44 398 GLY A C 1
ATOM 3074 O O . GLY A 1 398 ? -0.758 2.394 -5.039 1.00 70.44 398 GLY A O 1
ATOM 3075 N N . TRP A 1 399 ? -1.195 1.989 -7.217 1.00 72.94 399 TRP A N 1
ATOM 3076 C CA .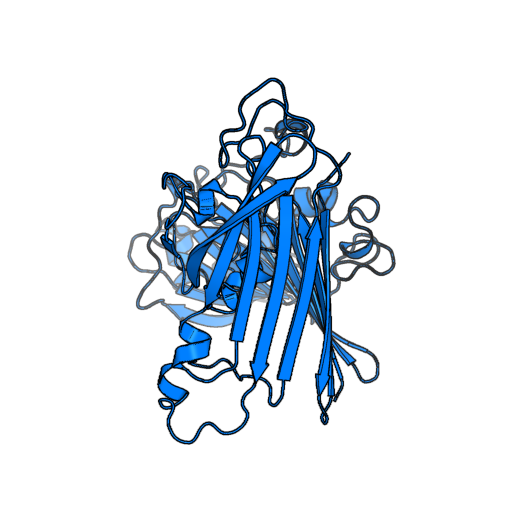 TRP A 1 399 ? -2.466 1.304 -7.048 1.00 72.94 399 TRP A CA 1
ATOM 3077 C C . TRP A 1 399 ? -2.722 0.309 -8.178 1.00 72.94 399 TRP A C 1
ATOM 3079 O O . TRP A 1 399 ? -2.145 0.412 -9.258 1.00 72.94 399 TRP A O 1
ATOM 3089 N N . SER A 1 400 ? -3.614 -0.638 -7.917 1.00 69.81 400 SER A N 1
ATOM 3090 C CA . SER A 1 400 ? -4.142 -1.598 -8.875 1.00 69.81 400 SER A CA 1
ATOM 3091 C C . SER A 1 400 ? -5.664 -1.543 -8.846 1.00 69.81 400 SER A C 1
ATOM 3093 O O . SER A 1 400 ? -6.268 -1.497 -7.775 1.00 69.81 400 SER A O 1
ATOM 3095 N N . HIS A 1 401 ? -6.291 -1.533 -10.014 1.00 81.94 401 HIS A N 1
ATOM 3096 C CA . HIS A 1 401 ? -7.725 -1.700 -10.190 1.00 81.94 401 HIS A CA 1
ATOM 3097 C C . HIS A 1 401 ? -7.946 -2.906 -11.081 1.00 81.94 401 HIS A C 1
ATOM 3099 O O . HIS A 1 401 ? -7.508 -2.917 -12.219 1.00 81.94 401 HIS A O 1
ATOM 3105 N N . VAL A 1 402 ? -8.609 -3.925 -10.560 1.00 71.25 402 VAL A N 1
ATOM 3106 C CA . VAL A 1 402 ? -8.923 -5.159 -11.275 1.00 71.25 402 VAL A CA 1
ATOM 3107 C C . VAL A 1 402 ? -10.431 -5.295 -11.328 1.00 71.25 402 VAL A C 1
ATOM 3109 O O . VAL A 1 402 ? -11.101 -5.008 -10.335 1.00 71.25 402 VAL A O 1
ATOM 3112 N N . TRP A 1 403 ? -10.980 -5.717 -12.459 1.00 83.12 403 TRP A N 1
ATOM 3113 C CA . TRP A 1 403 ? -12.398 -6.019 -12.563 1.00 83.12 403 TRP A CA 1
ATOM 3114 C C . TRP A 1 403 ? -12.668 -7.223 -13.446 1.00 83.12 403 TRP A C 1
ATOM 3116 O O . TRP A 1 403 ? -12.047 -7.396 -14.492 1.00 83.12 403 TRP A O 1
ATOM 3126 N N . SER A 1 404 ? -13.590 -8.069 -13.001 1.00 73.62 404 SER A N 1
ATOM 3127 C CA . SER A 1 404 ? -13.938 -9.317 -13.671 1.00 73.62 404 SER A CA 1
ATOM 3128 C C . SER A 1 404 ? -15.440 -9.467 -13.858 1.00 73.62 404 SER A C 1
ATOM 3130 O O . SER A 1 404 ? -16.203 -9.026 -13.004 1.00 73.62 404 SER A O 1
ATOM 3132 N N . SER A 1 405 ? -15.856 -10.087 -14.956 1.00 81.06 405 SER A N 1
ATOM 3133 C CA . SER A 1 405 ? -17.239 -10.509 -15.206 1.00 81.06 405 SER A CA 1
ATOM 3134 C C . SER A 1 405 ? -17.269 -12.000 -15.512 1.00 81.06 405 SER A C 1
ATOM 3136 O O . SER A 1 405 ? -16.310 -12.511 -16.096 1.00 81.06 405 SER A O 1
ATOM 3138 N N . ASP A 1 406 ? -18.348 -12.658 -15.092 1.00 69.31 406 ASP A N 1
ATOM 3139 C CA . ASP A 1 406 ? -18.633 -14.076 -15.360 1.00 69.31 406 ASP A CA 1
ATOM 3140 C C . ASP A 1 406 ? -19.188 -14.298 -16.781 1.00 69.31 406 ASP A C 1
ATOM 3142 O O . ASP A 1 406 ? -19.936 -13.421 -17.285 1.00 69.31 406 ASP A O 1
#

Sequence (406 aa):
QNTLRSQFDYELTHPDGHLLGEVTSFGLGGVIDSFDALGMGASMTFAPLQVHDVLGNTLIDEDAAGNISGWSWRVTGSEDFGNEIAWKILFQNKDLEKHCLGHATIHVLVIPSSPWAVRQSTDLLISSEDSDNCGTLEEILGEYAMPEGRLELRMTVEKTSLSRGEHLVDLGLSYDSKPDFSALRPPSSEMQDWASNNQMHTPDNSTKRSHNLELAVSCIDVFNTPARDALRDYQAYIWRAQDNRSDSSKTTWNMSWLANDDSSGWIIIDVSGTTASSEACTLISEGMHDDAPSHNRKAIPESPSISWMETNRWLDGGLFPEFSGSDGLAAKNGQWHSDLKLGVLVATTGFDLPNSLNFLPVNDAGKTTIDGIRSWDEGDWSHTFTFAADATDGQILGWSHVWSSD

Secondary structure (DSSP, 8-state):
----EEEEEEEEEETTEEEEEEEEEESSSHHHHGGGGGSSSTHHHHSPPBHHHHHTT----TT-EEEETTEEEEEEEEEEETTEEEEEEEEEEHHHHHHTSEEEEEEEEE-TT-SB-SEEEEEEEEE----TTS--GGGT-SS--PPSSEEEEEEEEE-------SS---TTS--TTSS-TTTSSPPTTT-B-TTTTT-SS-----SSSSS-HHHHHHHHTTS-SHHHHHHHHS--EEEEEEEE--STT-EEEEEEEE-SSS--EEEEEEE-SSS--TTTEEEEEEEE-SSPPP--GGGPPPB--HHHHIIIIIT-TTT-HHHHSTT-SSEETTEE-TT-EEEEEEESS-----GGGTTS---TT-EEEEEEEEEEEETTEEEEEEEEEETTTTEEEEEEEEEEE-